Protein AF-J9D0V3-F1 (afdb_monomer_lite)

pLDDT: mean 90.13, std 14.13, range [25.09, 98.62]

Radius of gyration: 23.42 Å; chains: 1; bounding box: 55×50×74 Å

Sequence (385 aa):
MYTPMNRKNSKDEILPRGIVINELPLTIKPSEVLNKINYGSIESCSITDGSATLIFFSYLDLYLTIKDIQQNNSFTSYYVVSTPIKYNLRNAHLCGATRCVMISDSIGLLDQITSNSMLFGETDEVISENGNVIVKFLEIKTALKFVKKYHSDVQYRNKISFYPDPCSNKKYVQNSFLDSSFYVKNRTIYLGGIHSDISPEDIFNVVKGGDVLSLKLLRDKKCAFVDFINYHSANVFLAYSLLNDCTINKKIESNNGINTIQYKLKVSRGIETTVPLITVLQCFAGATRAILLSNNCETLTTKKLLEDFGKYGEIEMINFIKVKKIVFINFMNINDSYNAFQHLKNDIEYKEKYRITFGRDRCSNETMDELMRSVIKKKMDDSKT

Structure (mmCIF, N/CA/C/O backbone):
data_AF-J9D0V3-F1
#
_entry.id   AF-J9D0V3-F1
#
loop_
_atom_site.group_PDB
_atom_site.id
_atom_site.type_symbol
_atom_site.label_atom_id
_atom_site.label_alt_id
_atom_site.label_comp_id
_atom_site.label_asym_id
_atom_site.label_entity_id
_atom_site.label_seq_id
_atom_site.pdbx_PDB_ins_code
_atom_site.Cartn_x
_atom_site.Cartn_y
_atom_site.Cartn_z
_atom_site.occupancy
_atom_site.B_iso_or_equiv
_atom_site.auth_seq_id
_atom_site.auth_comp_id
_atom_site.auth_asym_id
_atom_site.auth_atom_id
_atom_site.pdbx_PDB_model_num
ATOM 1 N N . MET A 1 1 ? -3.770 4.965 26.835 1.00 27.97 1 MET A N 1
ATOM 2 C CA . MET A 1 1 ? -3.069 6.267 26.799 1.00 27.97 1 MET A CA 1
ATOM 3 C C . MET A 1 1 ? -2.068 6.215 25.663 1.00 27.97 1 MET A C 1
ATOM 5 O O . MET A 1 1 ? -1.199 5.357 25.681 1.00 27.97 1 MET A O 1
ATOM 9 N N . TYR A 1 2 ? -2.253 7.046 24.640 1.00 27.39 2 TYR A N 1
ATOM 10 C CA . TYR A 1 2 ? -1.362 7.107 23.483 1.00 27.39 2 TYR A CA 1
ATOM 11 C C . TYR A 1 2 ? -0.074 7.809 23.916 1.00 27.39 2 TYR A C 1
ATOM 13 O O . TYR A 1 2 ? -0.042 9.035 24.024 1.00 27.39 2 TYR A O 1
ATOM 21 N N . THR A 1 3 ? 0.971 7.048 24.234 1.00 25.09 3 THR A N 1
ATOM 22 C CA . THR A 1 3 ? 2.297 7.629 24.437 1.00 25.09 3 THR A CA 1
ATOM 23 C C . THR A 1 3 ? 2.752 8.151 23.076 1.00 25.09 3 THR A C 1
ATOM 25 O O . THR A 1 3 ? 2.812 7.370 22.123 1.00 25.09 3 THR A O 1
ATOM 28 N N . PRO A 1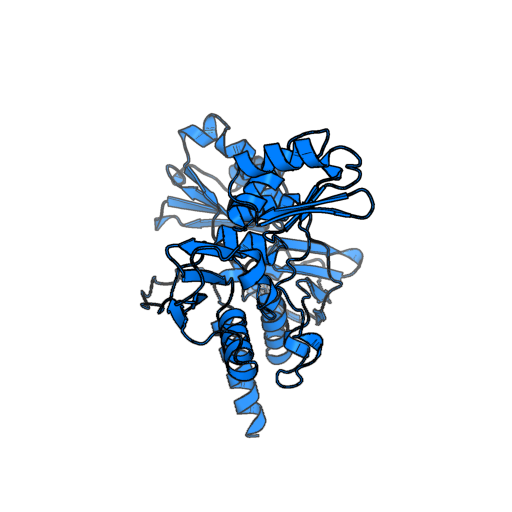 4 ? 3.032 9.455 22.916 1.00 29.30 4 PRO A N 1
ATOM 29 C CA . PRO A 1 4 ? 3.614 9.936 21.681 1.00 29.30 4 PRO A CA 1
ATOM 30 C C . PRO A 1 4 ? 4.961 9.232 21.540 1.00 29.30 4 PRO A C 1
ATOM 32 O O . PRO A 1 4 ? 5.834 9.412 22.389 1.00 29.30 4 PRO A O 1
ATOM 35 N N . MET A 1 5 ? 5.132 8.424 20.491 1.00 31.50 5 MET A N 1
ATOM 36 C CA . MET A 1 5 ? 6.464 7.987 20.099 1.00 31.50 5 MET A CA 1
ATOM 37 C C . MET A 1 5 ? 7.290 9.252 19.886 1.00 31.50 5 MET A C 1
ATOM 39 O O . MET A 1 5 ? 7.048 10.044 18.968 1.00 31.50 5 MET A O 1
ATOM 43 N N . ASN A 1 6 ? 8.226 9.462 20.809 1.00 27.75 6 ASN A N 1
ATOM 44 C CA . ASN A 1 6 ? 9.325 10.383 20.637 1.00 27.75 6 ASN A CA 1
ATOM 45 C C . ASN A 1 6 ? 9.908 10.126 19.251 1.00 27.75 6 ASN A C 1
ATOM 47 O O . ASN A 1 6 ? 10.246 8.989 18.922 1.00 27.75 6 ASN A O 1
ATOM 51 N N . ARG A 1 7 ? 10.066 11.189 18.458 1.00 38.12 7 ARG A N 1
ATOM 52 C CA . ARG A 1 7 ? 11.054 11.204 17.380 1.00 38.12 7 ARG A CA 1
ATOM 53 C C . ARG A 1 7 ? 12.425 11.039 18.038 1.00 38.12 7 ARG A C 1
ATOM 55 O O . ARG A 1 7 ? 13.144 12.014 18.231 1.00 38.12 7 ARG A O 1
ATOM 62 N N . LYS A 1 8 ? 12.788 9.818 18.432 1.00 30.84 8 LYS A N 1
ATOM 63 C CA . LYS A 1 8 ? 14.196 9.470 18.505 1.00 30.84 8 LYS A CA 1
ATOM 64 C C . LYS A 1 8 ? 14.638 9.408 17.055 1.00 30.84 8 LYS A C 1
ATOM 66 O O . LYS A 1 8 ? 14.327 8.469 16.339 1.00 30.84 8 LYS A O 1
ATOM 71 N N . ASN A 1 9 ? 15.289 10.486 16.637 1.00 34.47 9 ASN A N 1
ATOM 72 C CA . ASN A 1 9 ? 16.225 10.481 15.532 1.00 34.47 9 ASN A CA 1
ATOM 73 C C . ASN A 1 9 ? 17.304 9.432 15.856 1.00 34.47 9 ASN A C 1
ATOM 75 O O . ASN A 1 9 ? 18.373 9.782 16.352 1.00 34.47 9 ASN A O 1
ATOM 79 N N . SER A 1 10 ? 17.041 8.146 15.629 1.00 37.12 10 SER A N 1
ATOM 80 C CA . SER A 1 10 ? 18.121 7.303 15.147 1.00 37.12 10 SER A CA 1
ATOM 81 C C . SER A 1 10 ? 18.411 7.811 13.741 1.00 37.12 10 SER A C 1
ATOM 83 O O . SER A 1 10 ? 17.506 8.021 12.931 1.00 37.12 10 SER A O 1
ATOM 85 N N . LYS A 1 11 ? 19.679 8.103 13.460 1.00 38.38 11 LYS A N 1
ATOM 86 C CA . LYS A 1 11 ? 20.163 8.060 12.086 1.00 38.38 11 LYS A CA 1
ATOM 87 C C . LYS A 1 11 ? 19.970 6.607 11.652 1.00 38.38 11 LYS A C 1
ATOM 89 O O . LYS A 1 11 ? 20.884 5.810 11.825 1.00 38.38 11 LYS A O 1
ATOM 94 N N . ASP A 1 12 ? 18.763 6.237 11.235 1.00 49.16 12 ASP A N 1
ATOM 95 C CA . ASP A 1 12 ? 18.533 4.942 10.615 1.00 49.16 12 ASP A CA 1
ATOM 96 C C . ASP A 1 12 ? 19.351 4.986 9.333 1.00 49.16 12 ASP A C 1
ATOM 98 O O . ASP A 1 12 ? 19.029 5.713 8.390 1.00 49.16 12 ASP A O 1
ATOM 102 N N . GLU A 1 13 ? 20.500 4.322 9.375 1.00 62.12 13 GLU A N 1
ATOM 103 C CA . GLU A 1 13 ? 21.368 4.156 8.229 1.00 62.12 13 GLU A CA 1
ATOM 104 C C . GLU A 1 13 ? 20.506 3.605 7.096 1.00 62.12 13 GLU A C 1
ATOM 106 O O . GLU A 1 13 ? 19.854 2.566 7.237 1.00 62.12 13 GLU A O 1
ATOM 111 N N . ILE A 1 14 ? 20.408 4.362 6.001 1.00 78.62 14 ILE A N 1
ATOM 112 C CA . ILE A 1 14 ? 19.604 3.945 4.859 1.00 78.62 14 ILE A CA 1
ATOM 113 C C . ILE A 1 14 ? 20.280 2.695 4.311 1.00 78.62 14 ILE A C 1
ATOM 115 O O . ILE A 1 14 ? 21.349 2.783 3.701 1.00 78.62 14 ILE A O 1
ATOM 119 N N . LEU A 1 15 ? 19.659 1.540 4.555 1.00 84.25 15 LEU A N 1
ATOM 120 C CA . LEU A 1 15 ? 20.175 0.263 4.089 1.00 84.25 15 LEU A CA 1
ATOM 121 C C . LEU A 1 15 ? 20.390 0.318 2.571 1.00 84.25 15 LEU A C 1
ATOM 123 O O . LEU A 1 15 ? 19.551 0.877 1.849 1.00 84.25 15 LEU A O 1
ATOM 127 N N . PRO A 1 16 ? 21.497 -0.257 2.073 1.00 91.94 16 PRO A N 1
ATOM 128 C CA . PRO A 1 16 ? 21.748 -0.293 0.648 1.00 91.94 16 PRO A CA 1
ATOM 129 C C . PRO A 1 16 ? 20.646 -1.096 -0.032 1.00 91.94 16 PRO A C 1
ATOM 131 O O . PRO A 1 16 ? 20.216 -2.150 0.438 1.00 91.94 16 PRO A O 1
ATOM 134 N N . ARG A 1 17 ? 20.164 -0.566 -1.148 1.00 94.50 17 ARG A N 1
ATOM 135 C CA . ARG A 1 17 ? 19.129 -1.219 -1.954 1.00 94.50 17 ARG A CA 1
ATOM 136 C C . ARG A 1 17 ? 19.366 -1.050 -3.442 1.00 94.50 17 ARG A C 1
ATOM 138 O O . ARG A 1 17 ? 18.488 -1.376 -4.222 1.00 94.50 17 ARG A O 1
ATOM 145 N N . GLY A 1 18 ? 20.514 -0.521 -3.844 1.00 95.94 18 GLY A N 1
ATOM 146 C CA . GLY A 1 18 ? 20.891 -0.430 -5.239 1.00 95.94 18 GLY A CA 1
ATOM 147 C C . GLY A 1 18 ? 22.261 -1.022 -5.508 1.00 95.94 18 GLY A C 1
ATOM 148 O O . GLY A 1 18 ? 23.095 -1.144 -4.610 1.00 95.94 18 GLY A O 1
ATOM 149 N N . ILE A 1 19 ? 22.472 -1.359 -6.770 1.00 96.19 19 ILE A N 1
ATOM 150 C CA . ILE A 1 19 ? 23.749 -1.763 -7.345 1.00 96.19 19 ILE A CA 1
ATOM 151 C C . ILE A 1 19 ? 23.980 -0.926 -8.599 1.00 96.19 19 ILE A C 1
ATOM 153 O O . ILE A 1 19 ? 23.060 -0.723 -9.392 1.00 96.19 19 ILE A O 1
ATOM 157 N N . VAL A 1 20 ? 25.201 -0.438 -8.763 1.00 97.38 20 VAL A N 1
ATOM 158 C CA . VAL A 1 20 ? 25.678 0.164 -10.004 1.00 97.38 20 VAL A CA 1
ATOM 159 C C . VAL A 1 20 ? 26.667 -0.812 -10.613 1.00 97.38 20 VAL A C 1
ATOM 161 O O . VAL A 1 20 ? 27.638 -1.189 -9.963 1.00 97.38 20 VAL A O 1
ATOM 164 N N . ILE A 1 21 ? 26.378 -1.257 -11.828 1.00 96.81 21 ILE A N 1
ATOM 165 C CA . ILE A 1 21 ? 27.202 -2.165 -12.619 1.00 96.81 21 ILE A CA 1
ATOM 166 C C . ILE A 1 21 ? 27.935 -1.309 -13.647 1.00 96.81 21 ILE A C 1
ATOM 168 O O . ILE A 1 21 ? 27.279 -0.618 -14.422 1.00 96.81 21 ILE A O 1
ATOM 172 N N . ASN A 1 22 ? 29.262 -1.352 -13.644 1.00 95.12 22 ASN A N 1
ATOM 173 C CA . ASN A 1 22 ? 30.113 -0.521 -14.494 1.00 95.12 22 ASN A CA 1
ATOM 174 C C . ASN A 1 22 ? 30.676 -1.323 -15.673 1.00 95.12 22 ASN A C 1
ATOM 176 O O . ASN A 1 22 ? 30.488 -2.538 -15.758 1.00 95.12 22 ASN A O 1
ATOM 180 N N . GLU A 1 23 ? 31.428 -0.632 -16.537 1.00 94.06 23 GLU A N 1
ATOM 181 C CA . GLU A 1 23 ? 32.203 -1.231 -17.637 1.00 94.06 23 GLU A CA 1
ATOM 182 C C . GLU A 1 23 ? 31.333 -2.019 -18.628 1.00 94.06 23 GLU A C 1
ATOM 184 O O . GLU A 1 23 ? 31.767 -2.984 -19.258 1.00 94.06 23 GLU A O 1
ATOM 189 N N . LEU A 1 24 ? 30.078 -1.603 -18.776 1.00 94.75 24 LEU A N 1
ATOM 190 C CA . LEU A 1 24 ? 29.167 -2.161 -19.756 1.00 94.75 24 LEU A CA 1
ATOM 191 C C . LEU A 1 24 ? 29.402 -1.512 -21.131 1.00 94.75 24 LEU A C 1
ATOM 193 O O . LEU A 1 24 ? 29.765 -0.333 -21.209 1.00 94.75 24 LEU A O 1
ATOM 197 N N . PRO A 1 25 ? 29.154 -2.239 -22.236 1.00 94.38 25 PRO A N 1
ATOM 198 C CA . PRO A 1 25 ? 29.168 -1.654 -23.571 1.00 94.38 25 PRO A CA 1
ATOM 199 C C . PRO A 1 25 ? 28.257 -0.425 -23.656 1.00 94.38 25 PRO A C 1
ATOM 201 O O . PRO A 1 25 ? 27.128 -0.458 -23.173 1.00 94.38 25 PRO A O 1
ATOM 204 N N . LEU A 1 26 ? 28.698 0.635 -24.338 1.00 92.69 26 LEU A N 1
ATOM 205 C CA . LEU A 1 26 ? 27.893 1.857 -24.519 1.00 92.69 26 LEU A CA 1
ATOM 206 C C . LEU A 1 26 ? 26.566 1.608 -25.257 1.00 92.69 26 LEU A C 1
ATOM 208 O O . LEU A 1 26 ? 25.646 2.411 -25.166 1.00 92.69 26 LEU A O 1
ATOM 212 N N . THR A 1 27 ? 26.467 0.497 -25.988 1.00 92.31 27 THR A N 1
ATOM 213 C CA . THR A 1 27 ? 25.272 0.073 -26.726 1.00 92.31 27 THR A CA 1
ATOM 214 C C . THR A 1 27 ? 24.360 -0.862 -25.932 1.00 92.31 27 THR A C 1
ATOM 216 O O . THR A 1 27 ? 23.370 -1.333 -26.493 1.00 92.31 27 THR A O 1
ATOM 219 N N . ILE A 1 28 ? 24.692 -1.179 -24.674 1.00 93.06 28 ILE A N 1
ATOM 220 C CA . ILE A 1 28 ? 23.944 -2.162 -23.888 1.00 93.06 28 ILE A CA 1
ATOM 221 C C . ILE A 1 28 ? 22.507 -1.698 -23.649 1.00 93.06 28 ILE A C 1
ATOM 223 O O . ILE A 1 28 ? 22.251 -0.553 -23.269 1.00 93.06 28 ILE A O 1
ATOM 227 N N . LYS A 1 29 ? 21.553 -2.607 -23.851 1.00 92.94 29 LYS A N 1
ATOM 228 C CA . LYS A 1 29 ? 20.140 -2.355 -23.563 1.00 92.94 29 LYS A CA 1
ATOM 229 C C . LYS A 1 29 ? 19.783 -2.733 -22.122 1.00 92.94 29 LYS A C 1
ATOM 231 O O . LYS A 1 29 ? 20.384 -3.652 -21.561 1.00 92.94 29 LYS A O 1
ATOM 236 N N . PRO A 1 30 ? 18.747 -2.110 -21.527 1.00 93.69 30 PRO A N 1
ATOM 237 C CA . PRO A 1 30 ? 18.258 -2.491 -20.202 1.00 93.69 30 PRO A CA 1
ATOM 238 C C . PRO A 1 30 ? 17.926 -3.981 -20.082 1.00 93.69 30 PRO A C 1
ATOM 240 O O . PRO A 1 30 ? 18.347 -4.619 -19.119 1.00 93.69 30 PRO A O 1
ATOM 243 N N . SER A 1 31 ? 17.254 -4.561 -21.077 1.00 91.81 31 SER A N 1
ATOM 244 C CA . SER A 1 31 ? 16.926 -5.992 -21.137 1.00 91.81 31 SER A CA 1
ATOM 245 C C . SER A 1 31 ? 18.145 -6.902 -21.014 1.00 91.81 31 SER A C 1
ATOM 247 O O . SER A 1 31 ? 18.067 -7.930 -20.345 1.00 91.81 31 SER A O 1
ATOM 249 N N . GLU A 1 32 ? 19.289 -6.538 -21.597 1.00 92.06 32 GLU A N 1
ATOM 250 C CA . GLU A 1 32 ? 20.520 -7.336 -21.505 1.00 92.06 32 GLU A CA 1
ATOM 251 C C . GLU A 1 32 ? 21.059 -7.400 -20.069 1.00 92.06 32 GLU A C 1
ATOM 253 O O . GLU A 1 32 ? 21.595 -8.427 -19.646 1.00 92.06 32 GLU A O 1
ATOM 258 N N . VAL A 1 33 ? 20.871 -6.327 -19.296 1.00 93.75 33 VAL A N 1
ATOM 259 C CA . VAL A 1 33 ? 21.211 -6.282 -17.868 1.00 93.75 33 VAL A CA 1
ATOM 260 C C . VAL A 1 33 ? 20.152 -7.020 -17.048 1.00 93.75 33 VAL A C 1
ATOM 262 O O . VAL A 1 33 ? 20.480 -7.909 -16.264 1.00 93.75 33 VAL A O 1
ATOM 265 N N . LEU A 1 34 ? 18.873 -6.696 -17.250 1.00 92.88 34 LEU A N 1
ATOM 266 C CA . LEU A 1 34 ? 17.743 -7.218 -16.476 1.00 92.88 34 LEU A CA 1
ATOM 267 C C . LEU A 1 34 ? 17.560 -8.733 -16.627 1.00 92.88 34 LEU A C 1
ATOM 269 O O . LEU A 1 34 ? 17.210 -9.410 -15.658 1.00 92.88 34 LEU A O 1
ATOM 273 N N . ASN A 1 35 ? 17.849 -9.293 -17.804 1.00 89.69 35 ASN A N 1
ATOM 274 C CA . ASN A 1 35 ? 17.767 -10.735 -18.046 1.00 89.69 35 ASN A CA 1
ATOM 275 C C . ASN A 1 35 ? 18.779 -11.543 -17.220 1.00 89.69 35 ASN A C 1
ATOM 277 O O . ASN A 1 35 ? 18.531 -12.719 -16.951 1.00 89.69 35 ASN A O 1
ATOM 281 N N . LYS A 1 36 ? 19.870 -10.912 -16.767 1.00 89.75 36 LYS A N 1
ATOM 282 C CA . LYS A 1 36 ? 20.869 -11.514 -15.871 1.00 89.75 36 LYS A CA 1
ATOM 283 C C . LYS A 1 36 ? 20.487 -11.424 -14.388 1.00 89.75 36 LYS A C 1
ATOM 285 O O . LYS A 1 36 ? 21.194 -11.973 -13.550 1.00 89.75 36 LYS A O 1
ATOM 290 N N . ILE A 1 37 ? 19.382 -10.758 -14.043 1.00 90.44 37 ILE A N 1
ATOM 291 C CA . ILE A 1 37 ? 18.913 -10.617 -12.660 1.00 90.44 37 ILE A CA 1
ATOM 292 C C . ILE A 1 37 ? 17.872 -11.693 -12.344 1.00 90.44 37 ILE A C 1
ATOM 294 O O . ILE A 1 37 ? 16.813 -11.770 -12.972 1.00 90.44 37 ILE A O 1
ATOM 298 N N . ASN A 1 38 ? 18.172 -12.518 -11.337 1.00 84.75 38 ASN A N 1
ATOM 299 C CA . ASN A 1 38 ? 17.342 -13.663 -10.939 1.00 84.75 38 ASN A CA 1
ATOM 300 C C . ASN A 1 38 ? 16.604 -13.478 -9.601 1.00 84.75 38 ASN A C 1
ATOM 302 O O . ASN A 1 38 ? 15.690 -14.250 -9.289 1.00 84.75 38 ASN A O 1
ATOM 306 N N . TYR A 1 39 ? 17.003 -12.479 -8.812 1.00 81.88 39 TYR A N 1
ATOM 307 C CA . TYR A 1 39 ? 16.497 -12.236 -7.464 1.00 81.88 39 TYR A CA 1
ATOM 308 C C . TYR A 1 39 ? 16.177 -10.758 -7.275 1.00 81.88 39 TYR A C 1
ATOM 310 O O . TYR A 1 39 ? 16.973 -10.016 -6.711 1.00 81.88 39 TYR A O 1
ATOM 318 N N . GLY A 1 40 ? 15.016 -10.289 -7.720 1.00 75.44 40 GLY A N 1
ATOM 319 C CA . GLY A 1 40 ? 14.666 -8.939 -7.318 1.00 75.44 40 GLY A CA 1
ATOM 320 C C . GLY A 1 40 ? 13.316 -8.406 -7.713 1.00 75.44 40 GLY A C 1
ATOM 321 O O . GLY A 1 40 ? 12.886 -8.476 -8.863 1.00 75.44 40 GLY A O 1
ATOM 322 N N . SER A 1 41 ? 12.706 -7.758 -6.729 1.00 87.00 41 SER A N 1
ATOM 323 C CA . SER A 1 41 ? 11.696 -6.741 -6.962 1.00 87.00 41 SER A CA 1
ATOM 324 C C . SER A 1 41 ? 12.404 -5.429 -7.301 1.00 87.00 41 SER A C 1
ATOM 326 O O . SER A 1 41 ? 12.957 -4.771 -6.415 1.00 87.00 41 SER A O 1
ATOM 328 N N . ILE A 1 42 ? 12.424 -5.063 -8.583 1.00 93.38 42 ILE A N 1
ATOM 329 C CA . ILE A 1 42 ? 13.125 -3.873 -9.077 1.00 93.38 42 ILE A CA 1
ATOM 330 C C . ILE A 1 42 ? 12.191 -2.658 -9.006 1.00 93.38 42 ILE A C 1
ATOM 332 O O . ILE A 1 42 ? 11.084 -2.663 -9.544 1.00 93.38 42 ILE A O 1
ATOM 336 N N . GLU A 1 43 ? 12.645 -1.602 -8.333 1.00 96.06 43 GLU A N 1
ATOM 337 C CA . GLU A 1 43 ? 12.010 -0.284 -8.345 1.00 96.06 43 GLU A CA 1
ATOM 338 C C . GLU A 1 43 ? 12.313 0.456 -9.647 1.00 96.06 43 GLU A C 1
ATOM 340 O O . GLU A 1 43 ? 11.394 0.975 -10.290 1.00 96.06 43 GLU A O 1
ATOM 345 N N . SER A 1 44 ? 13.592 0.497 -10.029 1.00 96.56 44 SER A N 1
ATOM 346 C CA . SER A 1 44 ? 14.048 1.166 -11.244 1.00 96.56 44 SER A CA 1
ATOM 347 C C . SER A 1 44 ? 15.313 0.542 -11.827 1.00 96.56 44 SER A C 1
ATOM 349 O O . SER A 1 44 ? 16.172 0.053 -11.092 1.00 96.56 44 SER A O 1
ATOM 351 N N . CYS A 1 45 ? 15.444 0.638 -13.146 1.00 96.94 45 CYS A N 1
ATOM 352 C CA . CYS A 1 45 ? 16.660 0.376 -13.905 1.00 96.94 45 CYS A CA 1
ATOM 353 C C . CYS A 1 45 ? 16.979 1.609 -14.753 1.00 96.94 45 CYS A C 1
ATOM 355 O O . CYS A 1 45 ? 16.106 2.090 -15.466 1.00 96.94 45 CYS A O 1
ATOM 357 N N . SER A 1 46 ? 18.209 2.108 -14.705 1.00 95.94 46 SER A N 1
ATOM 358 C CA . SER A 1 46 ? 18.663 3.197 -15.575 1.00 95.94 46 SER A CA 1
ATOM 359 C C . SER A 1 46 ? 20.039 2.885 -16.138 1.00 95.94 46 SER A C 1
ATOM 361 O O . SER A 1 46 ? 20.876 2.320 -15.433 1.00 95.94 46 SER A O 1
ATOM 363 N N . ILE A 1 47 ? 20.283 3.271 -17.387 1.00 94.69 47 ILE A N 1
ATOM 364 C CA . ILE A 1 47 ? 21.590 3.143 -18.035 1.00 94.69 47 ILE A CA 1
ATOM 365 C C . ILE A 1 47 ? 22.152 4.538 -18.273 1.00 94.69 47 ILE A C 1
ATOM 367 O O . ILE A 1 47 ? 21.452 5.432 -18.744 1.00 94.69 47 ILE A O 1
ATOM 371 N N . THR A 1 48 ? 23.413 4.741 -17.916 1.00 93.38 48 THR A N 1
ATOM 372 C CA . THR A 1 48 ? 24.128 6.001 -18.123 1.00 93.38 48 THR A CA 1
ATOM 373 C C . THR A 1 48 ? 25.598 5.681 -18.347 1.00 93.38 48 THR A C 1
ATOM 375 O O . THR A 1 48 ? 26.200 5.004 -17.520 1.00 93.38 48 THR A O 1
ATOM 378 N N . ASP A 1 49 ? 26.155 6.129 -19.473 1.00 89.50 49 ASP A N 1
ATOM 379 C CA . ASP A 1 49 ? 27.593 6.102 -19.777 1.00 89.50 49 ASP A CA 1
ATOM 380 C C . ASP A 1 49 ? 28.297 4.769 -19.462 1.00 89.50 49 ASP A C 1
ATOM 382 O O . ASP A 1 49 ? 29.223 4.695 -18.655 1.00 89.50 49 ASP A O 1
ATOM 386 N N . GLY A 1 50 ? 27.827 3.676 -20.076 1.00 91.31 50 GLY A N 1
ATOM 387 C CA . GLY A 1 50 ? 28.425 2.348 -19.881 1.00 91.31 50 GLY A CA 1
ATOM 388 C C . GLY A 1 50 ? 28.224 1.777 -18.474 1.00 91.31 50 GLY A C 1
ATOM 389 O O . GLY A 1 50 ? 28.934 0.860 -18.068 1.00 91.31 50 GLY A O 1
ATOM 390 N N . SER A 1 51 ? 27.264 2.308 -17.718 1.00 95.94 51 SER A N 1
ATOM 391 C CA . SER A 1 51 ? 26.897 1.812 -16.394 1.00 95.94 51 SER A CA 1
ATOM 392 C C . SER A 1 51 ? 25.390 1.601 -16.287 1.00 95.94 51 SER A C 1
ATOM 394 O O . SER A 1 51 ? 24.602 2.351 -16.862 1.00 95.94 51 SER A O 1
ATOM 396 N N . ALA A 1 52 ? 24.972 0.591 -15.529 1.00 96.94 52 ALA A N 1
ATOM 397 C CA . ALA A 1 52 ? 23.573 0.319 -15.225 1.00 96.94 52 ALA A CA 1
ATOM 398 C C . ALA A 1 52 ? 23.334 0.422 -13.719 1.00 96.94 52 ALA A C 1
ATOM 400 O O . ALA A 1 52 ? 23.989 -0.253 -12.929 1.00 96.94 52 ALA A O 1
ATOM 401 N N . THR A 1 53 ? 22.371 1.244 -13.315 1.00 97.44 53 THR A N 1
ATOM 402 C CA . THR A 1 53 ? 21.931 1.356 -11.924 1.00 97.44 53 THR A CA 1
ATOM 403 C C . THR A 1 53 ? 20.622 0.603 -11.750 1.00 97.44 53 THR A C 1
ATOM 405 O O . THR A 1 53 ? 19.612 0.956 -12.360 1.00 97.44 53 THR A O 1
ATOM 408 N N . LEU A 1 54 ? 20.626 -0.413 -10.889 1.00 96.81 54 LEU A N 1
ATOM 409 C CA . LEU A 1 54 ? 19.427 -1.138 -10.483 1.00 96.81 54 LEU A CA 1
ATOM 410 C C . LEU A 1 54 ? 19.103 -0.792 -9.038 1.00 96.81 54 LEU A C 1
ATOM 412 O O . LEU A 1 54 ? 19.951 -0.917 -8.155 1.00 96.81 54 LEU A O 1
ATOM 416 N N . ILE A 1 55 ? 17.864 -0.387 -8.792 1.00 96.81 55 ILE A N 1
ATOM 417 C CA . ILE A 1 55 ? 17.350 -0.082 -7.462 1.00 96.81 55 ILE A CA 1
ATOM 418 C C . ILE A 1 55 ? 16.281 -1.118 -7.111 1.00 96.81 55 ILE A C 1
ATOM 420 O O . ILE A 1 55 ? 15.317 -1.292 -7.850 1.00 96.81 55 ILE A O 1
ATOM 424 N N . PHE A 1 56 ? 16.430 -1.787 -5.973 1.00 95.31 56 PHE A N 1
ATOM 425 C CA . PHE A 1 56 ? 15.548 -2.833 -5.459 1.00 95.31 56 PHE A CA 1
ATOM 426 C C . PHE A 1 56 ? 14.615 -2.308 -4.361 1.00 95.31 56 PHE A C 1
ATOM 428 O O . PHE A 1 56 ? 14.892 -1.312 -3.683 1.00 95.31 56 PHE A O 1
ATOM 435 N N . PHE A 1 57 ? 13.509 -3.021 -4.144 1.00 92.25 57 PHE A N 1
ATOM 436 C CA . PHE A 1 57 ? 12.574 -2.759 -3.046 1.00 92.25 57 PHE A CA 1
ATOM 437 C C . PHE A 1 57 ? 13.068 -3.243 -1.679 1.00 92.25 57 PHE A C 1
ATOM 439 O O . PHE A 1 57 ? 12.572 -2.767 -0.654 1.00 92.25 57 PHE A O 1
ATOM 446 N N . SER A 1 58 ? 14.022 -4.176 -1.641 1.00 87.50 58 SER A N 1
ATOM 447 C CA . SER A 1 58 ? 14.533 -4.749 -0.398 1.00 87.50 58 SER A CA 1
ATOM 448 C C . SER A 1 58 ? 16.047 -4.962 -0.434 1.00 87.50 58 SER A C 1
ATOM 450 O O . SER A 1 58 ? 16.629 -5.269 -1.473 1.00 87.50 58 SER A O 1
ATOM 452 N N . TYR A 1 59 ? 16.678 -4.835 0.735 1.00 88.56 59 TYR A N 1
ATOM 453 C CA . TYR A 1 59 ? 18.082 -5.203 0.934 1.00 88.56 59 TYR A CA 1
ATOM 454 C C . TYR A 1 59 ? 18.330 -6.686 0.615 1.00 88.56 59 TYR A C 1
ATOM 456 O O . TYR A 1 59 ? 19.369 -7.041 0.068 1.00 88.56 59 TYR A O 1
ATOM 464 N N . LEU A 1 60 ? 17.365 -7.555 0.934 1.00 85.94 60 LEU A N 1
ATOM 465 C CA . LEU A 1 60 ? 17.465 -8.993 0.698 1.00 85.94 60 LEU A CA 1
ATOM 466 C C . LEU A 1 60 ? 17.578 -9.324 -0.796 1.00 85.94 60 LEU A C 1
ATOM 468 O O . LEU A 1 60 ? 18.434 -10.117 -1.179 1.00 85.94 60 LEU A O 1
ATOM 472 N N . ASP A 1 61 ? 16.760 -8.685 -1.635 1.00 88.62 61 ASP A N 1
ATOM 473 C CA . ASP A 1 61 ? 16.829 -8.845 -3.090 1.00 88.62 61 ASP A CA 1
ATOM 474 C C . ASP A 1 61 ? 18.184 -8.387 -3.645 1.00 88.62 61 ASP A C 1
ATOM 476 O O . ASP A 1 61 ? 18.807 -9.099 -4.434 1.00 88.62 61 ASP A O 1
ATOM 480 N N . LEU A 1 62 ? 18.687 -7.238 -3.174 1.00 92.62 62 LEU A N 1
ATOM 481 C CA . LEU A 1 62 ? 20.026 -6.760 -3.522 1.00 92.62 62 LEU A CA 1
ATOM 482 C C . LEU A 1 62 ? 21.102 -7.781 -3.120 1.00 92.62 62 LEU A C 1
ATOM 484 O O . LEU A 1 62 ? 21.954 -8.134 -3.933 1.00 92.62 62 LEU A O 1
ATOM 488 N N . TYR A 1 63 ? 21.065 -8.262 -1.875 1.00 91.12 63 TYR A N 1
ATOM 489 C CA . TYR A 1 63 ? 22.036 -9.220 -1.348 1.00 91.12 63 TYR A CA 1
ATOM 490 C C . TYR A 1 63 ? 22.075 -10.506 -2.182 1.00 91.12 63 TYR A C 1
ATOM 492 O O . TYR A 1 63 ? 23.151 -10.959 -2.576 1.00 91.12 63 TYR A O 1
ATOM 500 N N . LEU A 1 64 ? 20.907 -11.076 -2.485 1.00 88.06 64 LEU A N 1
ATOM 501 C CA . LEU A 1 64 ? 20.811 -12.300 -3.277 1.00 88.06 64 LEU A CA 1
ATOM 502 C C . LEU A 1 64 ? 21.237 -12.077 -4.727 1.00 88.06 64 LEU A C 1
ATOM 504 O O . LEU A 1 64 ? 21.921 -12.931 -5.288 1.00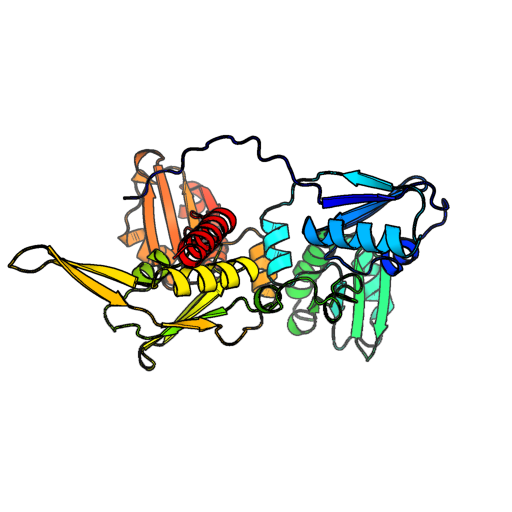 88.06 64 LEU A O 1
ATOM 508 N N . THR A 1 65 ? 20.916 -10.919 -5.309 1.00 90.19 65 THR A N 1
ATOM 509 C CA . THR A 1 65 ? 21.431 -10.535 -6.628 1.00 90.19 65 THR A CA 1
ATOM 510 C C . THR A 1 65 ? 22.957 -10.480 -6.630 1.00 90.19 65 THR A C 1
ATOM 512 O O . THR A 1 65 ? 23.579 -11.087 -7.495 1.00 90.19 65 THR A O 1
ATOM 515 N N . ILE A 1 66 ? 23.586 -9.825 -5.649 1.00 91.62 66 ILE A N 1
ATOM 516 C CA . ILE A 1 66 ? 25.054 -9.759 -5.553 1.00 91.62 66 ILE A CA 1
ATOM 517 C C . ILE A 1 66 ? 25.654 -11.163 -5.434 1.00 91.62 66 ILE A C 1
ATOM 519 O O . ILE A 1 66 ? 26.639 -11.468 -6.104 1.00 91.62 66 ILE A O 1
ATOM 523 N N . LYS A 1 67 ? 25.053 -12.040 -4.621 1.00 90.31 67 LYS A N 1
ATOM 524 C CA . LYS A 1 67 ? 25.512 -13.428 -4.486 1.00 90.31 67 LYS A CA 1
ATOM 525 C C . LYS A 1 67 ? 25.418 -14.209 -5.795 1.00 90.31 67 LYS A C 1
ATOM 527 O O . LYS A 1 67 ? 26.368 -14.907 -6.136 1.00 90.31 67 LYS A O 1
ATOM 532 N N . ASP A 1 68 ? 24.330 -14.057 -6.543 1.00 88.06 68 ASP A N 1
ATOM 533 C CA . ASP A 1 68 ? 24.156 -14.699 -7.852 1.00 88.06 68 ASP A CA 1
ATOM 534 C C . ASP A 1 68 ? 25.149 -14.148 -8.891 1.00 88.06 68 ASP A C 1
ATOM 536 O O . ASP A 1 68 ? 25.734 -14.924 -9.646 1.00 88.06 68 ASP A O 1
ATOM 540 N N . ILE A 1 69 ? 25.423 -12.836 -8.883 1.00 89.31 69 ILE A N 1
ATOM 541 C CA . ILE A 1 69 ? 26.437 -12.208 -9.749 1.00 89.31 69 ILE A CA 1
ATOM 542 C C . ILE A 1 69 ? 27.834 -12.763 -9.446 1.00 89.31 69 ILE A C 1
ATOM 544 O O . ILE A 1 69 ? 28.554 -13.120 -10.378 1.00 89.31 69 ILE A O 1
ATOM 548 N N . GLN A 1 70 ? 28.199 -12.871 -8.162 1.00 89.88 70 GLN A N 1
ATOM 549 C CA . GLN A 1 70 ? 29.486 -13.419 -7.713 1.00 89.88 70 GLN A CA 1
ATOM 550 C C . GLN A 1 70 ? 29.659 -14.892 -8.094 1.00 89.88 70 GLN A C 1
ATOM 552 O O . GLN A 1 70 ? 30.751 -15.302 -8.464 1.00 89.88 70 GLN A O 1
ATOM 557 N N . GLN A 1 71 ? 28.597 -15.695 -8.000 1.00 89.12 71 GLN A N 1
ATOM 558 C CA . GLN A 1 71 ? 28.657 -17.126 -8.307 1.00 89.12 71 GLN A CA 1
ATOM 559 C C . GLN A 1 71 ? 28.729 -17.408 -9.811 1.00 89.12 71 GLN A C 1
ATOM 561 O O . GLN A 1 71 ? 29.424 -18.331 -10.223 1.00 89.12 71 GLN A O 1
ATOM 566 N N . ASN A 1 72 ? 28.022 -16.624 -10.629 1.00 87.19 72 ASN A N 1
ATOM 567 C CA . ASN A 1 72 ? 27.918 -16.866 -12.070 1.00 87.19 72 ASN A CA 1
ATOM 568 C C . ASN A 1 72 ? 28.845 -15.976 -12.913 1.00 87.19 72 ASN A C 1
ATOM 570 O O . ASN A 1 72 ? 28.744 -16.004 -14.137 1.00 87.19 72 ASN A O 1
ATOM 574 N N . ASN A 1 73 ? 29.691 -15.145 -12.289 1.00 81.56 73 ASN A N 1
ATOM 575 C CA . ASN A 1 73 ? 30.551 -14.163 -12.964 1.00 81.56 73 ASN A CA 1
ATOM 576 C C . ASN A 1 73 ? 29.798 -13.324 -14.019 1.00 81.56 73 ASN A C 1
ATOM 578 O O . ASN A 1 73 ? 30.318 -13.027 -15.092 1.00 81.56 73 ASN A O 1
ATOM 582 N N . SER A 1 74 ? 28.537 -12.968 -13.739 1.00 79.62 74 SER A N 1
ATOM 583 C CA . SER A 1 74 ? 27.661 -12.310 -14.725 1.00 79.62 74 SER A CA 1
ATOM 584 C C . SER A 1 74 ? 28.063 -10.863 -15.028 1.00 79.62 74 SER A C 1
ATOM 586 O O . SER A 1 74 ? 27.745 -10.361 -16.112 1.00 79.62 74 SER A O 1
ATOM 588 N N . PHE A 1 75 ? 28.760 -10.227 -14.078 1.00 87.81 75 PHE A N 1
ATOM 589 C CA . PHE A 1 75 ? 29.327 -8.882 -14.156 1.00 87.81 75 PHE A CA 1
ATOM 590 C C . PHE A 1 75 ? 30.641 -8.822 -13.367 1.00 87.81 75 PHE A C 1
ATOM 592 O O . PHE A 1 75 ? 30.754 -9.445 -12.310 1.00 87.81 75 PHE A O 1
ATOM 599 N N . THR A 1 76 ? 31.615 -8.062 -13.867 1.00 82.62 76 THR A N 1
ATOM 600 C CA . THR A 1 76 ? 32.982 -7.988 -13.318 1.00 82.62 76 THR A CA 1
ATOM 601 C C . THR A 1 76 ? 33.213 -6.786 -12.404 1.00 82.62 76 THR A C 1
ATOM 603 O O . THR A 1 76 ? 34.033 -6.872 -11.495 1.00 82.62 76 THR A O 1
ATOM 606 N N . SER A 1 77 ? 32.483 -5.686 -12.612 1.00 92.75 77 SER A N 1
ATOM 607 C CA . SER A 1 77 ? 32.686 -4.410 -11.916 1.00 92.75 77 SER A CA 1
ATOM 608 C C . SER A 1 77 ? 31.345 -3.857 -11.431 1.00 92.75 77 SER A C 1
ATOM 610 O O . SER A 1 77 ? 30.451 -3.582 -12.233 1.00 92.75 77 SER A O 1
ATOM 612 N N . TYR A 1 78 ? 31.162 -3.743 -10.112 1.00 95.56 78 TYR A N 1
ATOM 613 C CA . TYR A 1 78 ? 29.956 -3.168 -9.512 1.00 95.56 78 TYR A CA 1
ATOM 614 C C . TYR A 1 78 ? 30.199 -2.623 -8.098 1.00 95.56 78 TYR A C 1
ATOM 616 O O . TYR A 1 78 ? 31.110 -3.061 -7.396 1.00 95.56 78 TYR A O 1
ATOM 624 N N . TYR A 1 79 ? 29.342 -1.706 -7.650 1.00 95.75 79 TYR A N 1
ATOM 625 C CA . TYR A 1 79 ? 29.302 -1.218 -6.268 1.00 95.75 79 TYR A CA 1
ATOM 626 C C . TYR A 1 79 ? 27.864 -1.006 -5.783 1.00 95.75 79 TYR A C 1
ATOM 628 O O . TYR A 1 79 ? 26.932 -0.885 -6.576 1.00 95.75 79 TYR A O 1
ATOM 636 N N . VAL A 1 80 ? 27.664 -0.993 -4.463 1.00 96.50 80 VAL A N 1
ATOM 637 C CA . VAL A 1 80 ? 26.336 -0.823 -3.852 1.00 96.50 80 VAL A CA 1
ATOM 638 C C . VAL A 1 80 ? 26.030 0.639 -3.564 1.00 96.50 80 VAL A C 1
ATOM 640 O O . VAL A 1 80 ? 26.919 1.418 -3.226 1.00 96.50 80 VAL A O 1
ATOM 643 N N . VAL A 1 81 ? 24.753 1.000 -3.650 1.00 95.06 81 VAL A N 1
ATOM 644 C CA . VAL A 1 81 ? 24.263 2.342 -3.324 1.00 95.06 81 VAL A CA 1
ATOM 645 C C . VAL A 1 81 ? 23.057 2.284 -2.391 1.00 95.06 81 VAL A C 1
ATOM 647 O O . VAL A 1 81 ? 22.208 1.387 -2.464 1.00 95.06 81 VAL A O 1
ATOM 650 N N . SER A 1 82 ? 22.970 3.278 -1.513 1.00 92.69 82 SER A N 1
ATOM 651 C CA . SER A 1 82 ? 21.834 3.483 -0.618 1.00 92.69 82 SER A CA 1
ATOM 652 C C . SER A 1 82 ? 20.924 4.565 -1.167 1.00 92.69 82 SER A C 1
ATOM 654 O O . SER A 1 82 ? 21.342 5.698 -1.396 1.00 92.69 82 SER A O 1
ATOM 656 N N . THR A 1 83 ? 19.652 4.229 -1.343 1.00 89.75 83 THR A N 1
ATOM 657 C CA . THR A 1 83 ? 18.621 5.178 -1.760 1.00 89.75 83 THR A CA 1
ATOM 658 C C . THR A 1 83 ? 17.430 5.058 -0.813 1.00 89.75 83 THR A C 1
ATOM 660 O O . THR A 1 83 ? 17.058 3.949 -0.434 1.00 89.75 83 THR A O 1
ATOM 663 N N . PRO A 1 84 ? 16.792 6.158 -0.385 1.00 89.94 84 PRO A N 1
ATOM 664 C CA . PRO A 1 84 ? 15.570 6.061 0.401 1.00 89.94 84 PRO A CA 1
ATOM 665 C C . PRO A 1 84 ? 14.435 5.514 -0.470 1.00 89.94 84 PRO A C 1
ATOM 667 O O . PRO A 1 84 ? 14.354 5.820 -1.662 1.00 89.94 84 PRO A O 1
ATOM 670 N N . ILE A 1 85 ? 13.531 4.737 0.124 1.00 89.00 85 ILE A N 1
ATOM 671 C CA . ILE A 1 85 ? 12.304 4.292 -0.538 1.00 89.00 85 ILE A CA 1
ATOM 672 C C . ILE A 1 85 ? 11.124 5.167 -0.116 1.00 89.00 85 ILE A C 1
ATOM 674 O O . ILE A 1 85 ? 10.906 5.433 1.069 1.00 89.00 85 ILE A O 1
ATOM 678 N N . LYS A 1 86 ? 10.329 5.622 -1.088 1.00 92.81 86 LYS A N 1
ATOM 679 C CA . LYS A 1 86 ? 9.108 6.377 -0.788 1.00 92.81 86 LYS A CA 1
ATOM 680 C C . LYS A 1 86 ? 8.037 5.438 -0.245 1.00 92.81 86 LYS A C 1
ATOM 682 O O . LYS A 1 86 ? 7.708 4.435 -0.872 1.00 92.81 86 LYS A O 1
ATOM 687 N N . TYR A 1 87 ? 7.453 5.804 0.893 1.00 91.69 87 TYR A N 1
ATOM 688 C CA . TYR A 1 87 ? 6.463 4.995 1.610 1.00 91.69 87 TYR A CA 1
ATOM 689 C C . TYR A 1 87 ? 5.288 4.530 0.729 1.00 91.69 87 TYR A C 1
ATOM 691 O O . TYR A 1 87 ? 4.953 3.350 0.709 1.00 91.69 87 TYR A O 1
ATOM 699 N N . ASN A 1 88 ? 4.703 5.433 -0.059 1.00 95.12 88 ASN A N 1
ATOM 700 C CA . ASN A 1 88 ? 3.593 5.119 -0.961 1.00 95.12 88 ASN A CA 1
ATOM 701 C C . ASN A 1 88 ? 3.997 4.172 -2.106 1.00 95.12 88 ASN A C 1
ATOM 703 O O . ASN A 1 88 ? 3.216 3.308 -2.498 1.00 95.12 88 ASN A O 1
ATOM 707 N N . LEU A 1 89 ? 5.223 4.309 -2.625 1.00 96.06 89 LEU A N 1
ATOM 708 C CA . LEU A 1 89 ? 5.750 3.432 -3.672 1.00 96.06 89 LEU A CA 1
ATOM 709 C C . LEU A 1 89 ? 5.993 2.019 -3.131 1.00 96.06 89 LEU A C 1
ATOM 711 O O . LEU A 1 89 ? 5.573 1.045 -3.751 1.00 96.06 89 LEU A O 1
ATOM 715 N N . ARG A 1 90 ? 6.585 1.921 -1.933 1.00 95.00 90 ARG A N 1
ATOM 716 C CA . ARG A 1 90 ? 6.744 0.661 -1.196 1.00 95.00 90 ARG A CA 1
ATOM 717 C C . ARG A 1 90 ? 5.400 -0.028 -0.981 1.00 95.00 90 ARG A C 1
ATOM 719 O O . ARG A 1 90 ? 5.269 -1.205 -1.290 1.00 95.00 90 ARG A O 1
ATOM 726 N N . ASN A 1 91 ? 4.404 0.691 -0.468 1.00 95.31 91 ASN A N 1
ATOM 727 C CA . ASN A 1 91 ? 3.105 0.095 -0.161 1.00 95.31 91 ASN A CA 1
ATOM 728 C C . ASN A 1 91 ? 2.364 -0.354 -1.427 1.00 95.31 91 ASN A C 1
ATOM 730 O O . ASN A 1 91 ? 1.761 -1.423 -1.417 1.00 95.31 91 ASN A O 1
ATOM 734 N N . ALA A 1 92 ? 2.463 0.396 -2.529 1.00 97.31 92 ALA A N 1
ATOM 735 C CA . ALA A 1 92 ? 1.928 -0.043 -3.817 1.00 97.31 92 ALA A CA 1
ATOM 736 C C . ALA A 1 92 ? 2.593 -1.344 -4.299 1.00 97.31 92 ALA A C 1
ATOM 738 O O . ALA A 1 92 ? 1.899 -2.278 -4.695 1.00 97.31 92 ALA A O 1
ATOM 739 N N . HIS A 1 93 ? 3.923 -1.442 -4.206 1.00 95.81 93 HIS A N 1
ATOM 740 C CA . HIS A 1 93 ? 4.652 -2.662 -4.554 1.00 95.81 93 HIS A CA 1
ATOM 741 C C . HIS A 1 93 ? 4.254 -3.861 -3.680 1.00 95.81 93 HIS A C 1
ATOM 743 O O . HIS A 1 93 ? 3.944 -4.928 -4.202 1.00 95.81 93 HIS A O 1
ATOM 749 N N . LEU A 1 94 ? 4.165 -3.675 -2.360 1.00 93.19 94 LEU A N 1
ATOM 750 C CA . LEU A 1 94 ? 3.727 -4.723 -1.426 1.00 93.19 94 LEU A CA 1
ATOM 751 C C . LEU A 1 94 ? 2.282 -5.195 -1.686 1.00 93.19 94 LEU A C 1
ATOM 753 O O . LEU A 1 94 ? 1.933 -6.344 -1.398 1.00 93.19 94 LEU A O 1
ATOM 757 N N . CYS A 1 95 ? 1.460 -4.336 -2.291 1.00 93.81 95 CYS A N 1
ATOM 758 C CA . CYS A 1 95 ? 0.114 -4.665 -2.756 1.00 93.81 95 CYS A CA 1
ATOM 759 C C . CYS A 1 95 ? 0.078 -5.336 -4.141 1.00 93.81 95 CYS A C 1
ATOM 761 O O . CYS A 1 95 ? -0.996 -5.730 -4.584 1.00 93.81 95 CYS A O 1
ATOM 763 N N . GLY A 1 96 ? 1.221 -5.510 -4.810 1.00 92.62 96 GLY A N 1
ATOM 764 C CA . GLY A 1 96 ? 1.332 -6.217 -6.088 1.00 92.62 96 GLY A CA 1
ATOM 765 C C . GLY A 1 96 ? 1.706 -5.346 -7.287 1.00 92.62 96 GLY A C 1
ATOM 766 O O . GLY A 1 96 ? 1.718 -5.857 -8.404 1.00 92.62 96 GLY A O 1
ATOM 767 N N . ALA A 1 97 ? 2.021 -4.058 -7.100 1.00 96.75 97 ALA A N 1
ATOM 768 C CA . ALA A 1 97 ? 2.562 -3.259 -8.196 1.00 96.75 97 ALA A CA 1
ATOM 769 C C . ALA A 1 97 ? 3.936 -3.784 -8.634 1.00 96.75 97 ALA A C 1
ATOM 771 O O . ALA A 1 97 ? 4.814 -4.071 -7.813 1.00 96.75 97 ALA A O 1
ATOM 772 N N . THR A 1 98 ? 4.142 -3.818 -9.944 1.00 96.00 98 THR A N 1
ATOM 773 C CA . THR A 1 98 ? 5.422 -4.116 -10.586 1.00 96.00 98 THR A CA 1
ATOM 774 C C . THR A 1 98 ? 5.671 -3.092 -11.694 1.00 96.00 98 THR A C 1
ATOM 776 O O . THR A 1 98 ? 4.794 -2.295 -12.041 1.00 96.00 98 THR A O 1
ATOM 779 N N . ARG A 1 99 ? 6.869 -3.108 -12.280 1.00 96.50 99 ARG A N 1
ATOM 780 C CA . ARG A 1 99 ? 7.168 -2.321 -13.484 1.00 96.50 99 ARG A CA 1
ATOM 781 C C . ARG A 1 99 ? 6.547 -2.898 -14.767 1.00 96.50 99 ARG A C 1
ATOM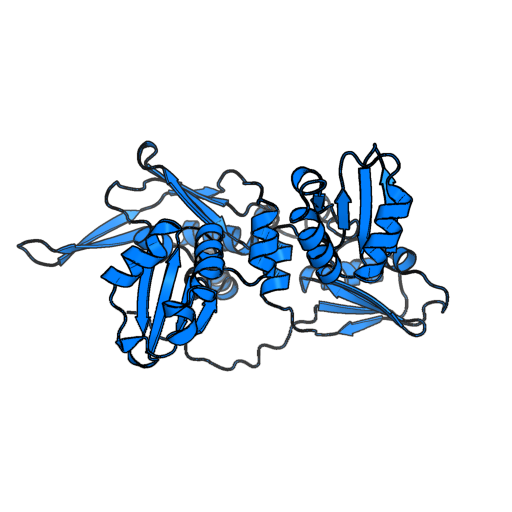 783 O O . ARG A 1 99 ? 6.661 -2.279 -15.817 1.00 96.50 99 ARG A O 1
ATOM 790 N N . CYS A 1 100 ? 5.906 -4.066 -14.700 1.00 96.50 100 CYS A N 1
ATOM 791 C CA . CYS A 1 100 ? 5.292 -4.721 -15.852 1.00 96.50 100 CYS A CA 1
ATOM 792 C C . CYS A 1 100 ? 3.767 -4.586 -15.781 1.00 96.50 100 CYS A C 1
ATOM 794 O O . CYS A 1 100 ? 3.153 -4.792 -14.735 1.00 96.50 100 CYS A O 1
ATOM 796 N N . VAL A 1 101 ? 3.143 -4.236 -16.899 1.00 98.12 101 VAL A N 1
ATOM 797 C CA . VAL A 1 101 ? 1.699 -4.001 -17.000 1.00 98.12 101 VAL A CA 1
ATOM 798 C C . VAL A 1 101 ? 1.152 -4.841 -18.136 1.00 98.12 101 VAL A C 1
ATOM 800 O O . VAL A 1 101 ? 1.744 -4.867 -19.208 1.00 98.12 101 VAL A O 1
ATOM 803 N N . MET A 1 102 ? 0.019 -5.494 -17.918 1.00 98.00 102 MET A N 1
ATOM 804 C CA . MET A 1 102 ? -0.701 -6.230 -18.949 1.00 98.00 102 MET A CA 1
ATOM 805 C C . MET A 1 102 ? -2.007 -5.511 -19.271 1.00 98.00 102 MET A C 1
ATOM 807 O O . MET A 1 102 ? -2.713 -5.050 -18.373 1.00 98.00 102 MET A O 1
ATOM 811 N N . ILE A 1 103 ? -2.328 -5.428 -20.558 1.00 98.19 103 ILE A N 1
ATOM 812 C CA . ILE A 1 103 ? -3.635 -5.014 -21.060 1.00 98.19 103 ILE A CA 1
ATOM 813 C C . ILE A 1 103 ? -4.234 -6.223 -21.768 1.00 98.19 103 ILE A C 1
ATOM 815 O O . ILE A 1 103 ? -3.735 -6.649 -22.809 1.00 98.19 103 ILE A O 1
ATOM 819 N N . SER A 1 104 ? -5.293 -6.772 -21.188 1.00 97.50 104 SER A N 1
ATOM 820 C CA . SER A 1 104 ? -5.986 -7.951 -21.706 1.00 97.50 104 SER A CA 1
ATOM 821 C C . SER A 1 104 ? -6.846 -7.607 -22.923 1.00 97.50 104 SER A C 1
ATOM 823 O O . SER A 1 104 ? -7.241 -6.449 -23.082 1.00 97.50 104 SER A O 1
ATOM 825 N N . ASP A 1 105 ? -7.158 -8.592 -23.768 1.00 95.56 105 ASP A N 1
ATOM 826 C CA . ASP A 1 105 ? -8.039 -8.441 -24.941 1.00 95.56 105 ASP A CA 1
ATOM 827 C C . ASP A 1 105 ? -7.665 -7.237 -25.824 1.00 95.56 105 ASP A C 1
ATOM 829 O O . ASP A 1 105 ? -8.472 -6.320 -26.047 1.00 95.56 105 ASP A O 1
ATOM 833 N N . SER A 1 106 ? -6.408 -7.215 -26.266 1.00 94.56 106 SER A N 1
ATOM 834 C CA . SER A 1 106 ? -5.761 -6.074 -26.926 1.00 94.56 106 SER A CA 1
ATOM 835 C C . SER A 1 106 ? -5.105 -6.447 -28.261 1.00 94.56 106 SER A C 1
ATOM 837 O O . SER A 1 106 ? -4.159 -5.800 -28.716 1.00 94.56 106 SER A O 1
ATOM 839 N N . ILE A 1 107 ? -5.645 -7.474 -28.925 1.00 94.44 107 ILE A N 1
ATOM 840 C CA . ILE A 1 107 ? -5.273 -7.866 -30.291 1.00 94.44 107 ILE A CA 1
ATOM 841 C C . ILE A 1 107 ? -5.326 -6.639 -31.214 1.00 94.44 107 ILE A C 1
ATOM 843 O O . ILE A 1 107 ? -6.322 -5.918 -31.248 1.00 94.44 107 ILE A O 1
ATOM 847 N N . GLY A 1 108 ? -4.241 -6.402 -31.956 1.00 94.62 108 GLY A N 1
ATOM 848 C CA . GLY A 1 108 ? -4.121 -5.280 -32.893 1.00 94.62 108 GLY A CA 1
ATOM 849 C C . GLY A 1 108 ? -3.816 -3.917 -32.258 1.00 94.62 108 GLY A C 1
ATOM 850 O O . GLY A 1 108 ? -3.711 -2.937 -32.987 1.00 94.62 108 GLY A O 1
ATOM 851 N N . LEU A 1 109 ? -3.639 -3.826 -30.933 1.00 96.00 109 LEU A N 1
ATOM 852 C CA . LEU A 1 109 ? -3.368 -2.556 -30.238 1.00 96.00 109 LEU A CA 1
ATOM 853 C C . LEU A 1 109 ? -1.885 -2.334 -29.892 1.00 96.00 109 LEU A C 1
ATOM 855 O O . LEU A 1 109 ? -1.568 -1.368 -29.198 1.00 96.00 109 LEU A O 1
ATOM 859 N N . LEU A 1 110 ? -0.976 -3.206 -30.349 1.00 97.19 110 LEU A N 1
ATOM 860 C CA . LEU A 1 110 ? 0.443 -3.176 -29.971 1.00 97.19 110 LEU A CA 1
ATOM 861 C C . LEU A 1 110 ? 1.098 -1.817 -30.258 1.00 97.19 110 LEU A C 1
ATOM 863 O O . LEU A 1 110 ? 1.670 -1.220 -29.347 1.00 97.19 110 LEU A O 1
ATOM 867 N N . ASP A 1 111 ? 0.967 -1.294 -31.478 1.00 97.25 111 ASP A N 1
ATOM 868 C CA . ASP A 1 111 ? 1.613 -0.035 -31.879 1.00 97.25 111 ASP A CA 1
ATOM 869 C C . ASP A 1 111 ? 1.048 1.172 -31.118 1.00 97.25 111 ASP A C 1
ATOM 871 O O . ASP A 1 111 ? 1.790 2.046 -30.654 1.00 97.25 111 ASP A O 1
ATOM 875 N N . GLN A 1 112 ? -0.274 1.194 -30.917 1.00 96.75 112 GLN A N 1
ATOM 876 C CA . GLN A 1 112 ? -0.952 2.237 -30.150 1.00 96.75 112 GLN A CA 1
ATOM 877 C C . GLN A 1 112 ? -0.507 2.221 -28.682 1.00 96.75 112 GLN A C 1
ATOM 879 O O . GLN A 1 112 ? -0.182 3.267 -28.119 1.00 96.75 112 GLN A O 1
ATOM 884 N N . ILE A 1 113 ? -0.487 1.045 -28.048 1.00 97.31 113 ILE A N 1
ATOM 885 C CA . ILE A 1 113 ? -0.080 0.897 -26.646 1.00 97.31 113 ILE A CA 1
ATOM 886 C C . ILE A 1 113 ? 1.405 1.231 -26.484 1.00 97.31 113 ILE A C 1
ATOM 888 O O . ILE A 1 113 ? 1.760 1.931 -25.535 1.00 97.31 113 ILE A O 1
ATOM 892 N N . THR A 1 114 ? 2.252 0.807 -27.424 1.00 97.69 114 THR A N 1
ATOM 893 C CA . THR A 1 114 ? 3.681 1.145 -27.452 1.00 97.69 114 THR A CA 1
ATOM 894 C C . THR A 1 114 ? 3.871 2.659 -27.481 1.00 97.69 114 THR A C 1
ATOM 896 O O . THR A 1 114 ? 4.462 3.219 -26.558 1.00 97.69 114 THR A O 1
ATOM 899 N N . SER A 1 115 ? 3.257 3.344 -28.448 1.00 97.06 115 SER A N 1
ATOM 900 C CA . SER A 1 115 ? 3.314 4.809 -28.568 1.00 97.06 115 SER A CA 1
ATOM 901 C C . SER A 1 115 ? 2.813 5.511 -27.300 1.00 97.06 115 SER A C 1
ATOM 903 O O . SER A 1 115 ? 3.448 6.433 -26.791 1.00 97.06 115 SER A O 1
ATOM 905 N N . ASN A 1 116 ? 1.700 5.037 -26.731 1.00 96.50 116 ASN A N 1
ATOM 906 C CA . ASN A 1 116 ? 1.130 5.603 -25.511 1.00 96.50 116 ASN A CA 1
ATOM 907 C C . ASN A 1 116 ? 2.010 5.377 -24.278 1.00 96.50 116 ASN A C 1
ATOM 909 O O . ASN A 1 116 ? 2.057 6.247 -23.412 1.00 96.50 116 ASN A O 1
ATOM 913 N N . SER A 1 117 ? 2.676 4.226 -24.157 1.00 97.25 117 SER A N 1
ATOM 914 C CA . SER A 1 117 ? 3.543 3.919 -23.013 1.00 97.25 117 SER A CA 1
ATOM 915 C C . SER A 1 117 ? 4.758 4.845 -22.937 1.00 97.25 117 SER A C 1
ATOM 917 O O . SER A 1 117 ? 5.085 5.316 -21.845 1.00 97.25 117 SER A O 1
ATOM 919 N N . MET A 1 118 ? 5.333 5.216 -24.087 1.00 95.56 118 MET A N 1
ATOM 920 C CA . MET A 1 118 ? 6.469 6.141 -24.178 1.00 95.56 118 MET A CA 1
ATOM 921 C C . MET A 1 118 ? 6.140 7.545 -23.642 1.00 95.56 118 MET A C 1
ATOM 923 O O . MET A 1 118 ? 7.029 8.247 -23.169 1.00 95.56 118 MET A O 1
ATOM 927 N N . LEU A 1 119 ? 4.860 7.943 -23.626 1.00 96.88 119 LEU A N 1
ATOM 928 C CA . LEU A 1 119 ? 4.417 9.215 -23.034 1.00 96.88 119 LEU A CA 1
ATOM 929 C C . LEU A 1 119 ? 4.559 9.255 -21.502 1.00 96.88 119 LEU A C 1
ATOM 931 O O . LEU A 1 119 ? 4.487 10.329 -20.903 1.00 96.88 119 LEU A O 1
ATOM 935 N N . PHE A 1 120 ? 4.711 8.101 -20.847 1.00 97.19 120 PHE A N 1
ATOM 936 C CA . PHE A 1 120 ? 4.838 8.015 -19.391 1.00 97.19 120 PHE A CA 1
ATOM 937 C C . PHE A 1 120 ? 6.293 7.922 -18.940 1.00 97.19 120 PHE A C 1
ATOM 939 O O . PHE A 1 120 ? 6.619 8.442 -17.866 1.00 97.19 120 PHE A O 1
ATOM 946 N N . GLY A 1 121 ? 7.136 7.254 -19.726 1.00 94.94 121 GLY A N 1
ATOM 947 C CA . GLY A 1 121 ? 8.558 7.062 -19.469 1.00 94.94 121 GLY A CA 1
ATOM 948 C C . GLY A 1 121 ? 9.123 5.886 -20.261 1.00 94.94 121 GLY A C 1
ATOM 949 O O . GLY A 1 121 ? 8.423 5.268 -21.060 1.00 94.94 121 GLY A O 1
ATOM 950 N N . GLU A 1 122 ? 10.394 5.581 -20.021 1.00 95.06 122 GLU A N 1
ATOM 951 C CA . GLU A 1 122 ? 11.120 4.557 -20.769 1.00 95.06 122 GLU A CA 1
ATOM 952 C C . GLU A 1 122 ? 10.572 3.144 -20.531 1.00 95.06 122 GLU A C 1
ATOM 954 O O . GLU A 1 122 ? 10.267 2.722 -19.403 1.00 95.06 122 GLU A O 1
ATOM 959 N N . THR A 1 123 ? 10.479 2.401 -21.629 1.00 94.94 123 THR A N 1
ATOM 960 C CA . THR A 1 123 ? 10.090 0.994 -21.671 1.00 94.94 123 THR A CA 1
ATOM 961 C C . THR A 1 123 ? 11.273 0.152 -22.116 1.00 94.94 123 THR A C 1
ATOM 963 O O . THR A 1 123 ? 11.951 0.504 -23.076 1.00 94.94 123 THR A O 1
ATOM 966 N N . ASP A 1 124 ? 11.480 -0.977 -21.450 1.00 93.00 124 ASP A N 1
ATOM 967 C CA . ASP A 1 124 ? 12.413 -2.013 -21.891 1.00 93.00 124 ASP A CA 1
ATOM 968 C C . ASP A 1 124 ? 11.875 -2.723 -23.137 1.00 93.00 124 ASP A C 1
ATOM 970 O O . ASP A 1 124 ? 12.553 -2.859 -24.151 1.00 93.00 124 ASP A O 1
ATOM 974 N N . GLU A 1 125 ? 10.613 -3.146 -23.063 1.00 93.75 125 GLU A N 1
ATOM 975 C CA . GLU A 1 125 ? 9.982 -3.960 -24.092 1.00 93.75 125 GLU A CA 1
ATOM 976 C C . GLU A 1 125 ? 8.460 -3.791 -24.054 1.00 93.75 125 GLU A C 1
ATOM 978 O O . GLU A 1 125 ? 7.864 -3.653 -22.979 1.00 93.75 125 GLU A O 1
ATOM 983 N N . VAL A 1 126 ? 7.827 -3.853 -25.224 1.00 96.94 126 VAL A N 1
ATOM 984 C CA . VAL A 1 126 ? 6.375 -3.985 -25.362 1.00 96.94 126 VAL A CA 1
ATOM 985 C C . VAL A 1 126 ? 6.101 -5.176 -26.266 1.00 96.94 126 VAL A C 1
ATOM 987 O O . VAL A 1 126 ? 6.535 -5.195 -27.414 1.00 96.94 126 VAL A O 1
ATOM 990 N N . ILE A 1 127 ? 5.415 -6.184 -25.735 1.00 95.88 127 ILE A N 1
ATOM 991 C CA . ILE A 1 127 ? 5.204 -7.466 -26.416 1.00 95.88 127 ILE A CA 1
ATOM 992 C C . ILE A 1 127 ? 3.723 -7.788 -26.518 1.00 95.88 127 ILE A C 1
ATOM 994 O O . ILE A 1 127 ? 2.949 -7.469 -25.615 1.00 95.88 127 ILE A O 1
ATOM 998 N N . SER A 1 128 ? 3.335 -8.448 -27.609 1.00 96.44 128 SER A N 1
ATOM 999 C CA . SER A 1 128 ? 2.024 -9.078 -27.716 1.00 96.44 128 SER A CA 1
ATOM 1000 C C . SER A 1 128 ? 2.153 -10.572 -27.452 1.00 96.44 128 SER A C 1
ATOM 1002 O O . SER A 1 128 ? 2.959 -11.251 -28.084 1.00 96.44 128 SER A O 1
ATOM 1004 N N . GLU A 1 129 ? 1.364 -11.077 -26.509 1.00 94.38 129 GLU A N 1
ATOM 1005 C CA . GLU A 1 129 ? 1.392 -12.475 -26.093 1.00 94.38 129 GLU A CA 1
ATOM 1006 C C . GLU A 1 129 ? -0.029 -12.933 -25.752 1.00 94.38 129 GLU A C 1
ATOM 1008 O O . GLU A 1 129 ? -0.719 -12.307 -24.945 1.00 94.38 129 GLU A O 1
ATOM 1013 N N . ASN A 1 130 ? -0.479 -14.030 -26.370 1.00 94.06 130 ASN A N 1
ATOM 1014 C CA . ASN A 1 130 ? -1.776 -14.664 -26.097 1.00 94.06 130 ASN A CA 1
ATOM 1015 C C . ASN A 1 130 ? -2.978 -13.696 -26.152 1.00 94.06 130 ASN A C 1
ATOM 1017 O O . ASN A 1 130 ? -3.871 -13.755 -25.312 1.00 94.06 130 ASN A O 1
ATOM 1021 N N . GLY A 1 131 ? -2.988 -12.777 -27.125 1.00 94.38 131 GLY A N 1
ATOM 1022 C CA . GLY A 1 131 ? -4.056 -11.780 -27.289 1.00 94.38 131 GLY A CA 1
ATOM 1023 C C . GLY A 1 131 ? -3.992 -10.589 -26.324 1.00 94.38 131 GLY A C 1
ATOM 1024 O O . GLY A 1 131 ? -4.876 -9.732 -26.351 1.00 94.38 131 GLY A O 1
ATOM 1025 N N . ASN A 1 132 ? -2.938 -10.510 -25.512 1.00 97.69 132 ASN A N 1
ATOM 1026 C CA . ASN A 1 132 ? -2.667 -9.415 -24.589 1.00 97.69 132 ASN A CA 1
ATOM 1027 C C . ASN A 1 132 ? -1.477 -8.585 -25.082 1.00 97.69 132 ASN A C 1
ATOM 1029 O O . ASN A 1 132 ? -0.684 -9.035 -25.914 1.00 97.69 132 ASN A O 1
ATOM 1033 N N . VAL A 1 133 ? -1.323 -7.390 -24.520 1.00 98.31 133 VAL A N 1
ATOM 1034 C CA . VAL A 1 133 ? -0.134 -6.553 -24.676 1.00 98.31 133 VAL A CA 1
ATOM 1035 C C . VAL A 1 133 ? 0.480 -6.348 -23.301 1.00 98.31 133 VAL A C 1
ATOM 1037 O O . VAL A 1 133 ? -0.197 -5.908 -22.369 1.00 98.31 133 VAL A O 1
ATOM 1040 N N . ILE A 1 134 ? 1.761 -6.678 -23.175 1.00 98.06 134 ILE A N 1
ATOM 1041 C CA . ILE A 1 134 ? 2.544 -6.529 -21.952 1.00 98.06 134 ILE A CA 1
ATOM 1042 C C . ILE A 1 134 ? 3.558 -5.412 -22.177 1.00 98.06 134 ILE A C 1
ATOM 1044 O O . ILE A 1 134 ? 4.377 -5.473 -23.090 1.00 98.06 134 ILE A O 1
ATOM 1048 N N . VAL A 1 135 ? 3.510 -4.400 -21.319 1.00 98.19 135 VAL A N 1
ATOM 1049 C CA . VAL A 1 135 ? 4.423 -3.258 -21.306 1.00 98.19 135 VAL A CA 1
ATOM 1050 C C . VAL A 1 135 ? 5.379 -3.423 -20.129 1.00 98.19 135 VAL A C 1
ATOM 1052 O O . VAL A 1 135 ? 4.946 -3.441 -18.973 1.00 98.19 135 VAL A O 1
ATOM 1055 N N . LYS A 1 136 ? 6.682 -3.528 -20.398 1.00 96.81 136 LYS A N 1
ATOM 1056 C CA . LYS A 1 136 ? 7.733 -3.615 -19.377 1.00 96.81 136 LYS A CA 1
ATOM 1057 C C . LYS A 1 136 ? 8.400 -2.251 -19.231 1.00 96.81 136 LYS A C 1
ATOM 1059 O O . LYS A 1 136 ? 9.254 -1.882 -20.030 1.00 96.81 136 LYS A O 1
ATOM 1064 N N . PHE A 1 137 ? 8.022 -1.489 -18.210 1.00 97.94 137 PHE A N 1
ATOM 1065 C CA . PHE A 1 137 ? 8.676 -0.219 -17.898 1.00 97.94 137 PHE A CA 1
ATOM 1066 C C . PHE A 1 137 ? 10.031 -0.443 -17.216 1.00 97.94 137 PHE A C 1
ATOM 1068 O O . PHE A 1 137 ? 10.271 -1.482 -16.589 1.00 97.94 137 PHE A O 1
ATOM 1075 N N . LEU A 1 138 ? 10.904 0.561 -17.297 1.00 97.19 138 LEU A N 1
ATOM 1076 C CA . LEU A 1 138 ? 12.143 0.592 -16.515 1.00 97.19 138 LEU A CA 1
ATOM 1077 C C . LEU A 1 138 ? 11.926 1.043 -15.069 1.00 97.19 138 LEU A C 1
ATOM 1079 O O . LEU A 1 138 ? 12.704 0.679 -14.193 1.00 97.19 138 LEU A O 1
ATOM 1083 N N . GLU A 1 139 ? 10.841 1.774 -14.802 1.00 97.06 139 GLU A N 1
ATOM 1084 C CA . GLU A 1 139 ? 10.475 2.266 -13.475 1.00 97.06 139 GLU A CA 1
ATOM 1085 C C . GLU A 1 139 ? 9.052 1.855 -13.085 1.00 97.06 139 GLU A C 1
ATOM 1087 O O . GLU A 1 139 ? 8.077 2.135 -13.791 1.00 97.06 139 GLU A O 1
ATOM 1092 N N . ILE A 1 140 ? 8.889 1.308 -11.879 1.00 97.50 140 ILE A N 1
ATOM 1093 C CA . ILE A 1 140 ? 7.564 0.989 -11.322 1.00 97.50 140 ILE A CA 1
ATOM 1094 C C . ILE A 1 140 ? 6.671 2.225 -11.157 1.00 97.50 140 ILE A C 1
ATOM 1096 O O . ILE A 1 140 ? 5.454 2.162 -11.329 1.00 97.50 140 ILE A O 1
ATOM 1100 N N . LYS A 1 141 ? 7.260 3.386 -10.855 1.00 97.31 141 LYS A N 1
ATOM 1101 C CA . LYS A 1 141 ? 6.518 4.647 -10.731 1.00 97.31 141 LYS A CA 1
ATOM 1102 C C . LYS A 1 141 ? 5.846 5.030 -12.053 1.00 97.31 141 LYS A C 1
ATOM 1104 O O . LYS A 1 141 ? 4.744 5.581 -12.037 1.00 97.31 141 LYS A O 1
ATOM 1109 N N . THR A 1 142 ? 6.498 4.745 -13.175 1.00 97.81 142 THR A N 1
ATOM 1110 C CA . THR A 1 142 ? 5.971 4.980 -14.521 1.00 97.81 142 THR A CA 1
ATOM 1111 C C . THR A 1 142 ? 4.837 4.011 -14.831 1.00 97.81 142 THR A C 1
ATOM 1113 O O . THR A 1 142 ? 3.748 4.460 -15.193 1.00 97.81 142 THR A O 1
ATOM 1116 N N . ALA A 1 143 ? 5.030 2.720 -14.542 1.00 98.44 143 ALA A N 1
ATOM 1117 C CA . ALA A 1 143 ? 3.980 1.707 -14.644 1.00 98.44 143 ALA A CA 1
ATOM 1118 C C . ALA A 1 143 ? 2.725 2.085 -13.834 1.00 98.44 143 ALA A C 1
ATOM 1120 O O . ALA A 1 143 ? 1.611 2.055 -14.349 1.00 98.44 143 ALA A O 1
ATOM 1121 N N . LEU A 1 144 ? 2.888 2.546 -12.589 1.00 98.50 144 LEU A N 1
ATOM 1122 C CA . LEU A 1 144 ? 1.783 2.997 -11.735 1.00 98.50 144 LEU A CA 1
ATOM 1123 C C . LEU A 1 144 ? 1.006 4.183 -12.324 1.00 98.50 144 LEU A C 1
ATOM 1125 O O . LEU A 1 144 ? -0.222 4.224 -12.233 1.00 98.50 144 LEU A O 1
ATOM 1129 N N . LYS A 1 145 ? 1.696 5.156 -12.936 1.00 98.38 145 LYS A N 1
ATOM 1130 C CA . LYS A 1 145 ? 1.037 6.280 -13.623 1.00 98.38 145 LYS A CA 1
ATOM 1131 C C . LYS A 1 145 ? 0.268 5.810 -14.858 1.00 98.38 145 LYS A C 1
ATOM 1133 O O . LYS A 1 145 ? -0.858 6.265 -15.064 1.00 98.38 145 LYS A O 1
ATOM 1138 N N . PHE A 1 146 ? 0.860 4.909 -15.639 1.00 98.44 146 PHE A N 1
ATOM 1139 C CA . PHE A 1 146 ? 0.235 4.312 -16.815 1.00 98.44 146 PHE A CA 1
ATOM 1140 C C . PHE A 1 146 ? -1.044 3.560 -16.428 1.00 98.44 146 PHE A C 1
ATOM 1142 O O . PHE A 1 146 ? -2.125 3.879 -16.926 1.00 98.44 146 PHE A O 1
ATOM 1149 N N . VAL A 1 147 ? -0.953 2.674 -15.429 1.00 98.50 147 VAL A N 1
ATOM 1150 C CA . VAL A 1 147 ? -2.101 1.943 -14.879 1.00 98.50 147 VAL A CA 1
ATOM 1151 C C . VAL A 1 147 ? -3.176 2.892 -14.373 1.00 98.50 147 VAL A C 1
ATOM 1153 O O . VAL A 1 147 ? -4.344 2.714 -14.697 1.00 98.50 147 VAL A O 1
ATOM 1156 N N . LYS A 1 148 ? -2.808 3.943 -13.632 1.00 98.00 148 LYS A N 1
ATOM 1157 C CA . LYS A 1 148 ? -3.776 4.934 -13.145 1.00 98.00 148 LYS A CA 1
ATOM 1158 C C . LYS A 1 148 ? -4.556 5.596 -14.287 1.00 98.00 148 LYS A C 1
ATOM 1160 O O . LYS A 1 148 ? -5.768 5.767 -14.161 1.00 98.00 148 LYS A O 1
ATOM 1165 N N . LYS A 1 149 ? -3.885 5.977 -15.382 1.00 97.62 149 LYS A N 1
ATOM 1166 C CA . LYS A 1 149 ? -4.543 6.596 -16.545 1.00 97.62 149 LYS A CA 1
ATOM 1167 C C . LYS A 1 149 ? -5.496 5.612 -17.222 1.00 97.62 149 LYS A C 1
ATOM 1169 O O . LYS A 1 149 ? -6.660 5.947 -17.411 1.00 97.62 149 LYS A O 1
ATOM 1174 N N . TYR A 1 150 ? -5.035 4.408 -17.532 1.00 97.12 150 TYR A N 1
ATOM 1175 C CA . TYR A 1 150 ? -5.840 3.406 -18.234 1.00 97.12 150 TYR A CA 1
ATOM 1176 C C . TYR A 1 150 ? -6.984 2.864 -17.366 1.00 97.12 150 TYR A C 1
ATOM 1178 O O . TYR A 1 150 ? -8.088 2.679 -17.854 1.00 97.12 150 TYR A O 1
ATOM 1186 N N . HIS A 1 151 ? -6.781 2.708 -16.057 1.00 96.50 151 HIS A N 1
ATOM 1187 C CA . HIS A 1 151 ? -7.850 2.310 -15.137 1.00 96.50 151 HIS A CA 1
ATOM 1188 C C . HIS A 1 151 ? -8.977 3.361 -15.052 1.00 96.50 151 HIS A C 1
ATOM 1190 O O . HIS A 1 151 ? -10.139 3.037 -14.794 1.00 96.50 151 HIS A O 1
ATOM 1196 N N . SER A 1 152 ? -8.654 4.642 -15.268 1.00 95.19 152 SER A N 1
ATOM 1197 C CA . SER A 1 152 ? -9.668 5.703 -15.319 1.00 95.19 152 SER A CA 1
ATOM 1198 C C . SER A 1 152 ? -10.506 5.675 -16.602 1.00 95.19 152 SER A C 1
ATOM 1200 O O . SER A 1 152 ? -11.663 6.095 -16.567 1.00 95.19 152 SER A O 1
ATOM 1202 N N . ASP A 1 153 ? -9.961 5.121 -17.685 1.00 95.19 153 ASP A N 1
ATOM 1203 C CA . ASP A 1 153 ? -10.607 5.004 -18.988 1.00 95.19 153 ASP A CA 1
ATOM 1204 C C . ASP A 1 153 ? -11.570 3.805 -19.024 1.00 95.19 153 ASP A C 1
ATOM 1206 O O . ASP A 1 153 ? -11.204 2.679 -18.682 1.00 95.19 153 ASP A O 1
ATOM 1210 N N . VAL A 1 154 ? -12.814 4.042 -19.446 1.00 93.94 154 VAL A N 1
ATOM 1211 C CA . VAL A 1 154 ? -13.868 3.018 -19.515 1.00 93.94 154 VAL A CA 1
ATOM 1212 C C . VAL A 1 154 ? -13.476 1.866 -20.444 1.00 93.94 154 VAL A C 1
ATOM 1214 O O . VAL A 1 154 ? -13.818 0.722 -20.151 1.00 93.94 154 VAL A O 1
ATOM 1217 N N . GLN A 1 155 ? -12.715 2.137 -21.509 1.00 92.88 155 GLN A N 1
ATOM 1218 C CA . GLN A 1 155 ? -12.275 1.113 -22.457 1.00 92.88 155 GLN A CA 1
ATOM 1219 C C . GLN A 1 155 ? -11.314 0.097 -21.820 1.00 92.88 155 GLN A C 1
ATOM 1221 O O . GLN A 1 155 ? -11.337 -1.082 -22.179 1.00 92.88 155 GLN A O 1
ATOM 1226 N N . TYR A 1 156 ? -10.476 0.535 -20.876 1.00 94.19 156 TYR A N 1
ATOM 1227 C CA . TYR A 1 156 ? -9.374 -0.273 -20.341 1.00 94.19 156 TYR A CA 1
ATOM 1228 C C . TYR A 1 156 ? -9.535 -0.667 -18.871 1.00 94.19 156 TYR A C 1
ATOM 1230 O O . TYR A 1 156 ? -8.820 -1.560 -18.416 1.00 94.19 156 TYR A O 1
ATOM 1238 N N . ARG A 1 157 ? -10.466 -0.056 -18.123 1.00 93.19 157 ARG A N 1
ATOM 1239 C CA . ARG A 1 157 ? -10.615 -0.215 -16.663 1.00 93.19 157 ARG A CA 1
ATOM 1240 C C . ARG A 1 157 ? -10.574 -1.657 -16.164 1.00 93.19 157 ARG A C 1
ATOM 1242 O O . ARG A 1 157 ? -9.910 -1.924 -15.170 1.00 93.19 157 ARG A O 1
ATOM 1249 N N . ASN A 1 158 ? -11.254 -2.563 -16.861 1.00 94.19 158 ASN A N 1
ATOM 1250 C CA . ASN A 1 158 ? -11.353 -3.975 -16.479 1.00 94.19 158 ASN A CA 1
ATOM 1251 C C . ASN A 1 158 ? -10.359 -4.881 -17.225 1.00 94.19 158 ASN A C 1
ATOM 1253 O O . ASN A 1 158 ? -10.361 -6.087 -17.013 1.00 94.19 158 ASN A O 1
ATOM 1257 N N . LYS A 1 159 ? -9.537 -4.312 -18.113 1.00 96.62 159 LYS A N 1
ATOM 1258 C CA . LYS A 1 159 ? -8.567 -5.038 -18.945 1.00 96.62 159 LYS A CA 1
ATOM 1259 C C . LYS A 1 159 ? -7.133 -4.867 -18.464 1.00 96.62 159 LYS A C 1
ATOM 1261 O O . LYS A 1 159 ? -6.287 -5.702 -18.775 1.00 96.62 159 LYS A O 1
ATOM 1266 N N . ILE A 1 160 ? -6.848 -3.781 -17.750 1.00 97.94 160 ILE A N 1
ATOM 1267 C CA . ILE A 1 160 ? -5.504 -3.467 -17.278 1.00 97.94 160 ILE A CA 1
ATOM 1268 C C . ILE A 1 160 ? -5.207 -4.102 -15.920 1.00 97.94 160 ILE A C 1
ATOM 1270 O O . ILE A 1 160 ? -6.025 -4.043 -15.006 1.00 97.94 160 ILE A O 1
ATOM 1274 N N . SER A 1 161 ? -4.006 -4.654 -15.765 1.00 97.50 161 SER A N 1
ATOM 1275 C CA . SER A 1 161 ? -3.492 -5.171 -14.496 1.00 97.50 161 SER A CA 1
ATOM 1276 C C . SER A 1 161 ? -1.969 -5.055 -14.427 1.00 97.50 161 SER A C 1
ATOM 1278 O O . SER A 1 161 ? -1.293 -4.861 -15.437 1.00 97.50 161 SER A O 1
ATOM 1280 N N . PHE A 1 162 ? -1.399 -5.203 -13.230 1.00 96.88 162 PHE A N 1
ATOM 1281 C CA . PHE A 1 162 ? 0.035 -5.472 -13.119 1.00 96.88 162 PHE A CA 1
ATOM 1282 C C . PHE A 1 162 ? 0.345 -6.887 -13.610 1.00 96.88 162 PHE A C 1
ATOM 1284 O O . PHE A 1 162 ? -0.486 -7.791 -13.498 1.00 96.88 162 PHE A O 1
ATOM 1291 N N . TYR A 1 163 ? 1.542 -7.056 -14.157 1.00 94.94 163 TYR A N 1
ATOM 1292 C CA . TYR A 1 163 ? 2.072 -8.322 -14.649 1.00 94.94 163 TYR A CA 1
ATOM 1293 C C . TYR A 1 163 ? 3.319 -8.706 -13.839 1.00 94.94 163 TYR A C 1
ATOM 1295 O O . TYR A 1 163 ? 4.031 -7.809 -13.378 1.00 94.94 163 TYR A O 1
ATOM 1303 N N . PRO A 1 164 ? 3.621 -9.997 -13.623 1.00 91.19 164 PRO A N 1
ATOM 1304 C CA . PRO A 1 164 ? 4.839 -10.394 -12.924 1.00 91.19 164 PRO A CA 1
ATOM 1305 C C . PRO A 1 164 ? 6.097 -9.791 -13.564 1.00 91.19 164 PRO A C 1
ATOM 1307 O O . PRO A 1 164 ? 6.262 -9.822 -14.782 1.00 91.19 164 PRO A O 1
ATOM 1310 N N . ASP A 1 165 ? 6.989 -9.237 -12.742 1.00 90.56 165 ASP A N 1
ATOM 1311 C CA . ASP A 1 165 ? 8.301 -8.794 -13.215 1.00 90.56 165 ASP A CA 1
ATOM 1312 C C . ASP A 1 165 ? 9.198 -10.024 -13.415 1.00 90.56 165 ASP A C 1
ATOM 1314 O O . ASP A 1 165 ? 9.396 -10.771 -12.452 1.00 90.56 165 ASP A O 1
ATOM 1318 N N . PRO A 1 166 ? 9.775 -10.245 -14.609 1.00 87.69 166 PRO A N 1
ATOM 1319 C CA . PRO A 1 166 ? 10.666 -11.376 -14.852 1.00 87.69 166 PRO A CA 1
ATOM 1320 C C . PRO A 1 166 ? 11.881 -11.433 -13.918 1.00 87.69 166 PRO A C 1
ATOM 1322 O O . PRO A 1 166 ? 12.466 -12.499 -13.753 1.00 87.69 166 PRO A O 1
ATOM 1325 N N . CYS A 1 167 ? 12.293 -10.319 -13.311 1.00 86.38 167 CYS A N 1
ATOM 1326 C CA . CYS A 1 167 ? 13.396 -10.307 -12.347 1.00 86.38 167 CYS A CA 1
ATOM 1327 C C . CYS A 1 167 ? 12.977 -10.847 -10.966 1.00 86.38 167 CYS A C 1
ATOM 1329 O O . CYS A 1 167 ? 13.823 -11.237 -10.158 1.00 86.38 167 CYS A O 1
ATOM 1331 N N . SER A 1 168 ? 11.673 -10.905 -10.683 1.00 77.75 168 SER A N 1
ATOM 1332 C CA . SER A 1 168 ? 11.147 -11.379 -9.407 1.00 77.75 168 SER A CA 1
ATOM 1333 C C . SER A 1 168 ? 11.123 -12.906 -9.344 1.00 77.75 168 SER A C 1
ATOM 1335 O O . SER A 1 168 ? 10.484 -13.575 -10.147 1.00 77.75 168 SER A O 1
ATOM 1337 N N . ASN A 1 169 ? 11.738 -13.464 -8.301 1.00 64.06 169 ASN A N 1
ATOM 1338 C CA . ASN A 1 169 ? 11.501 -14.833 -7.840 1.00 64.06 169 ASN A CA 1
ATOM 1339 C C . ASN A 1 169 ? 11.830 -16.008 -8.784 1.00 64.06 169 ASN A C 1
ATOM 1341 O O . ASN A 1 169 ? 11.362 -17.114 -8.519 1.00 64.06 169 ASN A O 1
ATOM 1345 N N . LYS A 1 170 ? 12.705 -15.844 -9.787 1.00 62.72 170 LYS A N 1
ATOM 1346 C CA . LYS A 1 170 ? 13.114 -16.950 -10.683 1.00 62.72 170 LYS A CA 1
ATOM 1347 C C . LYS A 1 170 ? 13.722 -18.160 -9.950 1.00 62.72 170 LYS A C 1
ATOM 1349 O O . LYS A 1 170 ? 13.538 -19.285 -10.398 1.00 62.72 170 LYS A O 1
ATOM 1354 N N . LYS A 1 171 ? 14.433 -17.946 -8.831 1.00 58.03 171 LYS A N 1
ATOM 1355 C CA . LYS A 1 171 ? 15.194 -19.003 -8.124 1.00 58.03 171 LYS A CA 1
ATOM 1356 C C . LYS A 1 171 ? 14.918 -19.142 -6.613 1.00 58.03 171 LYS A C 1
ATOM 1358 O O . LYS A 1 171 ? 15.448 -20.051 -5.982 1.00 58.03 171 LYS A O 1
ATOM 1363 N N . TYR A 1 172 ? 14.068 -18.300 -6.009 1.00 57.53 172 TYR A N 1
ATOM 1364 C CA . TYR A 1 172 ? 13.760 -18.380 -4.563 1.00 57.53 172 TYR A CA 1
ATOM 1365 C C . TYR A 1 172 ? 13.136 -19.724 -4.144 1.00 57.53 172 TYR A C 1
ATOM 1367 O O . TYR A 1 172 ? 13.286 -20.139 -3.001 1.00 57.53 172 TYR A O 1
ATOM 1375 N N . VAL A 1 173 ? 12.464 -20.415 -5.068 1.00 49.19 173 VAL A N 1
ATOM 1376 C CA . VAL A 1 173 ? 11.773 -21.690 -4.810 1.00 49.19 173 VAL A CA 1
ATOM 1377 C C . VAL A 1 173 ? 12.753 -22.859 -4.587 1.00 49.19 173 VAL A C 1
ATOM 1379 O O . VAL A 1 173 ? 12.346 -23.896 -4.078 1.00 49.19 173 VAL A O 1
ATOM 1382 N N . GLN A 1 174 ? 14.043 -22.706 -4.913 1.00 47.00 174 GLN A N 1
ATOM 1383 C CA . GLN A 1 174 ? 15.024 -23.803 -4.868 1.00 47.00 174 GLN A CA 1
ATOM 1384 C C . GLN A 1 174 ? 16.054 -23.715 -3.726 1.00 47.00 174 GLN A C 1
ATOM 1386 O O . GLN A 1 174 ? 16.753 -24.694 -3.484 1.00 47.00 174 GLN A O 1
ATOM 1391 N N . ASN A 1 175 ? 16.156 -22.595 -2.998 1.00 46.34 175 ASN A N 1
ATOM 1392 C CA . ASN A 1 175 ? 17.179 -22.423 -1.957 1.00 46.34 175 ASN A CA 1
ATOM 1393 C C . ASN A 1 175 ? 16.631 -22.687 -0.544 1.00 46.34 175 ASN A C 1
ATOM 1395 O O . ASN A 1 175 ? 15.895 -21.883 0.021 1.00 46.34 175 ASN A O 1
ATOM 1399 N N . SER A 1 176 ? 17.068 -23.799 0.051 1.00 47.22 176 SER A N 1
ATOM 1400 C CA . SER A 1 176 ? 16.681 -24.342 1.365 1.00 47.22 176 SER A CA 1
ATOM 1401 C C . SER A 1 176 ? 17.320 -23.658 2.588 1.00 47.22 176 SER A C 1
ATOM 1403 O O . SER A 1 176 ? 17.242 -24.188 3.693 1.00 47.22 176 SER A O 1
ATOM 1405 N N . PHE A 1 177 ? 17.993 -22.514 2.420 1.00 44.59 177 PHE A N 1
ATOM 1406 C CA . PHE A 1 177 ? 18.775 -21.875 3.494 1.00 44.59 177 PHE A CA 1
ATOM 1407 C C . PHE A 1 177 ? 17.958 -21.005 4.459 1.00 44.59 177 PHE A C 1
ATOM 1409 O O . PHE A 1 177 ? 18.448 -20.667 5.534 1.00 44.59 177 PHE A O 1
ATOM 1416 N N . LEU A 1 178 ? 16.724 -20.642 4.109 1.00 47.53 178 LEU A N 1
ATOM 1417 C CA . LEU A 1 178 ? 15.815 -19.921 4.997 1.00 47.53 178 LEU A CA 1
ATOM 1418 C C . LEU A 1 178 ? 14.580 -20.775 5.276 1.00 47.53 178 LEU A C 1
ATOM 1420 O O . LEU A 1 178 ? 14.048 -21.413 4.370 1.00 47.53 178 LEU A O 1
ATOM 1424 N N . ASP A 1 179 ? 14.109 -20.760 6.525 1.00 47.41 179 ASP A N 1
ATOM 1425 C CA . ASP A 1 179 ? 12.878 -21.447 6.912 1.00 47.41 179 ASP A CA 1
ATOM 1426 C C . ASP A 1 179 ? 11.717 -21.000 6.003 1.00 47.41 179 ASP A C 1
ATOM 1428 O O . ASP A 1 179 ? 11.313 -19.831 5.988 1.00 47.41 179 ASP A O 1
ATOM 1432 N N . SER A 1 180 ? 11.191 -21.962 5.238 1.00 51.72 180 SER A N 1
ATOM 1433 C CA . SER A 1 180 ? 10.080 -21.813 4.289 1.00 51.72 180 SER A CA 1
ATOM 1434 C C . SER A 1 180 ? 8.862 -21.083 4.876 1.00 51.72 180 SER A C 1
ATOM 1436 O O . SER A 1 180 ? 8.106 -20.440 4.144 1.00 51.72 180 SER A O 1
ATOM 1438 N N . SER A 1 181 ? 8.702 -21.108 6.205 1.00 49.41 181 SER A N 1
ATOM 1439 C CA . SER A 1 181 ? 7.603 -20.468 6.924 1.00 49.41 181 SER A CA 1
ATOM 1440 C C . SER A 1 181 ? 7.559 -18.932 6.787 1.00 49.41 181 SER A C 1
ATOM 1442 O O . SER A 1 181 ? 6.460 -18.366 6.871 1.00 49.41 181 SER A O 1
ATOM 1444 N N . PHE A 1 182 ? 8.701 -18.273 6.520 1.00 48.41 182 PHE A N 1
ATOM 1445 C CA . PHE A 1 182 ? 8.828 -16.813 6.345 1.00 48.41 182 PHE A CA 1
ATOM 1446 C C . PHE A 1 182 ? 8.598 -16.321 4.906 1.00 48.41 182 PHE A C 1
ATOM 1448 O O . PHE A 1 182 ? 8.339 -15.130 4.709 1.00 48.41 182 PHE A O 1
ATOM 1455 N N . TYR A 1 183 ? 8.650 -17.218 3.916 1.00 56.12 183 TYR A N 1
ATOM 1456 C CA . TYR A 1 183 ? 8.436 -16.901 2.495 1.00 56.12 183 TYR A CA 1
ATOM 1457 C C . TYR A 1 183 ? 7.008 -17.136 2.010 1.00 56.12 183 TYR A C 1
ATOM 1459 O O . TYR A 1 183 ? 6.699 -16.857 0.850 1.00 56.12 183 TYR A O 1
ATOM 1467 N N . VAL A 1 184 ? 6.115 -17.603 2.884 1.00 67.00 184 VAL A N 1
ATOM 1468 C CA . VAL A 1 184 ? 4.689 -17.658 2.566 1.00 67.00 184 VAL A CA 1
ATOM 1469 C C . VAL A 1 184 ? 4.203 -16.222 2.354 1.00 67.00 184 VAL A C 1
ATOM 1471 O O . VAL A 1 184 ? 4.079 -15.459 3.315 1.00 67.00 184 VAL A O 1
ATOM 1474 N N . LYS A 1 185 ? 3.930 -15.851 1.096 1.00 80.25 185 LYS A N 1
ATOM 1475 C CA . LYS A 1 185 ? 3.453 -14.517 0.683 1.00 80.25 185 LYS A CA 1
ATOM 1476 C C . LYS A 1 185 ? 1.982 -14.267 1.044 1.00 80.25 185 LYS A C 1
ATOM 1478 O O . LYS A 1 185 ? 1.254 -13.632 0.297 1.00 80.25 185 LYS A O 1
ATOM 1483 N N . ASN A 1 186 ? 1.545 -14.732 2.210 1.00 88.94 186 ASN A N 1
ATOM 1484 C CA . ASN A 1 186 ? 0.182 -14.547 2.681 1.00 88.94 186 ASN A CA 1
ATOM 1485 C C . ASN A 1 186 ? 0.105 -13.312 3.590 1.00 88.94 186 ASN A C 1
ATOM 1487 O O . ASN A 1 186 ? 0.828 -13.200 4.580 1.00 88.94 186 ASN A O 1
ATOM 1491 N N . ARG A 1 187 ? -0.769 -12.371 3.227 1.00 94.25 187 ARG A N 1
ATOM 1492 C CA . ARG A 1 187 ? -0.998 -11.111 3.951 1.00 94.25 187 ARG A CA 1
ATOM 1493 C C . ARG A 1 187 ? -2.127 -11.194 4.977 1.00 94.25 187 ARG A C 1
ATOM 1495 O O . ARG A 1 187 ? -2.301 -10.255 5.749 1.00 94.25 187 ARG A O 1
ATOM 1502 N N . THR A 1 188 ? -2.892 -12.277 4.977 1.00 96.50 188 THR A N 1
ATOM 1503 C CA . THR A 1 188 ? -4.152 -12.392 5.700 1.00 96.50 188 THR A CA 1
ATOM 1504 C C . THR A 1 188 ? -3.972 -13.209 6.972 1.00 96.50 188 THR A C 1
ATOM 1506 O O . THR A 1 188 ? -3.474 -14.335 6.957 1.00 96.50 188 THR A O 1
ATOM 1509 N N . ILE A 1 189 ? -4.436 -12.662 8.092 1.00 97.81 189 ILE A N 1
ATOM 1510 C CA . ILE A 1 189 ? -4.455 -13.322 9.397 1.00 97.81 189 ILE A CA 1
ATOM 1511 C C . ILE A 1 189 ? -5.893 -13.611 9.800 1.00 97.81 189 ILE A C 1
ATOM 1513 O O . ILE A 1 189 ? -6.750 -12.732 9.762 1.00 97.81 189 ILE A O 1
ATOM 1517 N N . TYR A 1 190 ? -6.146 -14.853 10.202 1.00 98.31 190 TYR A N 1
ATOM 1518 C CA . TYR A 1 190 ? -7.404 -15.279 10.795 1.00 98.31 190 TYR A CA 1
ATOM 1519 C C . TYR A 1 190 ? -7.359 -15.096 12.311 1.00 98.31 190 TYR A C 1
ATOM 1521 O O . TYR A 1 190 ? -6.426 -15.563 12.971 1.00 98.31 190 TYR A O 1
ATOM 1529 N N . LEU A 1 191 ? -8.411 -14.485 12.851 1.00 98.44 191 LEU A N 1
ATOM 1530 C CA . LEU A 1 191 ? -8.664 -14.339 14.278 1.00 98.44 191 LEU A CA 1
ATOM 1531 C C . LEU A 1 191 ? -9.981 -15.039 14.625 1.00 98.44 191 LEU A C 1
ATOM 1533 O O . LEU A 1 191 ? -11.048 -14.616 14.190 1.00 98.44 191 LEU A O 1
ATOM 1537 N N . GLY A 1 192 ? -9.921 -16.115 15.402 1.00 97.94 192 GLY A N 1
ATOM 1538 C CA . GLY A 1 192 ? -11.085 -16.857 15.884 1.00 97.94 192 GLY A CA 1
ATOM 1539 C C . GLY A 1 192 ? -11.388 -16.581 17.354 1.00 97.94 192 GLY A C 1
ATOM 1540 O O . GLY A 1 192 ? -10.513 -16.166 18.111 1.00 97.94 192 GLY A O 1
ATOM 1541 N N . GLY A 1 193 ? -12.620 -16.875 17.769 1.00 96.50 193 GLY A N 1
ATOM 1542 C CA . GLY A 1 193 ? -13.065 -16.645 19.148 1.00 96.50 193 GLY A CA 1
ATOM 1543 C C . GLY A 1 193 ? -13.497 -15.201 19.405 1.00 96.50 193 GLY A C 1
ATOM 1544 O O . GLY A 1 193 ? -13.433 -14.731 20.536 1.00 96.50 193 GLY A O 1
ATOM 1545 N N . ILE A 1 194 ? -13.932 -14.492 18.362 1.00 96.94 194 ILE A N 1
ATOM 1546 C CA . ILE A 1 194 ? -14.396 -13.111 18.475 1.00 96.94 194 ILE A CA 1
ATOM 1547 C C . ILE A 1 194 ? -15.792 -13.095 19.110 1.00 96.94 194 ILE A C 1
ATOM 1549 O O . ILE A 1 194 ? -16.763 -13.540 18.497 1.00 96.94 194 ILE A O 1
ATOM 1553 N N . HIS A 1 195 ? -15.888 -12.593 20.342 1.00 95.12 195 HIS A N 1
ATOM 1554 C CA . HIS A 1 195 ? -17.158 -12.419 21.050 1.00 95.12 195 HIS A CA 1
ATOM 1555 C C . HIS A 1 195 ? -18.004 -11.289 20.433 1.00 95.12 195 HIS A C 1
ATOM 1557 O O . HIS A 1 195 ? -17.465 -10.389 19.781 1.00 95.12 195 HIS A O 1
ATOM 1563 N N . SER A 1 196 ? -19.324 -11.303 20.661 1.00 92.19 196 SER A N 1
ATOM 1564 C CA . SER A 1 196 ? -20.245 -10.243 20.202 1.00 92.19 196 SER A CA 1
ATOM 1565 C C . SER A 1 196 ? -19.821 -8.858 20.681 1.00 92.19 196 SER A C 1
ATOM 1567 O O . SER A 1 196 ? -19.961 -7.880 19.954 1.00 92.19 196 SER A O 1
ATOM 1569 N N . ASP A 1 197 ? -19.234 -8.804 21.872 1.00 90.75 197 ASP A N 1
ATOM 1570 C CA . ASP A 1 197 ? -18.930 -7.551 22.558 1.00 90.75 197 ASP A CA 1
ATOM 1571 C C . ASP A 1 197 ? -17.572 -6.977 22.152 1.00 90.75 197 ASP A C 1
ATOM 1573 O O . ASP A 1 197 ? -17.251 -5.854 22.526 1.00 90.75 197 ASP A O 1
ATOM 1577 N N . ILE A 1 198 ? -16.752 -7.718 21.401 1.00 95.06 198 ILE A N 1
ATOM 1578 C CA . ILE A 1 198 ? -15.449 -7.245 20.917 1.00 95.06 198 ILE A CA 1
ATOM 1579 C C . ILE A 1 198 ? -15.682 -6.268 19.761 1.00 95.06 198 ILE A C 1
ATOM 1581 O O . ILE A 1 198 ? -16.299 -6.629 18.758 1.00 95.06 198 ILE A O 1
ATOM 1585 N N . SER A 1 199 ? -15.215 -5.027 19.874 1.00 95.19 199 SER A N 1
ATOM 1586 C CA . SER A 1 199 ? -15.326 -4.041 18.793 1.00 95.19 199 SER A CA 1
ATOM 1587 C C . SER A 1 199 ? -14.207 -4.212 17.750 1.00 95.19 199 SER A C 1
ATOM 1589 O O . SER A 1 199 ? -13.193 -4.861 18.020 1.00 95.19 199 SER A O 1
ATOM 1591 N N . PRO A 1 200 ? -14.338 -3.614 16.552 1.00 96.50 200 PRO A N 1
ATOM 1592 C CA . PRO A 1 200 ? -13.211 -3.475 15.631 1.00 96.50 200 PRO A CA 1
ATOM 1593 C C . PRO A 1 200 ? -11.991 -2.810 16.287 1.00 96.50 200 PRO A C 1
ATOM 1595 O O . PRO A 1 200 ? -10.870 -3.286 16.115 1.00 96.50 200 PRO A O 1
ATOM 1598 N N . GLU A 1 201 ? -12.200 -1.762 17.092 1.00 96.50 201 GLU A N 1
ATOM 1599 C CA . GLU A 1 201 ? -11.128 -1.082 17.831 1.00 96.50 201 GLU A CA 1
ATOM 1600 C C . GLU A 1 201 ? -10.385 -2.040 18.776 1.00 96.50 201 GLU A C 1
ATOM 1602 O O . GLU A 1 201 ? -9.153 -2.021 18.816 1.00 96.50 201 GLU A O 1
ATOM 1607 N N . ASP A 1 202 ? -11.109 -2.917 19.483 1.00 96.62 202 ASP A N 1
ATOM 1608 C CA . ASP A 1 202 ? -10.533 -3.940 20.364 1.00 96.62 202 ASP A CA 1
ATOM 1609 C C . ASP A 1 202 ? -9.614 -4.906 19.589 1.00 96.62 202 ASP A C 1
ATOM 1611 O O . ASP A 1 202 ? -8.539 -5.265 20.073 1.00 96.62 202 ASP A O 1
ATOM 1615 N N . ILE A 1 203 ? -9.997 -5.292 18.366 1.00 97.56 203 ILE A N 1
ATOM 1616 C CA . ILE A 1 203 ? -9.175 -6.139 17.484 1.00 97.56 203 ILE A CA 1
ATOM 1617 C C . ILE A 1 203 ? -7.915 -5.390 17.044 1.00 97.56 203 ILE A C 1
ATOM 1619 O O . ILE A 1 203 ? -6.802 -5.903 17.155 1.00 97.56 203 ILE A O 1
ATOM 1623 N N . PHE A 1 204 ? -8.056 -4.156 16.574 1.00 97.38 204 PHE A N 1
ATOM 1624 C CA . PHE A 1 204 ? -6.913 -3.366 16.122 1.00 97.38 204 PHE A CA 1
ATOM 1625 C C . PHE A 1 204 ? -5.975 -2.934 17.258 1.00 97.38 204 PHE A C 1
ATOM 1627 O O . PHE A 1 204 ? -4.806 -2.663 17.000 1.00 97.38 204 PHE A O 1
ATOM 1634 N N . ASN A 1 205 ? -6.442 -2.924 18.512 1.00 95.75 205 ASN A N 1
ATOM 1635 C CA . ASN A 1 205 ? -5.597 -2.699 19.690 1.00 95.75 205 ASN A CA 1
ATOM 1636 C C . ASN A 1 205 ? -4.560 -3.814 19.895 1.00 95.75 205 ASN A C 1
ATOM 1638 O O . ASN A 1 205 ? -3.518 -3.563 20.498 1.00 95.75 205 ASN A O 1
ATOM 1642 N N . VAL A 1 206 ? -4.835 -5.032 19.414 1.00 96.25 206 VAL A N 1
ATOM 1643 C CA . VAL A 1 206 ? -3.909 -6.171 19.526 1.00 96.25 206 VAL A CA 1
ATOM 1644 C C . VAL A 1 206 ? -3.152 -6.465 18.233 1.00 96.25 206 VAL A C 1
ATOM 1646 O O . VAL A 1 206 ? -2.150 -7.173 18.285 1.00 96.25 206 VAL A O 1
ATOM 1649 N N . VAL A 1 207 ? -3.585 -5.920 17.091 1.00 97.44 207 VAL A N 1
ATOM 1650 C CA . VAL A 1 207 ? -2.901 -6.054 15.796 1.00 97.44 207 VAL A CA 1
ATOM 1651 C C . VAL A 1 207 ? -1.754 -5.051 15.679 1.00 97.44 207 VAL A C 1
ATOM 1653 O O . VAL A 1 207 ? -1.937 -3.847 15.857 1.00 97.44 207 VAL A O 1
ATOM 1656 N N . LYS A 1 208 ? -0.563 -5.548 15.330 1.00 95.56 208 LYS A N 1
ATOM 1657 C CA . LYS A 1 208 ? 0.678 -4.762 15.290 1.00 95.56 208 LYS A CA 1
ATOM 1658 C C . LYS A 1 208 ? 1.693 -5.289 14.278 1.00 95.56 208 LYS A C 1
ATOM 1660 O O . LYS A 1 208 ? 1.524 -6.375 13.734 1.00 95.56 208 LYS A O 1
ATOM 1665 N N . GLY A 1 209 ? 2.760 -4.524 14.047 1.00 93.31 209 GLY A N 1
ATOM 1666 C CA . GLY A 1 209 ? 3.878 -4.897 13.180 1.00 93.31 209 GLY A CA 1
ATOM 1667 C C . GLY A 1 209 ? 3.797 -4.332 11.762 1.00 93.31 209 GLY A C 1
ATOM 1668 O O . GLY A 1 209 ? 4.712 -4.559 10.966 1.00 93.31 209 GLY A O 1
ATOM 1669 N N . GLY A 1 210 ? 2.737 -3.601 11.406 1.00 95.12 210 GLY A N 1
ATOM 1670 C CA . GLY A 1 210 ? 2.619 -3.012 10.075 1.00 95.12 210 GLY A CA 1
ATOM 1671 C C . GLY A 1 210 ? 1.258 -2.409 9.752 1.00 95.12 210 GLY A C 1
ATOM 1672 O O . GLY A 1 210 ? 0.300 -2.526 10.509 1.00 95.12 210 GLY A O 1
ATOM 1673 N N . ASP A 1 211 ? 1.201 -1.756 8.593 1.00 96.31 211 ASP A N 1
ATOM 1674 C CA . ASP A 1 211 ? -0.026 -1.177 8.053 1.00 96.31 211 ASP A CA 1
ATOM 1675 C C . ASP A 1 211 ? -1.022 -2.267 7.636 1.00 96.31 211 ASP A C 1
ATOM 1677 O O . ASP A 1 211 ? -0.637 -3.283 7.041 1.00 96.31 211 ASP A O 1
ATOM 1681 N N . VAL A 1 212 ? -2.305 -2.020 7.897 1.00 97.44 212 VAL A N 1
ATOM 1682 C CA . VAL A 1 212 ? -3.402 -2.929 7.557 1.00 97.44 212 VAL A CA 1
ATOM 1683 C C . VAL A 1 212 ? -4.191 -2.368 6.372 1.00 97.44 212 VAL A C 1
ATOM 1685 O O . VAL A 1 212 ? -4.453 -1.171 6.292 1.00 97.44 212 VAL A O 1
ATOM 1688 N N . LEU A 1 213 ? -4.563 -3.236 5.434 1.00 96.75 213 LEU A N 1
ATOM 1689 C CA . LEU A 1 213 ? -5.475 -2.945 4.329 1.00 96.75 213 LEU A CA 1
ATOM 1690 C C . LEU A 1 213 ? -6.925 -2.941 4.806 1.00 96.75 213 LEU A C 1
ATOM 1692 O O . LEU A 1 213 ? -7.639 -1.964 4.580 1.00 96.75 213 LEU A O 1
ATOM 1696 N N . SER A 1 214 ? -7.347 -4.018 5.471 1.00 96.81 214 SER A N 1
ATOM 1697 C CA . SER A 1 214 ? -8.741 -4.231 5.860 1.00 96.81 214 SER A CA 1
ATOM 1698 C C . SER A 1 214 ? -8.904 -5.158 7.060 1.00 96.81 214 SER A C 1
ATOM 1700 O O . SER A 1 214 ? -8.109 -6.071 7.280 1.00 96.81 214 SER A O 1
ATOM 1702 N N . LEU A 1 215 ? -9.997 -4.946 7.794 1.00 97.62 215 LEU A N 1
ATOM 1703 C CA . LEU A 1 215 ? -10.576 -5.901 8.735 1.00 97.62 215 LEU A CA 1
ATOM 1704 C C . LEU A 1 215 ? -11.949 -6.345 8.225 1.00 97.62 215 LEU A C 1
ATOM 1706 O O . LEU A 1 215 ? -12.859 -5.530 8.086 1.00 97.62 215 LEU A O 1
ATOM 1710 N N . LYS A 1 216 ? -12.116 -7.649 8.002 1.00 96.56 216 LYS A N 1
ATOM 1711 C CA . LYS A 1 216 ? -13.413 -8.272 7.720 1.00 96.56 216 LYS A CA 1
ATOM 1712 C C . LYS A 1 216 ? -13.885 -9.036 8.948 1.00 96.56 216 LYS A C 1
ATOM 1714 O O . LYS A 1 216 ? -13.323 -10.077 9.279 1.00 96.56 216 LYS A O 1
ATOM 1719 N N . LEU A 1 217 ? -14.931 -8.539 9.600 1.00 96.38 217 LEU A N 1
ATOM 1720 C CA . LEU A 1 217 ? -15.505 -9.140 10.800 1.00 96.38 217 LEU A CA 1
ATOM 1721 C C . LEU A 1 217 ? -16.748 -9.968 10.454 1.00 96.38 217 LEU A C 1
ATOM 1723 O O . LEU A 1 217 ? -17.702 -9.457 9.878 1.00 96.38 217 LEU A O 1
ATOM 1727 N N . LEU A 1 218 ? -16.744 -11.251 10.816 1.00 96.56 218 LEU A N 1
ATOM 1728 C CA . LEU A 1 218 ? -17.861 -12.173 10.615 1.00 96.56 218 LEU A CA 1
ATOM 1729 C C . LEU A 1 218 ? -18.429 -12.575 11.978 1.00 96.56 218 LEU A C 1
ATOM 1731 O O . LEU A 1 218 ? -18.008 -13.569 12.575 1.00 96.56 218 LEU A O 1
ATOM 1735 N N . ARG A 1 219 ? -19.393 -11.785 12.469 1.00 95.25 219 ARG A N 1
ATOM 1736 C CA . ARG A 1 219 ? -20.017 -11.951 13.795 1.00 95.25 219 ARG A CA 1
ATOM 1737 C C . ARG A 1 219 ? -20.617 -13.345 13.986 1.00 95.25 219 ARG A C 1
ATOM 1739 O O . ARG A 1 219 ? -20.289 -14.006 14.967 1.00 95.25 219 ARG A O 1
ATOM 1746 N N . ASP A 1 220 ? -21.381 -13.830 13.009 1.00 96.12 220 ASP A N 1
ATOM 1747 C CA . ASP A 1 220 ? -22.045 -15.143 13.075 1.00 96.12 220 ASP A CA 1
ATOM 1748 C C . ASP A 1 220 ? -21.050 -16.304 13.164 1.00 96.12 220 ASP A C 1
ATOM 1750 O O . ASP A 1 220 ? -21.302 -17.321 13.807 1.00 96.12 220 ASP A O 1
ATOM 1754 N N . LYS A 1 221 ? -19.874 -16.134 12.548 1.00 97.12 221 LYS A N 1
ATOM 1755 C CA . LYS A 1 221 ? -18.787 -17.121 12.565 1.00 97.12 221 LYS A CA 1
ATOM 1756 C C . LYS A 1 221 ? -17.809 -16.912 13.722 1.00 97.12 221 LYS A C 1
ATOM 1758 O O . LYS A 1 221 ? -16.847 -17.670 13.835 1.00 97.12 221 LYS A O 1
ATOM 1763 N N . LYS A 1 222 ? -18.035 -15.898 14.568 1.00 97.62 222 LYS A N 1
ATOM 1764 C CA . LYS A 1 222 ? -17.166 -15.517 15.693 1.00 97.62 222 LYS A CA 1
ATOM 1765 C C . LYS A 1 222 ? -15.697 -15.401 15.272 1.00 97.62 222 LYS A C 1
ATOM 1767 O O . LYS A 1 222 ? -14.793 -15.869 15.975 1.00 97.62 222 LYS A O 1
ATOM 1772 N N . CYS A 1 223 ? -15.456 -14.816 14.100 1.00 98.00 223 CYS A N 1
ATOM 1773 C CA . CYS A 1 223 ? -14.118 -14.685 13.540 1.00 98.00 223 CYS A CA 1
ATOM 1774 C C . CYS A 1 223 ? -13.922 -13.389 12.754 1.00 98.00 223 CYS A C 1
ATOM 1776 O O . CYS A 1 223 ? -14.879 -12.717 12.370 1.00 98.00 223 CYS A O 1
ATOM 1778 N N . ALA A 1 224 ? -12.663 -13.046 12.513 1.00 98.06 224 ALA A N 1
ATOM 1779 C CA . ALA A 1 224 ? -12.267 -11.920 11.692 1.00 98.06 224 ALA A CA 1
ATOM 1780 C C . ALA A 1 224 ? -11.054 -12.260 10.819 1.00 98.06 224 ALA A C 1
ATOM 1782 O O . ALA A 1 224 ? -10.271 -13.155 11.142 1.00 98.06 224 ALA A O 1
ATOM 1783 N N . PHE A 1 225 ? -10.898 -11.514 9.730 1.00 98.06 225 PHE A N 1
ATOM 1784 C CA . PHE A 1 225 ? -9.747 -11.576 8.835 1.00 98.06 225 PHE A CA 1
ATOM 1785 C C . PHE A 1 225 ? -9.094 -10.202 8.763 1.00 98.06 225 PHE A C 1
ATOM 1787 O O . PHE A 1 225 ? -9.784 -9.207 8.541 1.00 98.06 225 PHE A O 1
ATOM 1794 N N . VAL A 1 226 ? -7.780 -10.161 8.962 1.00 97.88 226 VAL A N 1
ATOM 1795 C CA . VAL A 1 226 ? -6.973 -8.942 8.897 1.00 97.88 226 VAL A CA 1
ATOM 1796 C C . VAL A 1 226 ? -6.003 -9.067 7.737 1.00 97.88 226 VAL A C 1
ATOM 1798 O O . VAL A 1 226 ? -5.131 -9.934 7.767 1.00 97.88 226 VAL A O 1
ATOM 1801 N N . ASP A 1 227 ? -6.138 -8.206 6.737 1.00 97.38 227 ASP A N 1
ATOM 1802 C CA . ASP A 1 227 ? -5.241 -8.168 5.584 1.00 97.38 227 ASP A CA 1
ATOM 1803 C C . ASP A 1 227 ? -4.176 -7.095 5.804 1.00 97.38 227 ASP A C 1
ATOM 1805 O O . ASP A 1 227 ? -4.494 -5.914 5.876 1.00 97.38 227 ASP A O 1
ATOM 1809 N N . PHE A 1 228 ? -2.903 -7.463 5.903 1.00 97.38 228 PHE A N 1
ATOM 1810 C CA . PHE A 1 228 ? -1.802 -6.500 5.995 1.00 97.38 228 PHE A CA 1
ATOM 1811 C C . PHE A 1 228 ? -1.395 -5.980 4.613 1.00 97.38 228 PHE A C 1
ATOM 1813 O O . PHE A 1 228 ? -1.527 -6.681 3.614 1.00 97.38 228 PHE A O 1
ATOM 1820 N N . ILE A 1 229 ? -0.799 -4.785 4.545 1.00 95.56 229 ILE A N 1
ATOM 1821 C CA . ILE A 1 229 ? -0.112 -4.334 3.320 1.00 95.56 229 ILE A CA 1
ATOM 1822 C C . ILE A 1 229 ? 1.116 -5.217 3.056 1.00 95.56 229 ILE A C 1
ATOM 1824 O O . ILE A 1 229 ? 1.347 -5.669 1.937 1.00 95.56 229 ILE A O 1
ATOM 1828 N N . ASN A 1 230 ? 1.913 -5.471 4.097 1.00 92.75 230 ASN A N 1
ATOM 1829 C CA . ASN A 1 230 ? 3.151 -6.241 4.020 1.00 92.75 230 ASN A CA 1
ATOM 1830 C C . ASN A 1 230 ? 2.939 -7.676 4.522 1.00 92.75 230 ASN A C 1
ATOM 1832 O O . ASN A 1 230 ? 2.632 -7.877 5.697 1.00 92.75 230 ASN A O 1
ATOM 1836 N N . TYR A 1 231 ? 3.190 -8.679 3.679 1.00 91.38 231 TYR A N 1
ATOM 1837 C CA . TYR A 1 231 ? 3.073 -10.087 4.082 1.00 91.38 231 TYR A CA 1
ATOM 1838 C C . TYR A 1 231 ? 4.085 -10.476 5.172 1.00 91.38 231 TYR A C 1
ATOM 1840 O O . TYR A 1 231 ? 3.773 -11.285 6.043 1.00 91.38 231 TYR A O 1
ATOM 1848 N N . HIS A 1 232 ? 5.269 -9.851 5.205 1.00 90.12 232 HIS A N 1
ATOM 1849 C CA . HIS A 1 232 ? 6.214 -10.074 6.300 1.00 90.12 232 HIS A CA 1
ATOM 1850 C C . HIS A 1 232 ? 5.652 -9.587 7.640 1.00 90.12 232 HIS A C 1
ATOM 1852 O O . HIS A 1 232 ? 5.820 -10.268 8.647 1.00 90.12 232 HIS A O 1
ATOM 1858 N N . SER A 1 233 ? 4.929 -8.460 7.655 1.00 93.81 233 SER A N 1
ATOM 1859 C CA . SER A 1 233 ? 4.265 -7.963 8.866 1.00 93.81 233 SER A CA 1
ATOM 1860 C C . SER A 1 233 ? 3.203 -8.947 9.360 1.00 93.81 233 SER A C 1
ATOM 1862 O O . SER A 1 233 ? 3.164 -9.225 10.555 1.00 93.81 233 SER A O 1
ATOM 1864 N N . ALA A 1 234 ? 2.412 -9.540 8.457 1.00 95.12 234 ALA A N 1
ATOM 1865 C CA . ALA A 1 234 ? 1.453 -10.589 8.810 1.00 95.12 234 ALA A CA 1
ATOM 1866 C C . ALA A 1 234 ? 2.148 -11.815 9.432 1.00 95.12 234 ALA A C 1
ATOM 1868 O O . ALA A 1 234 ? 1.763 -12.267 10.510 1.00 95.12 234 ALA A O 1
ATOM 1869 N N . ASN A 1 235 ? 3.215 -12.318 8.802 1.00 92.75 235 ASN A N 1
ATOM 1870 C CA . ASN A 1 235 ? 3.969 -13.474 9.302 1.00 92.75 235 ASN A CA 1
ATOM 1871 C C . ASN A 1 235 ? 4.623 -13.205 10.668 1.00 92.75 235 ASN A C 1
ATOM 1873 O O . ASN A 1 235 ? 4.570 -14.054 11.560 1.00 92.75 235 ASN A O 1
ATOM 1877 N N . VAL A 1 236 ? 5.206 -12.018 10.860 1.00 93.19 236 VAL A N 1
ATOM 1878 C CA . VAL A 1 236 ? 5.800 -11.613 12.142 1.00 93.19 236 VAL A CA 1
ATOM 1879 C C . VAL A 1 236 ? 4.728 -11.459 13.218 1.00 93.19 236 VAL A C 1
ATOM 1881 O O . VAL A 1 236 ? 4.920 -11.941 14.333 1.00 93.19 236 VAL A O 1
ATOM 1884 N N . PHE A 1 237 ? 3.582 -10.859 12.891 1.00 96.25 237 PHE A N 1
ATOM 1885 C CA . PHE A 1 237 ? 2.455 -10.747 13.814 1.00 96.25 237 PHE A CA 1
ATOM 1886 C C . PHE A 1 237 ? 1.908 -12.119 14.229 1.00 96.25 237 PHE A C 1
ATOM 1888 O O . PHE A 1 237 ? 1.635 -12.339 15.411 1.00 96.25 237 PHE A O 1
ATOM 1895 N N . LEU A 1 238 ? 1.798 -13.063 13.290 1.00 95.31 238 LEU A N 1
ATOM 1896 C CA . LEU A 1 238 ? 1.411 -14.442 13.579 1.00 95.31 238 LEU A CA 1
ATOM 1897 C C . LEU A 1 238 ? 2.400 -15.105 14.543 1.00 95.31 238 LEU A C 1
ATOM 1899 O O . LEU A 1 238 ? 1.985 -15.620 15.579 1.00 95.31 238 LEU A O 1
ATOM 1903 N N . ALA A 1 239 ? 3.699 -15.065 14.233 1.00 93.06 239 ALA A N 1
ATOM 1904 C CA . ALA A 1 239 ? 4.734 -15.655 15.081 1.00 93.06 239 ALA A CA 1
ATOM 1905 C C . ALA A 1 239 ? 4.734 -15.041 16.491 1.00 93.06 239 ALA A C 1
ATOM 1907 O O . ALA A 1 239 ? 4.795 -15.761 17.487 1.00 93.06 239 ALA A O 1
ATOM 1908 N N . TYR A 1 240 ? 4.599 -13.717 16.577 1.00 94.00 240 TYR A N 1
ATOM 1909 C CA . TYR A 1 240 ? 4.477 -12.999 17.841 1.00 94.00 240 TYR A CA 1
ATOM 1910 C C . TYR A 1 240 ? 3.245 -13.440 18.641 1.00 94.00 240 TYR A C 1
ATOM 1912 O O . TYR A 1 240 ? 3.349 -13.692 19.842 1.00 94.00 240 TYR A O 1
ATOM 1920 N N . SER A 1 241 ? 2.094 -13.561 17.979 1.00 94.88 241 SER A N 1
ATOM 1921 C CA . SER A 1 241 ? 0.817 -13.923 18.602 1.00 94.88 241 SER A CA 1
ATOM 1922 C C . SER A 1 241 ? 0.787 -15.360 19.116 1.00 94.88 241 SER A C 1
ATOM 1924 O O . SER A 1 241 ? 0.175 -15.617 20.149 1.00 94.88 241 SER A O 1
ATOM 1926 N N . LEU A 1 242 ? 1.452 -16.285 18.418 1.00 92.44 242 LEU A N 1
ATOM 1927 C CA . LEU A 1 242 ? 1.577 -17.680 18.844 1.00 92.44 242 LEU A CA 1
ATOM 1928 C C . LEU A 1 242 ? 2.463 -17.827 20.084 1.00 92.44 242 LEU A C 1
ATOM 1930 O O . LEU A 1 242 ? 2.206 -18.690 20.914 1.00 92.44 242 LEU A O 1
ATOM 1934 N N . LEU A 1 243 ? 3.488 -16.983 20.222 1.00 90.88 243 LEU A N 1
ATOM 1935 C CA . LEU A 1 243 ? 4.376 -17.020 21.381 1.00 90.88 243 LEU A CA 1
ATOM 1936 C C . LEU A 1 243 ? 3.804 -16.283 22.595 1.00 90.88 243 LEU A C 1
ATOM 1938 O O . LEU A 1 243 ? 4.093 -16.674 23.719 1.00 90.88 243 LEU A O 1
ATOM 1942 N N . ASN A 1 244 ? 3.054 -15.195 22.408 1.00 89.88 244 ASN A N 1
ATOM 1943 C CA . ASN A 1 244 ? 2.662 -14.295 23.503 1.00 89.88 244 ASN A CA 1
ATOM 1944 C C . ASN A 1 244 ? 1.175 -14.334 23.872 1.00 89.88 244 ASN A C 1
ATOM 1946 O O . ASN A 1 244 ? 0.769 -13.524 24.696 1.00 89.88 244 ASN A O 1
ATOM 1950 N N . ASP A 1 245 ? 0.395 -15.250 23.292 1.00 88.38 245 ASP A N 1
ATOM 1951 C CA . ASP A 1 245 ? -1.067 -15.312 23.404 1.00 88.38 245 ASP A CA 1
ATOM 1952 C C . ASP A 1 245 ? -1.763 -13.997 22.998 1.00 88.38 245 ASP A C 1
ATOM 1954 O O . ASP A 1 245 ? -1.828 -13.018 23.743 1.00 88.38 245 ASP A O 1
ATOM 1958 N N . CYS A 1 246 ? -2.374 -13.969 21.812 1.00 93.88 246 CYS A N 1
ATOM 1959 C CA . CYS A 1 246 ? -3.148 -12.806 21.375 1.00 93.88 246 CYS A CA 1
ATOM 1960 C C . CYS A 1 246 ? -4.428 -12.656 22.207 1.00 93.88 246 CYS A C 1
ATOM 1962 O O . CYS A 1 246 ? -5.353 -13.462 22.097 1.00 93.88 246 CYS A O 1
ATOM 1964 N N . THR A 1 247 ? -4.477 -11.619 23.040 1.00 95.50 247 THR A N 1
ATOM 1965 C CA . THR A 1 247 ? -5.519 -11.473 24.053 1.00 95.50 247 THR A CA 1
ATOM 1966 C C . THR A 1 247 ? -6.044 -10.046 24.117 1.00 95.50 247 THR A C 1
ATOM 1968 O O . THR A 1 247 ? -5.271 -9.099 24.252 1.00 95.50 247 THR A O 1
ATOM 1971 N N . ILE A 1 248 ? -7.366 -9.893 24.058 1.00 95.69 248 ILE A N 1
ATOM 1972 C CA . ILE A 1 248 ? -8.061 -8.614 24.209 1.00 95.69 248 ILE A CA 1
ATOM 1973 C C . ILE A 1 248 ? -8.495 -8.461 25.667 1.00 95.69 248 ILE A C 1
ATOM 1975 O O . ILE A 1 248 ? -9.248 -9.281 26.187 1.00 95.69 248 ILE A O 1
ATOM 1979 N N . ASN A 1 249 ? -8.050 -7.383 26.313 1.00 93.00 249 ASN A N 1
ATOM 1980 C CA . ASN A 1 249 ? -8.453 -7.029 27.673 1.00 93.00 249 ASN A CA 1
ATOM 1981 C C . ASN A 1 249 ? -9.489 -5.902 27.610 1.00 93.00 249 ASN A C 1
ATOM 1983 O O . ASN A 1 249 ? -9.132 -4.747 27.370 1.00 93.00 249 ASN A O 1
ATOM 1987 N N . LYS A 1 250 ? -10.764 -6.230 27.825 1.00 89.38 250 LYS A N 1
ATOM 1988 C CA . LYS A 1 250 ? -11.865 -5.267 27.768 1.00 89.38 250 LYS A CA 1
ATOM 1989 C C . LYS A 1 250 ? -12.280 -4.845 29.171 1.00 89.38 250 LYS A C 1
ATOM 1991 O O . LYS A 1 250 ? -12.674 -5.678 29.985 1.00 89.38 250 LYS A O 1
ATOM 1996 N N . LYS A 1 251 ? -12.210 -3.544 29.446 1.00 88.31 251 LYS A N 1
ATOM 1997 C CA . LYS A 1 251 ? -12.717 -2.959 30.691 1.00 88.31 251 LYS A CA 1
ATOM 1998 C C . LYS A 1 251 ? -14.225 -2.764 30.582 1.00 88.31 251 LYS A C 1
ATOM 2000 O O . LYS A 1 251 ? -14.694 -2.188 29.606 1.00 88.31 251 LYS A O 1
ATOM 2005 N N . ILE A 1 252 ? -14.958 -3.245 31.576 1.00 83.56 252 ILE A N 1
ATOM 2006 C CA . ILE A 1 252 ? -16.408 -3.124 31.687 1.00 83.56 252 ILE A CA 1
ATOM 2007 C C . ILE A 1 252 ? -16.708 -2.436 33.011 1.00 83.56 252 ILE A C 1
ATOM 2009 O O . ILE A 1 252 ? -16.348 -2.930 34.081 1.00 83.56 252 ILE A O 1
ATOM 2013 N N . GLU A 1 253 ? -17.352 -1.279 32.921 1.00 84.56 253 GLU A N 1
ATOM 2014 C CA . GLU A 1 253 ? -17.899 -0.589 34.081 1.00 84.56 253 GLU A CA 1
ATOM 2015 C C . GLU A 1 253 ? -19.149 -1.323 34.560 1.00 84.56 253 GLU A C 1
ATOM 2017 O O . GLU A 1 253 ? -20.038 -1.665 33.782 1.00 84.56 253 GLU A O 1
ATOM 2022 N N . SER A 1 254 ? -19.192 -1.594 35.856 1.00 81.06 254 SER A N 1
ATOM 2023 C CA . SER A 1 254 ? -20.329 -2.200 36.534 1.00 81.06 254 SER A CA 1
ATOM 2024 C C . SER A 1 254 ? -20.615 -1.435 37.821 1.00 81.06 254 SER A C 1
ATOM 2026 O O . SER A 1 254 ? -19.769 -0.677 38.302 1.00 81.06 254 SER A O 1
ATOM 2028 N N . ASN A 1 255 ? -21.773 -1.687 38.430 1.00 80.25 255 ASN A N 1
ATOM 2029 C CA . ASN A 1 255 ? -22.146 -1.081 39.713 1.00 80.25 255 ASN A CA 1
ATOM 2030 C C . ASN A 1 255 ? -21.118 -1.357 40.835 1.00 80.25 255 ASN A C 1
ATOM 2032 O O . ASN A 1 255 ? -21.054 -0.597 41.794 1.00 80.25 255 ASN A O 1
ATOM 2036 N N . ASN A 1 256 ? -20.284 -2.397 40.692 1.00 80.69 256 ASN A N 1
ATOM 2037 C CA . ASN A 1 256 ? -19.246 -2.786 41.653 1.00 80.69 256 ASN A CA 1
ATOM 2038 C C . ASN A 1 256 ? -17.830 -2.320 41.243 1.00 80.69 256 ASN A C 1
ATOM 2040 O O . ASN A 1 256 ? -16.840 -2.822 41.771 1.00 80.69 256 ASN A O 1
ATOM 2044 N N . GLY A 1 257 ? -17.717 -1.387 40.292 1.00 85.56 257 GLY A N 1
ATOM 2045 C CA . GLY A 1 257 ? -16.447 -0.870 39.777 1.00 85.56 257 GLY A CA 1
ATOM 2046 C C . GLY A 1 257 ? -16.084 -1.394 38.384 1.00 85.56 257 GLY A C 1
ATOM 2047 O O . GLY A 1 257 ? -16.925 -1.923 37.651 1.00 85.56 257 GLY A O 1
ATOM 2048 N N . ILE A 1 258 ? -14.817 -1.209 37.998 1.00 86.06 258 ILE A N 1
ATOM 2049 C CA . ILE A 1 258 ? -14.295 -1.576 36.674 1.00 86.06 258 ILE A CA 1
ATOM 2050 C C . ILE A 1 258 ? -13.758 -3.008 36.714 1.00 86.06 258 ILE A C 1
ATOM 2052 O O . ILE A 1 258 ? -12.701 -3.265 37.289 1.00 86.06 258 ILE A O 1
ATOM 2056 N N . ASN A 1 259 ? -14.442 -3.920 36.029 1.00 86.94 259 ASN A N 1
ATOM 2057 C CA . ASN A 1 259 ? -13.969 -5.283 35.806 1.00 86.94 259 ASN A CA 1
ATOM 2058 C C . ASN A 1 259 ? -13.229 -5.369 34.467 1.00 86.94 259 ASN A C 1
ATOM 2060 O O . ASN A 1 259 ? -13.568 -4.669 33.518 1.00 86.94 259 ASN A O 1
ATOM 2064 N N . THR A 1 260 ? -12.213 -6.227 34.364 1.00 89.00 260 THR A N 1
ATOM 2065 C CA . THR A 1 260 ? -11.539 -6.504 33.084 1.00 89.00 260 THR A CA 1
ATOM 2066 C C . THR A 1 260 ? -11.858 -7.924 32.649 1.00 89.00 260 THR A C 1
ATOM 2068 O O . THR A 1 260 ? -11.496 -8.871 33.340 1.00 89.00 260 THR A O 1
ATOM 2071 N N . ILE A 1 261 ? -12.523 -8.067 31.504 1.00 91.06 261 ILE A N 1
ATOM 2072 C CA . ILE A 1 261 ? -12.748 -9.361 30.861 1.00 91.06 261 ILE A CA 1
ATOM 2073 C C . ILE A 1 261 ? -11.632 -9.607 29.854 1.00 91.06 261 ILE A C 1
ATOM 2075 O O . ILE A 1 261 ? -11.296 -8.738 29.045 1.00 91.06 261 ILE A O 1
ATOM 2079 N N . GLN A 1 262 ? -11.068 -10.807 29.911 1.00 93.75 262 GLN A N 1
ATOM 2080 C CA . GLN A 1 262 ? -9.999 -11.245 29.036 1.00 93.75 262 GLN A CA 1
ATOM 2081 C C . GLN A 1 262 ? -10.544 -12.184 27.952 1.00 93.75 262 GLN A C 1
ATOM 2083 O O . GLN A 1 262 ? -11.108 -13.232 28.256 1.00 93.75 262 GLN A O 1
ATOM 2088 N N . TYR A 1 263 ? -10.345 -11.827 26.684 1.00 94.94 263 TYR A N 1
ATOM 2089 C CA . TYR A 1 263 ? -10.724 -12.638 25.528 1.00 94.94 263 TYR A CA 1
ATOM 2090 C C . TYR A 1 263 ? -9.475 -13.142 24.809 1.00 94.94 263 TYR A C 1
ATOM 2092 O O . TYR A 1 263 ? -8.777 -12.369 24.149 1.00 94.94 263 TYR A O 1
ATOM 2100 N N . LYS A 1 264 ? -9.195 -14.443 24.914 1.00 95.56 264 LYS A N 1
ATOM 2101 C CA . LYS A 1 264 ? -8.096 -15.085 24.183 1.00 95.56 264 LYS A CA 1
ATOM 2102 C C . LYS A 1 264 ? -8.527 -15.402 22.751 1.00 95.56 264 LYS A C 1
ATOM 2104 O O . LYS A 1 264 ? -9.507 -16.115 22.538 1.00 95.56 264 LYS A O 1
ATOM 2109 N N . LEU A 1 265 ? -7.781 -14.893 21.775 1.00 97.25 265 LEU A N 1
ATOM 2110 C CA . LEU A 1 265 ? -8.041 -15.110 20.356 1.00 97.25 265 LEU A CA 1
ATOM 2111 C C . LEU A 1 265 ? -7.266 -16.318 19.830 1.00 97.25 265 LEU A C 1
ATOM 2113 O O . LEU A 1 265 ? -6.123 -16.570 20.209 1.00 97.25 265 LEU A O 1
ATOM 2117 N N . LYS A 1 266 ? -7.873 -17.042 18.887 1.00 97.50 266 LYS A N 1
ATOM 2118 C CA . LYS A 1 266 ? -7.176 -18.053 18.081 1.00 97.50 266 LYS A CA 1
ATOM 2119 C C . LYS A 1 266 ? -6.571 -17.373 16.859 1.00 97.50 266 LYS A C 1
ATOM 2121 O O . LYS A 1 266 ? -7.322 -16.915 16.004 1.00 97.50 266 LYS A O 1
ATOM 2126 N N . VAL A 1 267 ? -5.245 -17.328 16.758 1.00 97.69 267 VAL A N 1
ATOM 2127 C CA . VAL A 1 267 ? -4.547 -16.680 15.636 1.00 97.69 267 VAL A CA 1
ATOM 2128 C C . VAL A 1 267 ? -3.955 -17.731 14.710 1.00 97.69 267 VAL A C 1
ATOM 2130 O O . VAL A 1 267 ? -3.260 -18.641 15.154 1.00 97.69 267 VAL A O 1
ATOM 2133 N N . SER A 1 268 ? -4.228 -17.611 13.415 1.00 96.50 268 SER A N 1
ATOM 2134 C CA . SER A 1 268 ? -3.647 -18.482 12.389 1.00 96.50 268 SER A CA 1
ATOM 2135 C C . SER A 1 268 ? -3.559 -17.754 11.049 1.00 96.50 268 SER A C 1
ATOM 2137 O O . SER A 1 268 ? -4.024 -16.621 10.918 1.00 96.50 268 SER A O 1
ATOM 2139 N N . ARG A 1 269 ? -2.958 -18.388 10.041 1.00 95.81 269 ARG A N 1
ATOM 2140 C CA . ARG A 1 269 ? -2.956 -17.845 8.676 1.00 95.81 269 ARG A CA 1
ATOM 2141 C C . ARG A 1 269 ? -4.385 -17.849 8.137 1.00 95.81 269 ARG A C 1
ATOM 2143 O O . ARG A 1 269 ? -5.095 -18.842 8.267 1.00 95.81 269 ARG A O 1
ATOM 2150 N N . GLY A 1 270 ? -4.800 -16.731 7.560 1.00 94.75 270 GLY A N 1
ATOM 2151 C CA . GLY A 1 270 ? -6.063 -16.626 6.847 1.00 94.75 270 GLY A CA 1
ATOM 2152 C C . GLY A 1 270 ? -5.951 -17.143 5.416 1.00 94.75 270 GLY A C 1
ATOM 2153 O O . GLY A 1 270 ? -4.870 -17.479 4.932 1.00 94.75 270 GLY A O 1
ATOM 2154 N N . ILE A 1 271 ? -7.090 -17.190 4.732 1.00 90.75 271 ILE A N 1
ATOM 2155 C CA . ILE A 1 271 ? -7.133 -17.459 3.294 1.00 90.75 271 ILE A CA 1
ATOM 2156 C C . ILE A 1 271 ? -6.614 -16.211 2.583 1.00 90.75 271 ILE A C 1
ATOM 2158 O O . ILE A 1 271 ? -7.102 -15.118 2.858 1.00 90.75 271 ILE A O 1
ATOM 2162 N N . GLU A 1 272 ? -5.628 -16.379 1.701 1.00 85.38 272 GLU A N 1
ATOM 2163 C CA . GLU A 1 272 ? -5.054 -15.263 0.952 1.00 85.38 272 GLU A CA 1
ATOM 2164 C C . GLU A 1 272 ? -6.118 -14.593 0.077 1.00 85.38 272 GLU A C 1
ATOM 2166 O O . GLU A 1 272 ? -6.870 -15.257 -0.641 1.00 85.38 272 GLU A O 1
ATOM 2171 N N . THR A 1 273 ? -6.170 -13.264 0.138 1.00 83.19 273 THR A N 1
ATOM 2172 C CA . THR A 1 273 ? -7.063 -12.445 -0.677 1.00 83.19 273 THR A CA 1
ATOM 2173 C C . THR A 1 273 ? -6.279 -11.711 -1.766 1.00 83.19 273 THR A C 1
ATOM 2175 O O . THR A 1 273 ? -5.186 -11.169 -1.551 1.00 83.19 273 THR A O 1
ATOM 2178 N N . THR A 1 274 ? -6.842 -11.686 -2.976 1.00 87.56 274 THR A N 1
ATOM 2179 C CA . THR A 1 274 ? -6.319 -10.851 -4.059 1.00 87.56 274 THR A CA 1
ATOM 2180 C C . THR A 1 274 ? -6.556 -9.387 -3.715 1.00 87.56 274 THR A C 1
ATOM 2182 O O . THR A 1 274 ? -7.680 -8.992 -3.411 1.00 87.56 274 THR A O 1
ATOM 2185 N N . VAL A 1 275 ? -5.506 -8.569 -3.798 1.00 92.69 275 VAL A N 1
ATOM 2186 C CA . VAL A 1 275 ? -5.629 -7.123 -3.598 1.00 92.69 275 VAL A CA 1
ATOM 2187 C C . VAL A 1 275 ? -6.208 -6.498 -4.870 1.00 92.69 275 VAL A C 1
ATOM 2189 O O . VAL A 1 275 ? -5.608 -6.651 -5.938 1.00 92.69 275 VAL A O 1
ATOM 2192 N N . PRO A 1 276 ? -7.350 -5.791 -4.795 1.00 93.94 276 PRO A N 1
ATOM 2193 C CA . PRO A 1 276 ? -7.918 -5.119 -5.955 1.00 93.94 276 PRO A CA 1
ATOM 2194 C C . PRO A 1 276 ? -6.952 -4.091 -6.550 1.00 93.94 276 PRO A C 1
ATOM 2196 O O . PRO A 1 276 ? -6.258 -3.377 -5.822 1.00 93.94 276 PRO A O 1
ATOM 2199 N N . LEU A 1 277 ? -6.963 -3.940 -7.878 1.00 96.00 277 LEU A N 1
ATOM 2200 C CA . LEU A 1 277 ? -6.091 -2.986 -8.572 1.00 96.00 277 LEU A CA 1
ATOM 2201 C C . LEU A 1 277 ? -6.255 -1.552 -8.048 1.00 96.00 277 LEU A C 1
ATOM 2203 O O . LEU A 1 277 ? -5.274 -0.828 -7.872 1.00 96.00 277 LEU A O 1
ATOM 2207 N N . ILE A 1 278 ? -7.493 -1.152 -7.745 1.00 95.88 278 ILE A N 1
ATOM 2208 C CA . ILE A 1 278 ? -7.775 0.168 -7.182 1.00 95.88 278 ILE A CA 1
ATOM 2209 C C . ILE A 1 278 ? -7.056 0.381 -5.845 1.00 95.88 278 ILE A C 1
ATOM 2211 O O . ILE A 1 278 ? -6.501 1.453 -5.627 1.00 95.88 278 ILE A O 1
ATOM 2215 N N . THR A 1 279 ? -6.963 -0.641 -4.992 1.00 96.62 279 THR A N 1
ATOM 2216 C CA . THR A 1 279 ? -6.262 -0.571 -3.704 1.00 96.62 279 THR A CA 1
ATOM 2217 C C . THR A 1 279 ? -4.765 -0.333 -3.891 1.00 96.62 279 THR A C 1
ATOM 2219 O O . THR A 1 279 ? -4.181 0.491 -3.189 1.00 96.62 279 THR A O 1
ATOM 2222 N N . VAL A 1 280 ? -4.148 -0.948 -4.905 1.00 97.81 280 VAL A N 1
ATOM 2223 C CA . VAL A 1 280 ? -2.748 -0.678 -5.274 1.00 97.81 280 VAL A CA 1
ATOM 2224 C C . VAL A 1 280 ? -2.546 0.803 -5.627 1.00 97.81 280 VAL A C 1
ATOM 2226 O O . VAL A 1 280 ? -1.605 1.447 -5.153 1.00 97.81 280 VAL A O 1
ATOM 2229 N N . LEU A 1 281 ? -3.460 1.376 -6.419 1.00 98.19 281 LEU A N 1
ATOM 2230 C CA . LEU A 1 281 ? -3.432 2.794 -6.798 1.00 98.19 281 LEU A CA 1
ATOM 2231 C C . LEU A 1 281 ? -3.697 3.730 -5.606 1.00 98.19 281 LEU A C 1
ATOM 2233 O O . LEU A 1 281 ? -3.109 4.813 -5.535 1.00 98.19 281 LEU A O 1
ATOM 2237 N N . GLN A 1 282 ? -4.540 3.319 -4.657 1.00 98.25 282 GLN A N 1
ATOM 2238 C CA . GLN A 1 282 ? -4.789 4.045 -3.408 1.00 98.25 282 GLN A CA 1
ATOM 2239 C C . GLN A 1 282 ? -3.529 4.072 -2.532 1.00 98.25 282 GLN A C 1
ATOM 2241 O O . GLN A 1 282 ? -3.121 5.147 -2.087 1.00 98.25 282 GLN A O 1
ATOM 2246 N N . CYS A 1 283 ? -2.835 2.940 -2.369 1.00 97.75 283 CYS A N 1
ATOM 2247 C CA . CYS A 1 283 ? -1.537 2.890 -1.692 1.00 97.75 283 CYS A CA 1
ATOM 2248 C C . CYS A 1 283 ? -0.499 3.786 -2.380 1.00 97.75 283 CYS A C 1
ATOM 2250 O O . CYS A 1 283 ? 0.221 4.523 -1.705 1.00 97.75 283 CYS A O 1
ATOM 2252 N N . PHE A 1 284 ? -0.464 3.809 -3.718 1.00 97.94 284 PHE A N 1
ATOM 2253 C CA . PHE A 1 284 ? 0.411 4.718 -4.466 1.00 97.94 284 PHE A CA 1
ATOM 2254 C C . PHE A 1 284 ? 0.064 6.197 -4.251 1.00 97.94 284 PHE A C 1
ATOM 2256 O O . PHE A 1 284 ? 0.956 7.046 -4.223 1.00 97.94 284 PHE A O 1
ATOM 2263 N N . ALA A 1 285 ? -1.209 6.525 -4.029 1.00 97.44 285 ALA A N 1
ATOM 2264 C CA . ALA A 1 285 ? -1.634 7.862 -3.620 1.00 97.44 285 ALA A CA 1
ATOM 2265 C C . ALA A 1 285 ? -1.288 8.198 -2.152 1.00 97.44 285 ALA A C 1
ATOM 2267 O O . ALA A 1 285 ? -1.516 9.326 -1.718 1.00 97.44 285 ALA A O 1
ATOM 2268 N N . GLY A 1 286 ? -0.712 7.249 -1.407 1.00 96.75 286 GLY A N 1
ATOM 2269 C CA . GLY A 1 286 ? -0.329 7.395 -0.004 1.00 96.75 286 GLY A CA 1
ATOM 2270 C C . GLY A 1 286 ? -1.442 7.056 0.982 1.00 96.75 286 GLY A C 1
ATOM 2271 O O . GLY A 1 286 ? -1.316 7.413 2.150 1.00 96.75 286 GLY A O 1
ATOM 2272 N N . ALA A 1 287 ? -2.515 6.403 0.528 1.00 98.00 287 ALA A N 1
ATOM 2273 C CA . ALA A 1 287 ? -3.617 6.023 1.395 1.00 98.00 287 ALA A CA 1
ATOM 2274 C C . ALA A 1 287 ? -3.172 5.032 2.472 1.00 98.00 287 ALA A C 1
ATOM 2276 O O . ALA A 1 287 ? -2.362 4.133 2.235 1.00 98.00 287 ALA A O 1
ATOM 2277 N N . THR A 1 288 ? -3.763 5.194 3.646 1.00 97.88 288 THR A N 1
ATOM 2278 C CA . THR A 1 288 ? -3.792 4.220 4.736 1.00 97.88 288 THR A CA 1
ATOM 2279 C C . THR A 1 288 ? -5.223 4.189 5.269 1.00 97.88 288 THR A C 1
ATOM 2281 O O . THR A 1 288 ? -6.084 4.944 4.806 1.00 97.88 288 THR A O 1
ATOM 2284 N N . ARG A 1 289 ? -5.495 3.371 6.284 1.00 97.94 289 ARG A N 1
ATOM 2285 C CA . ARG A 1 289 ? -6.772 3.422 7.006 1.00 97.94 289 ARG A CA 1
ATOM 2286 C C . ARG A 1 289 ? -6.976 4.702 7.819 1.00 97.94 289 ARG A C 1
ATOM 2288 O O . ARG A 1 289 ? -8.071 4.916 8.320 1.00 97.94 289 ARG A O 1
ATOM 2295 N N . ALA A 1 290 ? -5.950 5.539 7.975 1.00 97.94 290 ALA A N 1
ATOM 2296 C CA . ALA A 1 290 ? -5.996 6.732 8.806 1.00 97.94 290 ALA A CA 1
ATOM 2297 C C . ALA A 1 290 ? -6.040 8.015 7.964 1.00 97.94 290 ALA A C 1
ATOM 2299 O O . ALA A 1 290 ? -5.168 8.265 7.129 1.00 97.94 290 ALA A O 1
ATOM 2300 N N . ILE A 1 291 ? -6.997 8.886 8.266 1.00 98.50 291 ILE A N 1
ATOM 2301 C CA . ILE A 1 291 ? -7.032 10.275 7.809 1.00 98.50 291 ILE A CA 1
ATOM 2302 C C . ILE A 1 291 ? -6.585 11.173 8.956 1.00 98.50 291 ILE A C 1
ATOM 2304 O O . ILE A 1 291 ? -7.013 11.013 10.096 1.00 98.50 291 ILE A O 1
ATOM 2308 N N . LEU A 1 292 ? -5.722 12.129 8.639 1.00 98.31 292 LEU A N 1
ATOM 2309 C CA . LEU A 1 292 ? -5.267 13.184 9.526 1.00 98.31 292 LEU A CA 1
ATOM 2310 C C . LEU A 1 292 ? -5.918 14.505 9.113 1.00 98.31 292 LEU A C 1
ATOM 2312 O O . LEU A 1 292 ? -5.663 15.011 8.015 1.00 98.31 292 LEU A O 1
ATOM 2316 N N . LEU A 1 293 ? -6.694 15.074 10.030 1.00 98.12 293 LEU A N 1
ATOM 2317 C CA . LEU A 1 293 ? -7.146 16.458 9.979 1.00 98.12 293 LEU A CA 1
ATOM 2318 C C . LEU A 1 293 ? -6.226 17.333 10.826 1.00 98.12 293 LEU A C 1
ATOM 2320 O O . LEU A 1 293 ? -5.836 16.975 11.939 1.00 98.12 293 LEU A O 1
ATOM 2324 N N . SER A 1 294 ? -5.886 18.494 10.285 1.00 96.12 294 SER A N 1
ATOM 2325 C CA . SER A 1 294 ? -5.103 19.530 10.956 1.00 96.12 294 SER A CA 1
ATOM 2326 C C . SER A 1 294 ? -5.655 20.908 10.603 1.00 96.12 294 SER A C 1
ATOM 2328 O O . SER A 1 294 ? -6.377 21.027 9.616 1.00 96.12 294 SER A O 1
ATOM 2330 N N . ASN A 1 295 ? -5.278 21.932 11.379 1.00 94.12 295 ASN A N 1
ATOM 2331 C CA . ASN A 1 295 ? -5.837 23.294 11.342 1.00 94.12 295 ASN A CA 1
ATOM 2332 C C . ASN A 1 295 ? -7.270 23.370 11.896 1.00 94.12 295 ASN A C 1
ATOM 2334 O O . ASN A 1 295 ? -8.074 22.508 11.586 1.00 94.12 295 ASN A O 1
ATOM 2338 N N . ASN A 1 296 ? -7.587 24.365 12.732 1.00 89.81 296 ASN A N 1
ATOM 2339 C CA . ASN A 1 296 ? -8.936 24.632 13.278 1.00 89.81 296 ASN A CA 1
ATOM 2340 C C . ASN A 1 296 ? -9.700 23.425 13.875 1.00 89.81 296 ASN A C 1
ATOM 2342 O O . ASN A 1 296 ? -10.928 23.448 14.002 1.00 89.81 296 ASN A O 1
ATOM 2346 N N . CYS A 1 297 ? -8.992 22.357 14.251 1.00 91.81 297 CYS A N 1
ATOM 2347 C CA . CYS A 1 297 ? -9.589 21.095 14.680 1.00 91.81 297 CYS A CA 1
ATOM 2348 C C . CYS A 1 297 ? -10.192 21.161 16.088 1.00 91.81 297 CYS A C 1
ATOM 2350 O O . CYS A 1 297 ? -10.961 20.278 16.451 1.00 91.81 297 CYS A O 1
ATOM 2352 N N . GLU A 1 298 ? -9.882 22.193 16.880 1.00 89.94 298 GLU A N 1
ATOM 2353 C CA . GLU A 1 298 ? -10.516 22.438 18.185 1.00 89.94 298 GLU A CA 1
ATOM 2354 C C . GLU A 1 298 ? -12.042 22.604 18.114 1.00 89.94 298 GLU A C 1
ATOM 2356 O O . GLU A 1 298 ? -12.722 22.380 19.110 1.00 89.94 298 GLU A O 1
ATOM 2361 N N . THR A 1 299 ? -12.576 22.963 16.944 1.00 87.88 299 THR A N 1
ATOM 2362 C CA . THR A 1 299 ? -14.020 23.123 16.708 1.00 87.88 299 THR A CA 1
ATOM 2363 C C . THR A 1 299 ? -14.727 21.815 16.343 1.00 87.88 299 THR A C 1
ATOM 2365 O O . THR A 1 299 ? -15.956 21.755 16.345 1.00 87.88 299 THR A O 1
ATOM 2368 N N . LEU A 1 300 ? -13.973 20.759 16.016 1.00 94.94 300 LEU A N 1
ATOM 2369 C CA . LEU A 1 300 ? -14.536 19.480 15.594 1.00 94.94 300 LEU A CA 1
ATOM 2370 C C . LEU A 1 300 ? -15.077 18.700 16.792 1.00 94.94 300 LEU A C 1
ATOM 2372 O O . LEU A 1 300 ? -14.456 18.626 17.851 1.00 94.94 300 LEU A O 1
ATOM 2376 N N . THR A 1 301 ? -16.215 18.043 16.587 1.00 96.19 301 THR A N 1
ATOM 2377 C CA . THR A 1 301 ? -16.807 17.121 17.559 1.00 96.19 301 THR A CA 1
ATOM 2378 C C . THR A 1 301 ? -16.807 15.705 17.003 1.00 96.19 301 THR A C 1
ATOM 2380 O O . THR A 1 301 ? -16.914 15.504 15.792 1.00 96.19 301 THR A O 1
ATOM 2383 N N . THR A 1 302 ? -16.731 14.705 17.885 1.00 96.69 302 THR A N 1
ATOM 2384 C CA . THR A 1 302 ? -16.851 13.293 17.489 1.00 96.69 302 THR A CA 1
ATOM 2385 C C . THR A 1 302 ? -18.145 13.045 16.716 1.00 96.69 302 THR A C 1
ATOM 2387 O O . THR A 1 302 ? -18.118 12.348 15.712 1.00 96.69 302 THR A O 1
ATOM 2390 N N . LYS A 1 303 ? -19.259 13.668 17.129 1.00 97.75 303 LYS A N 1
ATOM 2391 C CA . LYS A 1 303 ? -20.553 13.551 16.447 1.00 97.75 303 LYS A CA 1
ATOM 2392 C C . LYS A 1 303 ? -20.481 14.019 14.988 1.00 97.75 303 LYS A C 1
ATOM 2394 O O . LYS A 1 303 ? -20.820 13.238 14.108 1.00 97.75 303 LYS A O 1
ATOM 2399 N N . LYS A 1 304 ? -19.970 15.233 14.726 1.00 96.56 304 LYS A N 1
ATOM 2400 C CA . LYS A 1 304 ? -19.809 15.744 13.350 1.00 96.56 304 LYS A CA 1
ATOM 2401 C C . LYS A 1 304 ? -18.903 14.835 12.521 1.00 96.56 304 LYS A C 1
ATOM 2403 O O . LYS A 1 304 ? -19.215 14.532 11.379 1.00 96.56 304 LYS A O 1
ATOM 2408 N N . LEU A 1 305 ? -17.795 14.370 13.098 1.00 98.06 305 LEU A N 1
ATOM 2409 C CA . LEU A 1 305 ? -16.874 13.479 12.392 1.00 98.06 305 LEU A CA 1
ATOM 2410 C C . LEU A 1 305 ? -17.516 12.129 12.057 1.00 98.06 305 LEU A C 1
ATOM 2412 O O . LEU A 1 305 ? -17.328 11.644 10.949 1.00 98.06 305 LEU A O 1
ATOM 2416 N N . LEU A 1 306 ? -18.305 11.543 12.960 1.00 98.06 306 LEU A N 1
ATOM 2417 C CA . LEU A 1 306 ? -19.067 10.326 12.670 1.00 98.06 306 LEU A CA 1
ATOM 2418 C C . LEU A 1 306 ? -20.102 10.557 11.559 1.00 98.06 306 LEU A C 1
ATOM 2420 O O . LEU A 1 306 ? -20.214 9.731 10.660 1.00 98.06 306 LEU A O 1
ATOM 2424 N N . GLU A 1 307 ? -20.818 11.682 11.585 1.00 97.62 307 GLU A N 1
ATOM 2425 C CA . GLU A 1 307 ? -21.805 12.039 10.555 1.00 97.62 307 GLU A CA 1
ATOM 2426 C C . GLU A 1 307 ? -21.159 12.277 9.180 1.00 97.62 307 GLU A C 1
ATOM 2428 O O . GLU A 1 307 ? -21.682 11.829 8.159 1.00 97.62 307 GLU A O 1
ATOM 2433 N N . ASP A 1 308 ? -20.016 12.961 9.133 1.00 97.62 308 ASP A N 1
ATOM 2434 C CA . ASP A 1 308 ? -19.361 13.339 7.881 1.00 97.62 308 ASP A CA 1
ATOM 2435 C C . ASP A 1 308 ? -18.521 12.202 7.288 1.00 97.62 308 ASP A C 1
ATOM 2437 O O . ASP A 1 308 ? -18.595 11.948 6.084 1.00 97.62 308 ASP A O 1
ATOM 2441 N N . PHE A 1 309 ? -17.746 11.494 8.116 1.00 98.19 309 PHE A N 1
ATOM 2442 C CA . PHE A 1 309 ? -16.856 10.417 7.671 1.00 98.19 309 PHE A CA 1
ATOM 2443 C C . PHE A 1 309 ? -17.546 9.048 7.639 1.00 98.19 309 PHE A C 1
ATOM 2445 O O . PHE A 1 309 ? -17.179 8.206 6.821 1.00 98.19 309 PHE A O 1
ATOM 2452 N N . GLY A 1 310 ? -18.569 8.818 8.467 1.00 97.75 310 GLY A N 1
ATOM 2453 C CA . GLY A 1 310 ? -19.264 7.526 8.542 1.00 97.75 310 GLY A CA 1
ATOM 2454 C C . GLY A 1 310 ? -20.021 7.161 7.262 1.00 97.75 310 GLY A C 1
ATOM 2455 O O . GLY A 1 310 ? -20.276 5.988 7.008 1.00 97.75 310 GLY A O 1
ATOM 2456 N N . LYS A 1 311 ? -20.306 8.146 6.399 1.00 97.44 311 LYS A N 1
ATOM 2457 C CA . LYS A 1 311 ? -20.898 7.951 5.061 1.00 97.44 311 LYS A CA 1
ATOM 2458 C C . LYS A 1 311 ? -20.026 7.101 4.129 1.00 97.44 311 LYS A C 1
ATOM 2460 O O . LYS A 1 311 ? -20.530 6.581 3.139 1.00 97.44 311 LYS A O 1
ATOM 2465 N N . TYR A 1 312 ? -18.728 6.995 4.416 1.00 98.12 312 TYR A N 1
ATOM 2466 C CA . TYR A 1 312 ? -17.753 6.319 3.558 1.00 98.12 312 TYR A CA 1
ATOM 2467 C C . TYR A 1 312 ? -17.434 4.893 3.990 1.00 98.12 312 TYR A C 1
ATOM 2469 O O . TYR A 1 312 ? -16.905 4.131 3.189 1.00 98.12 312 TYR A O 1
ATOM 2477 N N . GLY A 1 313 ? -17.733 4.543 5.238 1.00 97.00 313 GLY A N 1
ATOM 2478 C CA . GLY A 1 313 ? -17.420 3.245 5.816 1.00 97.00 313 GLY A CA 1
ATOM 2479 C C . GLY A 1 313 ? -17.396 3.298 7.337 1.00 97.00 313 GLY A C 1
ATOM 2480 O O . GLY A 1 313 ? -17.465 4.367 7.947 1.00 97.00 313 GLY A O 1
ATOM 2481 N N . GLU A 1 314 ? -17.290 2.124 7.952 1.00 96.69 314 GLU A N 1
ATOM 2482 C CA . GLU A 1 314 ? -17.244 2.005 9.405 1.00 96.69 314 GLU A CA 1
ATOM 2483 C C . GLU A 1 314 ? -15.943 2.608 9.957 1.00 96.69 314 GLU A C 1
ATOM 2485 O O . GLU A 1 314 ? -14.825 2.270 9.539 1.00 96.69 314 GLU A O 1
ATOM 2490 N N . ILE A 1 315 ? -16.112 3.529 10.903 1.00 97.75 315 ILE A N 1
ATOM 2491 C CA . ILE A 1 315 ? -15.016 4.189 11.600 1.00 97.75 315 ILE A CA 1
ATOM 2492 C C . ILE A 1 315 ? -14.598 3.295 12.759 1.00 97.75 315 ILE A C 1
ATOM 2494 O O . ILE A 1 315 ? -15.379 3.006 13.659 1.00 97.75 315 ILE A O 1
ATOM 2498 N N . GLU A 1 316 ? -13.335 2.894 12.741 1.00 96.50 316 GLU A N 1
ATOM 2499 C CA . GLU A 1 316 ? -12.701 2.183 13.838 1.00 96.50 316 GLU A CA 1
ATOM 2500 C C . GLU A 1 316 ? -12.572 3.085 15.069 1.00 96.50 316 GLU A C 1
ATOM 2502 O O . GLU A 1 316 ? -12.946 2.691 16.167 1.00 96.50 316 GLU A O 1
ATOM 2507 N N . MET A 1 317 ? -11.981 4.271 14.898 1.00 96.25 317 MET A N 1
ATOM 2508 C CA . MET A 1 317 ? -11.625 5.152 16.009 1.00 96.25 317 MET A CA 1
ATOM 2509 C C . MET A 1 317 ? -11.483 6.600 15.534 1.00 96.25 317 MET A C 1
ATOM 2511 O O . MET A 1 317 ? -10.934 6.864 14.462 1.00 96.25 317 MET A O 1
ATOM 2515 N N . ILE A 1 318 ? -11.904 7.547 16.376 1.00 97.94 318 ILE A N 1
ATOM 2516 C CA . ILE A 1 318 ? -11.599 8.976 16.237 1.00 97.94 318 ILE A CA 1
ATOM 2517 C C . ILE A 1 318 ? -10.730 9.390 17.421 1.00 97.94 318 ILE A C 1
ATOM 2519 O O . ILE A 1 318 ? -11.144 9.278 18.573 1.00 97.94 318 ILE A O 1
ATOM 2523 N N . ASN A 1 319 ? -9.529 9.894 17.147 1.00 96.38 319 ASN A N 1
ATOM 2524 C CA . ASN A 1 319 ? -8.563 10.257 18.177 1.00 96.38 319 ASN A CA 1
ATOM 2525 C C . ASN A 1 319 ? -8.145 11.729 18.065 1.00 96.38 319 ASN A C 1
ATOM 2527 O O . ASN A 1 319 ? -7.449 12.126 17.128 1.00 96.38 319 ASN A O 1
ATOM 2531 N N . PHE A 1 320 ? -8.538 12.533 19.056 1.00 97.19 320 PHE A N 1
ATOM 2532 C CA . PHE A 1 320 ? -8.176 13.945 19.162 1.00 97.19 320 PHE A CA 1
ATOM 2533 C C . PHE A 1 320 ? -6.847 14.115 19.899 1.00 97.19 320 PHE A C 1
ATOM 2535 O O . PHE A 1 320 ? -6.740 13.834 21.093 1.00 97.19 320 PHE A O 1
ATOM 2542 N N . ILE A 1 321 ? -5.847 14.692 19.231 1.00 95.25 321 ILE A N 1
ATOM 2543 C CA . ILE A 1 321 ? -4.593 15.096 19.874 1.00 95.25 321 ILE A CA 1
ATOM 2544 C C . ILE A 1 321 ? -4.653 16.600 20.141 1.00 95.25 321 ILE A C 1
ATOM 2546 O O . ILE A 1 321 ? -4.101 17.406 19.390 1.00 95.25 321 ILE A O 1
ATOM 2550 N N . LYS A 1 322 ? -5.331 16.971 21.238 1.00 92.50 322 LYS A N 1
ATOM 2551 C CA . LYS A 1 322 ? -5.639 18.368 21.608 1.00 92.50 322 LYS A CA 1
ATOM 2552 C C . LYS A 1 322 ? -4.412 19.283 21.596 1.00 92.50 322 LYS A C 1
ATOM 2554 O O . LYS A 1 322 ? -4.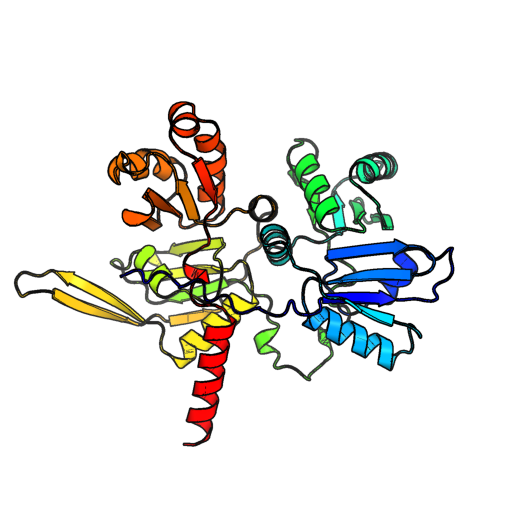458 20.352 21.004 1.00 92.50 322 LYS A O 1
ATOM 2559 N N . VAL A 1 323 ? -3.293 18.825 22.165 1.00 92.69 323 VAL A N 1
ATOM 2560 C CA . VAL A 1 323 ? -2.030 19.591 22.231 1.00 92.69 323 VAL A CA 1
ATOM 2561 C C . VAL A 1 323 ? -1.509 19.965 20.841 1.00 92.69 323 VAL A C 1
ATOM 2563 O O . VAL A 1 323 ? -0.956 21.041 20.653 1.00 92.69 323 VAL A O 1
ATOM 2566 N N . LYS A 1 324 ? -1.695 19.085 19.853 1.00 93.06 324 LYS A N 1
ATOM 2567 C CA . LYS A 1 324 ? -1.256 19.310 18.471 1.00 93.06 324 LYS A CA 1
ATOM 2568 C C . LYS A 1 324 ? -2.348 19.922 17.593 1.00 93.06 324 LYS A C 1
ATOM 2570 O O . LYS A 1 324 ? -2.068 20.195 16.433 1.00 93.06 324 LYS A O 1
ATOM 2575 N N . LYS A 1 325 ? -3.566 20.107 18.119 1.00 94.94 325 LYS A N 1
ATOM 2576 C CA . LYS A 1 325 ? -4.749 20.548 17.365 1.00 94.94 325 LYS A CA 1
ATOM 2577 C C . LYS A 1 325 ? -4.960 19.734 16.080 1.00 94.94 325 LYS A C 1
ATOM 2579 O O . LYS A 1 325 ? -5.172 20.287 15.002 1.00 94.94 325 LYS A O 1
ATOM 2584 N N . ILE A 1 326 ? -4.858 18.411 16.198 1.00 97.00 326 ILE A N 1
ATOM 2585 C CA . ILE A 1 326 ? -5.084 17.466 15.096 1.00 97.00 326 ILE A CA 1
ATOM 2586 C C . ILE A 1 326 ? -6.041 16.354 15.513 1.00 97.00 326 ILE A C 1
ATOM 2588 O O . ILE A 1 326 ? -6.152 16.035 16.701 1.00 97.00 326 ILE A O 1
ATOM 2592 N N . VAL A 1 327 ? -6.675 15.733 14.522 1.00 97.94 327 VAL A N 1
ATOM 2593 C CA . VAL A 1 327 ? -7.568 14.584 14.710 1.00 97.94 327 VAL A CA 1
ATOM 2594 C C . VAL A 1 327 ? -7.187 13.476 13.743 1.00 97.94 327 VAL A C 1
ATOM 2596 O O . VAL A 1 327 ? -6.955 13.733 12.562 1.00 97.94 327 VAL A O 1
ATOM 2599 N N . PHE A 1 328 ? -7.137 12.247 14.247 1.00 98.00 328 PHE A N 1
ATOM 2600 C CA . PHE A 1 328 ? -7.057 11.046 13.425 1.00 98.00 328 PHE A CA 1
ATOM 2601 C C . PHE A 1 328 ? -8.431 10.392 13.327 1.00 98.00 328 PHE A C 1
ATOM 2603 O O . PHE A 1 328 ? -9.104 10.229 14.344 1.00 98.00 328 PHE A O 1
ATOM 2610 N N . ILE A 1 329 ? -8.820 10.015 12.113 1.00 98.50 329 ILE A N 1
ATOM 2611 C CA . ILE A 1 329 ? -10.003 9.206 11.829 1.00 98.50 329 ILE A CA 1
ATOM 2612 C C . ILE A 1 329 ? -9.510 7.918 11.181 1.00 98.50 329 ILE A C 1
ATOM 2614 O O . ILE A 1 329 ? -8.952 7.947 10.084 1.00 98.50 329 ILE A O 1
ATOM 2618 N N . ASN A 1 330 ? -9.684 6.801 11.877 1.00 98.38 330 ASN A N 1
ATOM 2619 C CA . ASN A 1 330 ? -9.278 5.485 11.415 1.00 98.38 330 ASN A CA 1
ATOM 2620 C C . ASN A 1 330 ? -10.505 4.732 10.901 1.00 98.38 330 ASN A C 1
ATOM 2622 O O . ASN A 1 330 ? -11.492 4.604 11.617 1.00 98.38 330 ASN A O 1
ATOM 2626 N N . PHE A 1 331 ? -10.434 4.220 9.678 1.00 98.62 331 PHE A N 1
ATOM 2627 C CA . PHE A 1 331 ? -11.434 3.339 9.079 1.00 98.62 331 PHE A CA 1
ATOM 2628 C C . PHE A 1 331 ? -11.037 1.876 9.243 1.00 98.62 331 PHE A C 1
ATOM 2630 O O . PHE A 1 331 ? -9.861 1.547 9.385 1.00 98.62 331 PHE A O 1
ATOM 2637 N N . MET A 1 332 ? -11.994 0.962 9.130 1.00 97.69 332 MET A N 1
ATOM 2638 C CA . MET A 1 332 ? -11.683 -0.473 9.090 1.00 97.69 332 MET A CA 1
ATOM 2639 C C . MET A 1 332 ? -10.965 -0.910 7.803 1.00 97.69 332 MET A C 1
ATOM 2641 O O . MET A 1 332 ? -10.355 -1.979 7.780 1.00 97.69 332 MET A O 1
ATOM 2645 N N . ASN A 1 333 ? -11.011 -0.091 6.750 1.00 96.19 333 ASN A N 1
ATOM 2646 C CA . ASN A 1 333 ? -10.515 -0.406 5.415 1.00 96.19 333 ASN A CA 1
ATOM 2647 C C . ASN A 1 333 ? -9.909 0.830 4.717 1.00 96.19 333 ASN A C 1
ATOM 2649 O O . ASN A 1 333 ? -10.392 1.955 4.856 1.00 96.19 333 ASN A O 1
ATOM 2653 N N . ILE A 1 334 ? -8.833 0.615 3.955 1.00 97.69 334 ILE A N 1
ATOM 2654 C CA . ILE A 1 334 ? -8.102 1.658 3.223 1.00 97.69 334 ILE A CA 1
ATOM 2655 C C . ILE A 1 334 ? -8.944 2.325 2.129 1.00 97.69 334 ILE A C 1
ATOM 2657 O O . ILE A 1 334 ? -8.797 3.526 1.899 1.00 97.69 334 ILE A O 1
ATOM 2661 N N . ASN A 1 335 ? -9.837 1.577 1.474 1.00 97.50 335 ASN A N 1
ATOM 2662 C CA . ASN A 1 335 ? -10.667 2.116 0.398 1.00 97.50 335 ASN A CA 1
ATOM 2663 C C . ASN A 1 335 ? -11.664 3.160 0.923 1.00 97.50 335 ASN A C 1
ATOM 2665 O O . ASN A 1 335 ? -11.847 4.196 0.288 1.00 97.50 335 ASN A O 1
ATOM 2669 N N . ASP A 1 336 ? -12.234 2.945 2.107 1.00 98.25 336 ASP A N 1
ATOM 2670 C CA . ASP A 1 336 ? -13.194 3.875 2.716 1.00 98.25 336 ASP A CA 1
ATOM 2671 C C . ASP A 1 336 ? -12.500 5.179 3.128 1.00 98.25 336 ASP A C 1
ATOM 2673 O O . ASP A 1 336 ? -12.956 6.270 2.786 1.00 98.25 336 ASP A O 1
ATOM 2677 N N . SER A 1 337 ? -11.319 5.061 3.745 1.00 98.44 337 SER A N 1
ATOM 2678 C CA . SER A 1 337 ? -10.432 6.194 4.040 1.00 98.44 337 SER A CA 1
ATOM 2679 C C . SER A 1 337 ? -10.050 6.969 2.772 1.00 98.44 337 SER A C 1
ATOM 2681 O O . SER A 1 337 ? -10.107 8.200 2.734 1.00 98.44 337 SER A O 1
ATOM 2683 N N . TYR A 1 338 ? -9.699 6.271 1.689 1.00 98.50 338 TYR A N 1
ATOM 2684 C CA . TYR A 1 338 ? -9.376 6.930 0.428 1.00 98.50 338 TYR A CA 1
ATOM 2685 C C . TYR A 1 338 ? -10.573 7.687 -0.157 1.00 98.50 338 TYR A C 1
ATOM 2687 O O . TYR A 1 338 ? -10.412 8.831 -0.583 1.00 98.50 338 TYR A O 1
ATOM 2695 N N . ASN A 1 339 ? -11.763 7.085 -0.161 1.00 98.19 339 ASN A N 1
ATOM 2696 C CA . ASN A 1 339 ? -12.970 7.713 -0.697 1.00 98.19 339 ASN A CA 1
ATOM 2697 C C . ASN A 1 339 ? -13.383 8.937 0.130 1.00 98.19 339 ASN A C 1
ATOM 2699 O O . ASN A 1 339 ? -13.629 10.002 -0.439 1.00 98.19 339 ASN A O 1
ATOM 2703 N N . ALA A 1 340 ? -13.351 8.822 1.462 1.00 98.44 340 ALA A N 1
ATOM 2704 C CA . ALA A 1 340 ? -13.567 9.948 2.365 1.00 98.44 340 ALA A CA 1
ATOM 2705 C C . ALA A 1 340 ? -12.581 11.088 2.080 1.00 98.44 340 ALA A C 1
ATOM 2707 O O . ALA A 1 340 ? -12.983 12.242 1.938 1.00 98.44 340 ALA A O 1
ATOM 2708 N N . PHE A 1 341 ? -11.292 10.770 1.921 1.00 98.44 341 PHE A N 1
ATOM 2709 C CA . PHE A 1 341 ? -10.268 11.751 1.573 1.00 98.44 341 PHE A CA 1
ATOM 2710 C C . PHE A 1 341 ? -10.546 12.443 0.231 1.00 98.44 341 PHE A C 1
ATOM 2712 O O . PHE A 1 341 ? -10.451 13.667 0.154 1.00 98.44 341 PHE A O 1
ATOM 2719 N N . GLN A 1 342 ? -10.878 11.692 -0.827 1.00 97.38 342 GLN A N 1
ATOM 2720 C CA . GLN A 1 342 ? -11.107 12.267 -2.160 1.00 97.38 342 GLN A CA 1
ATOM 2721 C C . GLN A 1 342 ? -12.293 13.232 -2.183 1.00 97.38 342 GLN A C 1
ATOM 2723 O O . GLN A 1 342 ? -12.215 14.274 -2.833 1.00 97.38 342 GLN A O 1
ATOM 2728 N N . HIS A 1 343 ? -13.373 12.913 -1.472 1.00 97.62 343 HIS A N 1
ATOM 2729 C CA . HIS A 1 343 ? -14.540 13.788 -1.420 1.00 97.62 343 HIS A CA 1
ATOM 2730 C C . HIS A 1 343 ? -14.320 14.975 -0.480 1.00 97.62 343 HIS A C 1
ATOM 2732 O O . HIS A 1 343 ? -14.431 16.120 -0.912 1.00 97.62 343 HIS A O 1
ATOM 2738 N N . LEU A 1 344 ? -13.920 14.738 0.773 1.00 97.31 344 LEU A N 1
ATOM 2739 C CA . LEU A 1 344 ? -13.817 15.803 1.779 1.00 97.31 344 LEU A CA 1
ATOM 2740 C C . LEU A 1 344 ? -12.686 16.794 1.492 1.00 97.31 344 LEU A C 1
ATOM 2742 O O . LEU A 1 344 ? -12.771 17.952 1.878 1.00 97.31 344 LEU A O 1
ATOM 2746 N N . LYS A 1 345 ? -11.635 16.389 0.770 1.00 95.38 345 LYS A N 1
ATOM 2747 C CA . LYS A 1 345 ? -10.590 17.330 0.339 1.00 95.38 345 LYS A CA 1
ATOM 2748 C C . LYS A 1 345 ? -11.107 18.382 -0.655 1.00 95.38 345 LYS A C 1
ATOM 2750 O O . LYS A 1 345 ? -10.497 19.444 -0.783 1.00 95.38 345 LYS A O 1
ATOM 2755 N N . ASN A 1 346 ? -12.184 18.075 -1.375 1.00 94.69 346 ASN A N 1
ATOM 2756 C CA . ASN A 1 346 ? -12.795 18.963 -2.363 1.00 94.69 346 ASN A CA 1
ATOM 2757 C C . ASN A 1 346 ? -14.083 19.628 -1.856 1.00 94.69 346 ASN A C 1
ATOM 2759 O O . ASN A 1 346 ? -14.562 20.559 -2.499 1.00 94.69 346 ASN A O 1
ATOM 2763 N N . ASP A 1 347 ? -14.618 19.176 -0.723 1.00 96.88 347 ASP A N 1
ATOM 2764 C CA . ASP A 1 347 ? -15.744 19.811 -0.047 1.00 96.88 347 ASP A CA 1
ATOM 2765 C C . ASP A 1 347 ? -15.371 21.226 0.428 1.00 96.88 347 ASP A C 1
ATOM 2767 O O . ASP A 1 347 ? -14.282 21.442 0.961 1.00 96.88 347 ASP A O 1
ATOM 2771 N N . ILE A 1 348 ? -16.265 22.194 0.205 1.00 95.94 348 ILE A N 1
ATOM 2772 C CA . ILE A 1 348 ? -15.993 23.620 0.442 1.00 95.94 348 ILE A CA 1
ATOM 2773 C C . ILE A 1 348 ? -15.739 23.882 1.930 1.00 95.94 348 ILE A C 1
ATOM 2775 O O . ILE A 1 348 ? -14.727 24.492 2.273 1.00 95.94 348 ILE A O 1
ATOM 2779 N N . GLU A 1 349 ? -16.606 23.369 2.813 1.00 94.00 349 GLU A N 1
ATOM 2780 C CA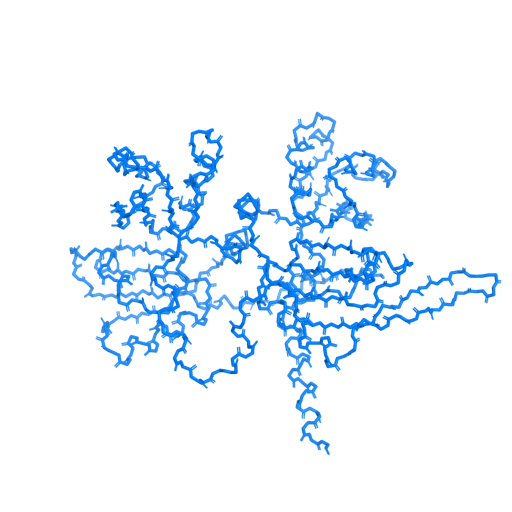 . GLU A 1 349 ? -16.471 23.577 4.257 1.00 94.00 349 GLU A CA 1
ATOM 2781 C C . GLU A 1 349 ? -15.148 22.987 4.754 1.00 94.00 349 GLU A C 1
ATOM 2783 O O . GLU A 1 349 ? -14.397 23.630 5.496 1.00 94.00 349 GLU A O 1
ATOM 2788 N N . TYR A 1 350 ? -14.850 21.758 4.333 1.00 95.56 350 TYR A N 1
ATOM 2789 C CA . TYR A 1 350 ? -13.672 21.051 4.802 1.00 95.56 350 TYR A CA 1
ATOM 2790 C C . TYR A 1 350 ? -12.371 21.639 4.262 1.00 95.56 350 TYR A C 1
ATOM 2792 O O . TYR A 1 350 ? -11.417 21.806 5.024 1.00 95.56 350 TYR A O 1
ATOM 2800 N N . LYS A 1 351 ? -12.326 21.964 2.969 1.00 94.75 351 LYS A N 1
ATOM 2801 C CA . LYS A 1 351 ? -11.140 22.501 2.294 1.00 94.75 351 LYS A CA 1
ATOM 2802 C C . LYS A 1 351 ? -10.720 23.859 2.851 1.00 94.75 351 LYS A C 1
ATOM 2804 O O . LYS A 1 351 ? -9.523 24.128 2.936 1.00 94.75 351 LYS A O 1
ATOM 2809 N N . GLU A 1 352 ? -11.679 24.709 3.212 1.00 94.56 352 GLU A N 1
ATOM 2810 C CA . GLU A 1 352 ? -11.399 26.036 3.769 1.00 94.56 352 GLU A CA 1
ATOM 2811 C C . GLU A 1 352 ? -10.930 25.967 5.225 1.00 94.56 352 GLU A C 1
ATOM 2813 O O . GLU A 1 352 ? -10.031 26.707 5.630 1.00 94.56 352 GLU A O 1
ATOM 2818 N N . LYS A 1 353 ? -11.508 25.061 6.023 1.00 94.75 353 LYS A N 1
ATOM 2819 C CA . LYS A 1 353 ? -11.239 24.997 7.466 1.00 94.75 353 LYS A CA 1
ATOM 2820 C C . LYS A 1 353 ? -10.059 24.099 7.829 1.00 94.75 353 LYS A C 1
ATOM 2822 O O . LYS A 1 353 ? -9.328 24.424 8.768 1.00 94.75 353 LYS A O 1
ATOM 2827 N N . TYR A 1 354 ? -9.861 22.995 7.108 1.00 96.00 354 TYR A N 1
ATOM 2828 C CA . TYR A 1 354 ? -8.980 21.901 7.516 1.00 96.00 354 TYR A CA 1
ATOM 2829 C C . TYR A 1 354 ? -7.971 21.532 6.427 1.00 96.00 354 TYR A C 1
ATOM 2831 O O . TYR A 1 354 ? -8.265 21.467 5.236 1.00 96.00 354 TYR A O 1
ATOM 2839 N N . ARG A 1 355 ? -6.760 21.169 6.851 1.00 96.62 355 ARG A N 1
ATOM 2840 C CA . ARG A 1 355 ? -5.815 20.435 6.011 1.00 96.62 355 ARG A CA 1
ATOM 2841 C C . ARG A 1 355 ? -6.025 18.940 6.228 1.00 96.62 355 ARG A C 1
ATOM 2843 O O . ARG A 1 355 ? -5.757 18.430 7.317 1.00 96.62 355 ARG A O 1
ATOM 2850 N N . ILE A 1 356 ? -6.429 18.255 5.159 1.00 97.56 356 ILE A N 1
ATOM 2851 C CA . ILE A 1 356 ? -6.671 16.809 5.128 1.00 97.56 356 ILE A CA 1
ATOM 2852 C C . ILE A 1 356 ? -5.488 16.096 4.468 1.00 97.56 356 ILE A C 1
ATOM 2854 O O . ILE A 1 356 ? -5.089 16.427 3.349 1.00 97.56 356 ILE A O 1
ATOM 2858 N N . THR A 1 357 ? -4.927 15.099 5.149 1.00 97.88 357 THR A N 1
ATOM 2859 C CA . THR A 1 357 ? -3.859 14.220 4.638 1.00 97.88 357 THR A CA 1
ATOM 2860 C C . THR A 1 357 ? -4.072 12.789 5.121 1.00 97.88 357 THR A C 1
ATOM 2862 O O . THR A 1 357 ? -4.841 12.574 6.051 1.00 97.88 357 THR A O 1
ATOM 2865 N N . PHE A 1 358 ? -3.374 11.807 4.553 1.00 98.06 358 PHE A N 1
ATOM 2866 C CA . PHE A 1 358 ? -3.317 10.474 5.156 1.00 98.06 358 PHE A CA 1
ATOM 2867 C C . PHE A 1 358 ? -2.385 10.460 6.375 1.00 98.06 358 PHE A C 1
ATOM 2869 O O . PHE A 1 358 ? -1.315 11.073 6.367 1.00 98.06 358 PHE A O 1
ATOM 2876 N N . GLY A 1 359 ? -2.814 9.771 7.430 1.00 95.44 359 GLY A N 1
ATOM 2877 C CA . GLY A 1 359 ? -2.011 9.451 8.606 1.00 95.44 359 GLY A CA 1
ATOM 2878 C C . GLY A 1 359 ? -1.255 8.132 8.436 1.00 95.44 359 GLY A C 1
ATOM 2879 O O . GLY A 1 359 ? -1.455 7.409 7.462 1.00 95.44 359 GLY A O 1
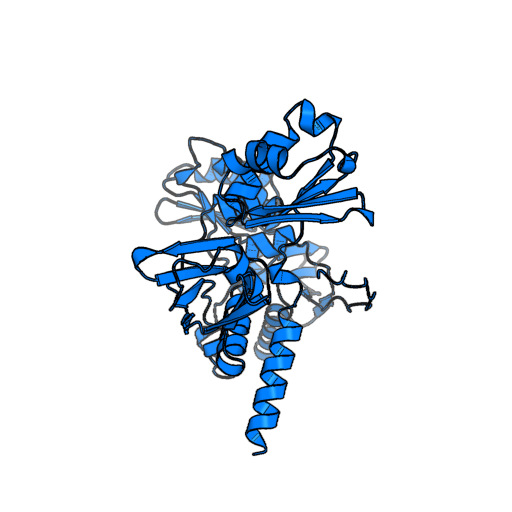ATOM 2880 N N . ARG A 1 360 ? -0.395 7.788 9.402 1.00 92.69 360 ARG A N 1
ATOM 2881 C CA . ARG A 1 360 ? 0.114 6.409 9.510 1.00 92.69 360 ARG A CA 1
ATOM 2882 C C . ARG A 1 360 ? -0.953 5.525 10.142 1.00 92.69 360 ARG A C 1
ATOM 2884 O O . ARG A 1 360 ? -1.681 5.989 11.020 1.00 92.69 360 ARG A O 1
ATOM 2891 N N . ASP A 1 361 ? -1.014 4.265 9.730 1.00 94.56 361 ASP A N 1
ATOM 2892 C CA . ASP A 1 361 ? -1.861 3.287 10.403 1.00 94.56 361 ASP A CA 1
ATOM 2893 C C . ASP A 1 361 ? -1.312 3.020 11.811 1.00 94.56 361 ASP A C 1
ATOM 2895 O O . ASP A 1 361 ? -0.109 2.828 11.995 1.00 94.56 361 ASP A O 1
ATOM 2899 N N . ARG A 1 362 ? -2.179 2.995 12.823 1.00 94.44 362 ARG A N 1
ATOM 2900 C CA . ARG A 1 362 ? -1.756 2.784 14.212 1.00 94.44 362 ARG A CA 1
ATOM 2901 C C . ARG A 1 362 ? -1.200 1.379 14.459 1.00 94.44 362 ARG A C 1
ATOM 2903 O O . ARG A 1 362 ? -0.385 1.214 15.362 1.00 94.44 362 ARG A O 1
ATOM 2910 N N . CYS A 1 363 ? -1.571 0.397 13.635 1.00 96.00 363 CYS A N 1
ATOM 2911 C CA . CYS A 1 363 ? -1.006 -0.954 13.686 1.00 96.00 363 CYS A CA 1
ATOM 2912 C C . CYS A 1 363 ? 0.481 -0.989 13.277 1.00 96.00 363 CYS A C 1
ATOM 2914 O O . CYS A 1 363 ? 1.170 -1.976 13.533 1.00 96.00 363 CYS A O 1
ATOM 2916 N N . SER A 1 364 ? 1.003 0.100 12.696 1.00 92.81 364 SER A N 1
ATOM 2917 C CA . SER A 1 364 ? 2.427 0.275 12.383 1.00 92.81 364 SER A CA 1
ATOM 2918 C C . SER A 1 364 ? 3.242 0.951 13.498 1.00 92.81 364 SER A C 1
ATOM 2920 O O . SER A 1 364 ? 4.446 1.134 13.327 1.00 92.81 364 SER A O 1
ATOM 2922 N N . ASN A 1 365 ? 2.613 1.334 14.622 1.00 90.94 365 ASN A N 1
ATOM 2923 C CA . ASN A 1 365 ? 3.301 2.010 15.730 1.00 90.94 365 ASN A CA 1
ATOM 2924 C C . ASN A 1 365 ? 4.365 1.119 16.384 1.00 90.94 365 ASN A C 1
ATOM 2926 O O . ASN A 1 365 ? 5.480 1.577 16.591 1.00 90.94 365 ASN A O 1
ATOM 2930 N N . GLU A 1 366 ? 4.025 -0.133 16.705 1.00 90.88 366 GLU A N 1
ATOM 2931 C CA . GLU A 1 366 ? 5.031 -1.160 16.994 1.00 90.88 366 GLU A CA 1
ATOM 2932 C C . GLU A 1 366 ? 5.496 -1.739 15.654 1.00 90.88 366 GLU A C 1
ATOM 2934 O O . GLU A 1 366 ? 4.694 -2.262 14.870 1.00 90.88 366 GLU A O 1
ATOM 2939 N N . THR A 1 367 ? 6.786 -1.608 15.372 1.00 90.00 367 THR A N 1
ATOM 2940 C CA . THR A 1 367 ? 7.374 -1.981 14.086 1.00 90.00 367 THR A CA 1
ATOM 2941 C C . THR A 1 367 ? 7.554 -3.490 13.960 1.00 90.00 367 THR A C 1
ATOM 2943 O O . THR A 1 367 ? 7.694 -4.220 14.942 1.00 90.00 367 THR A O 1
ATOM 2946 N N . MET A 1 368 ? 7.603 -3.972 12.716 1.00 90.06 368 MET A N 1
ATOM 2947 C CA . MET A 1 368 ? 7.922 -5.370 12.417 1.00 90.06 368 MET A CA 1
ATOM 2948 C C . MET A 1 368 ? 9.234 -5.816 13.082 1.00 90.06 368 MET A C 1
ATOM 2950 O O . MET A 1 368 ? 9.293 -6.913 13.630 1.00 90.06 368 MET A O 1
ATOM 2954 N N . ASP A 1 369 ? 10.260 -4.963 13.077 1.00 87.62 369 ASP A N 1
ATOM 2955 C CA . ASP A 1 369 ? 11.575 -5.283 13.640 1.00 87.62 369 ASP A CA 1
ATOM 2956 C C . ASP A 1 369 ? 11.532 -5.397 15.167 1.00 87.62 369 ASP A C 1
ATOM 2958 O O . ASP A 1 369 ? 12.142 -6.303 15.737 1.00 87.62 369 ASP A O 1
ATOM 2962 N N . GLU A 1 370 ? 10.780 -4.526 15.844 1.00 90.12 370 GLU A N 1
ATOM 2963 C CA . GLU A 1 370 ? 10.555 -4.621 17.292 1.00 90.12 370 GLU A CA 1
ATOM 2964 C C . GLU A 1 370 ? 9.838 -5.928 17.657 1.00 90.12 370 GLU A C 1
ATOM 2966 O O . GLU A 1 370 ? 10.280 -6.641 18.566 1.00 90.12 370 GLU A O 1
ATOM 2971 N N . LEU A 1 371 ? 8.790 -6.300 16.910 1.00 90.75 371 LEU A N 1
ATOM 2972 C CA . LEU A 1 371 ? 8.094 -7.575 17.109 1.00 90.75 371 LEU A CA 1
ATOM 2973 C C . LEU A 1 371 ? 9.018 -8.766 16.835 1.00 90.75 371 LEU A C 1
ATOM 2975 O O . LEU A 1 371 ? 9.047 -9.715 17.619 1.00 90.75 371 LEU A O 1
ATOM 2979 N N . MET A 1 372 ? 9.798 -8.722 15.754 1.00 88.81 372 MET A N 1
ATOM 2980 C CA . MET A 1 372 ? 10.715 -9.800 15.390 1.00 88.81 372 MET A CA 1
ATOM 2981 C C . MET A 1 372 ? 11.801 -9.993 16.454 1.00 88.81 372 MET A C 1
ATOM 2983 O O . MET A 1 372 ? 12.074 -11.126 16.848 1.00 88.81 372 MET A O 1
ATOM 2987 N N . ARG A 1 373 ? 12.369 -8.909 16.998 1.00 89.19 373 ARG A N 1
ATOM 2988 C CA . ARG A 1 373 ? 13.312 -8.987 18.127 1.00 89.19 373 ARG A CA 1
ATOM 2989 C C . ARG A 1 373 ? 12.673 -9.622 19.359 1.00 89.19 373 ARG A C 1
ATOM 2991 O O . ARG A 1 373 ? 13.317 -10.436 20.016 1.00 89.19 373 ARG A O 1
ATOM 2998 N N . SER A 1 374 ? 11.413 -9.294 19.659 1.00 88.62 374 SER A N 1
ATOM 2999 C CA . SER A 1 374 ? 10.670 -9.921 20.761 1.00 88.62 374 SER A CA 1
ATOM 3000 C C . SER A 1 374 ? 10.479 -11.427 20.546 1.00 88.62 374 SER A C 1
ATOM 3002 O O . SER A 1 374 ? 10.692 -12.200 21.480 1.00 88.62 374 SER A O 1
ATOM 3004 N N . VAL A 1 375 ? 10.150 -11.847 19.320 1.00 87.81 375 VAL A N 1
ATOM 3005 C CA . VAL A 1 375 ? 10.029 -13.264 18.936 1.00 87.81 375 VAL A CA 1
ATOM 3006 C C . VAL A 1 375 ? 11.359 -13.999 19.106 1.00 87.81 375 VAL A C 1
ATOM 3008 O O . VAL A 1 375 ? 11.394 -15.059 19.729 1.00 87.81 375 VAL A O 1
ATOM 3011 N N . ILE A 1 376 ? 12.452 -13.436 18.580 1.00 87.50 376 ILE A N 1
ATOM 3012 C CA . ILE A 1 376 ? 13.791 -14.040 18.658 1.00 87.50 376 ILE A CA 1
ATOM 3013 C C . ILE A 1 376 ? 14.220 -14.189 20.115 1.00 87.50 376 ILE A C 1
ATOM 3015 O O . ILE A 1 376 ? 14.619 -15.277 20.521 1.00 87.50 376 ILE A O 1
ATOM 3019 N N . LYS A 1 377 ? 14.087 -13.122 20.913 1.00 89.19 377 LYS A N 1
ATOM 3020 C CA . LYS A 1 377 ? 14.465 -13.139 22.328 1.00 89.19 377 LYS A CA 1
ATOM 3021 C C . LYS A 1 377 ? 13.739 -14.249 23.087 1.00 89.19 377 LYS A C 1
ATOM 3023 O O . LYS A 1 377 ? 14.389 -15.035 23.763 1.00 89.19 377 LYS A O 1
ATOM 3028 N N . LYS A 1 378 ? 12.418 -14.356 22.919 1.00 86.38 378 LYS A N 1
ATOM 3029 C CA . LYS A 1 378 ? 11.620 -15.373 23.610 1.00 86.38 378 LYS A CA 1
ATOM 3030 C C . LYS A 1 378 ? 12.032 -16.796 23.227 1.00 86.38 378 LYS A C 1
ATOM 3032 O O . LYS A 1 378 ? 12.257 -17.609 24.108 1.00 86.38 378 LYS A O 1
ATOM 3037 N N . LYS A 1 379 ? 12.248 -17.067 21.935 1.00 85.38 379 LYS A N 1
ATOM 3038 C CA . LYS A 1 379 ? 12.760 -18.373 21.483 1.00 85.38 379 LYS A CA 1
ATOM 3039 C C . LYS A 1 379 ? 14.137 -18.708 22.062 1.00 85.38 379 LYS A C 1
ATOM 3041 O O . LYS A 1 379 ? 14.394 -19.863 22.379 1.00 85.38 379 LYS A O 1
ATOM 3046 N N . MET A 1 380 ? 15.028 -17.719 22.175 1.00 86.00 380 MET A N 1
ATOM 3047 C CA . MET A 1 380 ? 16.342 -17.922 22.791 1.00 86.00 380 MET A CA 1
ATOM 3048 C C . MET A 1 380 ? 16.227 -18.229 24.286 1.00 86.00 380 MET A C 1
ATOM 3050 O O . MET A 1 380 ? 16.974 -19.069 24.782 1.00 86.00 380 MET A O 1
ATOM 3054 N N . ASP A 1 381 ? 15.312 -17.568 24.991 1.00 87.88 381 ASP A N 1
ATOM 3055 C CA . ASP A 1 381 ? 15.076 -17.807 26.415 1.00 87.88 381 ASP A CA 1
ATOM 3056 C C . ASP A 1 381 ? 14.460 -19.203 26.645 1.00 87.88 381 ASP A C 1
ATOM 3058 O O . ASP A 1 381 ? 14.979 -19.953 27.468 1.00 87.88 381 ASP A O 1
ATOM 3062 N N . ASP A 1 382 ? 13.469 -19.602 25.838 1.00 83.94 382 ASP A N 1
ATOM 3063 C CA . ASP A 1 382 ? 12.837 -20.932 25.898 1.00 83.94 382 ASP A CA 1
ATOM 3064 C C . ASP A 1 382 ? 13.813 -22.072 25.535 1.00 83.94 382 ASP A C 1
ATOM 3066 O O . ASP A 1 382 ? 13.649 -23.198 25.985 1.00 83.94 382 ASP A O 1
ATOM 3070 N N . SER A 1 383 ? 14.849 -21.806 24.725 1.00 79.06 383 SER A N 1
ATOM 3071 C CA . SER A 1 383 ? 15.873 -22.809 24.369 1.00 79.06 383 SER A CA 1
ATOM 3072 C C . SER A 1 383 ? 16.913 -23.078 25.465 1.00 79.06 383 SER A C 1
ATOM 3074 O O . SER A 1 383 ? 17.728 -23.989 25.325 1.00 79.06 383 SER A O 1
ATOM 3076 N N . LYS A 1 384 ? 16.935 -22.256 26.523 1.00 74.19 384 LYS A N 1
ATOM 3077 C CA . LYS A 1 384 ? 17.865 -22.386 27.659 1.00 74.19 384 LYS A CA 1
ATOM 3078 C C . LYS A 1 384 ? 17.266 -23.147 28.844 1.00 74.19 384 LYS A C 1
ATOM 3080 O O . LYS A 1 384 ? 18.011 -23.477 29.765 1.00 74.19 384 LYS A O 1
ATOM 3085 N N . THR A 1 385 ? 15.954 -23.359 28.838 1.00 56.69 385 THR A N 1
ATOM 3086 C CA . THR A 1 385 ? 15.186 -24.149 29.811 1.00 56.69 385 THR A CA 1
ATOM 3087 C C . THR A 1 385 ? 14.905 -25.527 29.253 1.00 56.69 385 THR A C 1
ATOM 3089 O O . THR A 1 385 ? 15.002 -26.495 30.035 1.00 56.69 385 THR A O 1
#

Foldseek 3Di:
DDDPPPPPPDVPPQQWFKKKAAQAPPPDAQCLVLVLFQFFQWQAWDDDDRMIMTGGLDNVSVVVRVVSCVVVVSGDDMDIDGDDDDQLLSLLVLLPQGQKKKFAQQVPCQVVVVVVLVVLHDWRDWDDDPNMIMTRHRHSLSVLVVLVVQCVDPVGVVGMDGDDDNSHNNPPVPDPPDDPLQVPSAQKKKKAQAAPPQALLLVLVQFAAAAWAAWDDDHVRRMIMTGGSHSNSLSLSLLLCVLPFRKGWDWDQDPVGTDTDIGTIDMDGDDGDNRDPVSSSLSSVVFGQKKKKAAQLVPDDPVVCCVLLVVLADWNDWDQPPVRSMIITGHRHRRSRSVSQVVLCPDPVNVVGIDMDHDGHPSPVCHSVNSNVVSVVSVVVVVVD

Organism: Edhazardia aedis (strain USNM 41457) (NCBI:txid1003232)

InterPro domains:
  IPR000504 RNA recognition motif domain [PS50102] (187-259)
  IPR000504 RNA recognition motif domain [PS50102] (289-361)
  IPR000504 RNA recognition motif domain [SM00360] (188-255)
  IPR000504 RNA recognition motif domain [SM00360] (290-359)
  IPR012677 Nucleotide-binding alpha-beta plait domain superfamily [G3DSA:3.30.70.330] (168-272)
  IPR012677 Nucleotide-binding alpha-beta plait domain superfamily [G3DSA:3.30.70.330] (281-367)
  IPR035979 RNA-binding domain superfamily [SSF54928] (186-359)
  IPR039171 Pre-mRNA-splicing factor Cwc2/Slt11 [PTHR14089] (297-366)

Secondary structure (DSSP, 8-state):
-----------------EEEE-S--TT--HHHHHTT--S--EEEEEEETTEEEEEES-HHHHHHHHHHHHHHT--S-EEEE--PPPHHHHHHHHTT--SEEEESS-TT-HHHHHHHHHTTS-EEEEEEETTEEEEEESBHHHHHHHHHHHHHSTTTTTTEEEE--TTSSSSGGG-TTS-GGG-----EEEEE---TT--HHHHHHH--SS-EEEEEEETTTTEEEEEESSHHHHHHHHHHHHHHT-EEEEEEEETTEEEEEEEE-EEEE----PPPHHHHHHHHTT--SEEEEESSGGG--HHHHHHHHGGGS-EEEEEEEGGGTEEEEEESBHHHHHHHHHHHTT-HHHHHH-EEEE---GGGSS-HHHHHHHHHHHHHHHTT-